Protein AF-A0A1B6LDF9-F1 (afdb_monomer_lite)

Organism: NCBI:txid36148

Radius of gyration: 28.58 Å; chains: 1; bounding box: 84×76×95 Å

Sequence (540 aa):
MHDLLTAPPSPTLSMVTKHSNGTLNLWQLTFADKTKYTQVLSIGHASRASGHRFRVNDITCHPVLPLLLTTSHHNLPEDAPVCQSPCGDDPTALTGFCSELILWRVDAVGPLSKSGGVSELARINSPKMSAFSNVAWIPTLLPSTTLGNLSNSPSACFVASDGESLRVYQAVIDARTLLAEVSTSERRSRMMGSQMSLSTDLSSEDGAKHNSLHDRIKIVSQQSTARPGCVIQLDAITDATHDWQNTQFLHVFQEQLITGESDSGGSGLAQQLGISLTEGRLSAIVDLQQNAEFEEPFYLVVLERTTQGTTIHTWRIVISSQTDNNELNGSLMYVPDSQLVQDDTLEDMDSSSRVCEDSGHGLVNTGHVQITTTKVCTQELPLPDGVDVIHAAPAGGHLSSASIYPACFAPYIIVTACSDSTIRFWKCKLGKKVNGKIEQTYEWQEWEMLRKDKESMIEISGQPLNINAAYSGRIACAYKYGKSFTRPSRKDPDSRYVNLCVAIYECESTGGSEWVLEDTLHLKNIHLPRIQVDPSVDLS

InterPro domains:
  IPR036322 WD40-repeat-containing domain superfamily [SSF50978] (16-434)
  IPR052208 DmX-like/RAVE complex component [PTHR13950] (7-530)

Secondary structure (DSSP, 8-state):
------PPPPPEEEEEEE-TTS-EEEEEEEEPTTSTT--EEEEEEEEEE---SS-EEEEEE-SSSSEEEEEEE----TTS----------TTS-----EEEEEEEEE--BTTBS--EEEEEEEEEES-TTTTSSEEE-SEEB-GGGGGGG--S-EEEEEEE-SSSEEEEEEES--HHHHHHHHHHHHHHHHHHHHHTS--S-----------HHHHSEE-PEEPSSS--EEEEEEEPTT--S-GGGEEEEEEEEHHHHH------S-TTGGGS----SSSSSSSSEE-TT-SSEEEEEEEEEEEE-SSSEEEEEEEEEEEEE-----------------S---------------------------EEEEEEEEEEEEE--PPTT--EEEEEESSSTTSGGGT-TTS--S-SEEEEETTSEEEEEEEEEEEEEESEEEEEEEEEE---SSTTS-S-EE-SSEEEEEEEEETTEEEEEEE-S--EE--BTTBTT-EEEEEEEEEEE-TTTTTSS-EEEEEEEEEEEEPP-----TT----

Foldseek 3Di:
DDDPDDDDQFDKDWDWDQDPQRKIWIWIWGADPPPVRPGTPDIHGDDIDDDDSADWQDKDAQLPAQKIKIKGFADDPPPDPPPPDPDDPDPPPPPQFGMKMWMWGWADCDPVHPDTGIGTAWMFTANARLWQNDKEWAQAWAAQCQQPPQGNFIKTWMWIDSQFFIFIKIKGQARPSNVVQLVVLVVVVVVVVVVVVPDDDDDDDDPPPPCGVCNVWPWRTDFDDPGHITMTTDDTAPPGRDRCPQWQDKYKAFPCLAAVDPPPPPDPPVVPPPDPPPPQPLALGNYCNPPQWDKGKMKIWIWGQDPQAIKIWIKIKIKTWDQPPPVDDPDPPDDPDDDPDDDDDDDDDDDDDDPPPDPDPPPRRGRHIDIDMDTQDIGHAPDPPPKYFQHKEFQDGSQACCSVPSVDRQLFTMWTQMQQQKIWTKGWDWDFDPPVDGRIHIDIDTGAFPDNVDGAMDHDQAGWHYKYHNHSFKIKTKGWDDDWDFDQDPVHGGWIFTKIKIWMWGCVVVVRRDIDGPDIHIDGGHTDDDDPDPPPDDPD

Structure (mmCIF, N/CA/C/O backbone):
data_AF-A0A1B6LDF9-F1
#
_entry.id   AF-A0A1B6LDF9-F1
#
loop_
_atom_site.group_PDB
_atom_site.id
_atom_site.type_symbol
_atom_site.label_atom_id
_atom_site.label_alt_id
_atom_site.label_comp_id
_atom_site.label_asym_id
_atom_site.label_entity_id
_atom_site.label_seq_id
_atom_site.pdbx_PDB_ins_code
_atom_site.Cartn_x
_atom_site.Cartn_y
_atom_site.Cartn_z
_atom_site.occupancy
_atom_site.B_iso_or_equiv
_atom_site.auth_seq_id
_atom_site.auth_comp_id
_atom_site.auth_asym_id
_atom_site.auth_atom_id
_atom_site.pdbx_PDB_model_num
ATOM 1 N N . MET A 1 1 ? -21.595 5.028 -66.004 1.00 39.59 1 MET A N 1
ATOM 2 C CA . MET A 1 1 ? -20.653 4.045 -65.433 1.00 39.59 1 MET A CA 1
ATOM 3 C C . MET A 1 1 ? -19.787 4.800 -64.437 1.00 39.59 1 MET A C 1
ATOM 5 O O . MET A 1 1 ? -18.825 5.399 -64.873 1.00 39.59 1 MET A O 1
ATOM 9 N N . HIS A 1 2 ? -20.232 4.902 -63.180 1.00 37.97 2 HIS A N 1
ATOM 10 C CA . HIS A 1 2 ? -19.464 5.236 -61.965 1.00 37.97 2 HIS A CA 1
ATOM 11 C C . HIS A 1 2 ? -20.484 5.442 -60.836 1.00 37.97 2 HIS A C 1
ATOM 13 O O . HIS A 1 2 ? -20.955 6.548 -60.631 1.00 37.97 2 HIS A O 1
ATOM 19 N N . ASP A 1 3 ? -20.894 4.344 -60.198 1.00 36.62 3 ASP A N 1
ATOM 20 C CA . ASP A 1 3 ? -21.658 4.353 -58.936 1.00 36.62 3 ASP A CA 1
ATOM 21 C C . ASP A 1 3 ? -21.413 3.026 -58.191 1.00 36.62 3 ASP A C 1
ATOM 23 O O . ASP A 1 3 ? -22.304 2.294 -57.769 1.00 36.62 3 ASP A O 1
ATOM 27 N N . LEU A 1 4 ? -20.135 2.657 -58.117 1.00 45.47 4 LEU A N 1
ATOM 28 C CA . LEU A 1 4 ? -19.628 1.524 -57.352 1.00 45.47 4 LEU A CA 1
ATOM 29 C C . LEU A 1 4 ? -18.615 2.119 -56.384 1.00 45.47 4 LEU A C 1
ATOM 31 O O . LEU A 1 4 ? -17.488 2.353 -56.802 1.00 45.47 4 LEU A O 1
ATOM 35 N N . LEU A 1 5 ? -19.055 2.438 -55.162 1.00 49.66 5 LEU A N 1
ATOM 36 C CA . LEU A 1 5 ? -18.290 2.472 -53.899 1.00 49.66 5 LEU A CA 1
ATOM 37 C C . LEU A 1 5 ? -18.939 3.457 -52.921 1.00 49.66 5 LEU A C 1
ATOM 39 O O . LEU A 1 5 ? -18.596 4.631 -52.882 1.00 49.66 5 LEU A O 1
ATOM 43 N N . THR A 1 6 ? -19.892 2.962 -52.135 1.00 47.97 6 THR A N 1
ATOM 44 C CA . THR A 1 6 ? -20.093 3.291 -50.707 1.00 47.97 6 THR A CA 1
ATOM 45 C C . THR A 1 6 ? -21.301 2.489 -50.230 1.00 47.97 6 THR A C 1
ATOM 47 O O . THR A 1 6 ? -22.404 2.996 -50.045 1.00 47.97 6 THR A O 1
ATOM 50 N N . ALA A 1 7 ? -21.109 1.174 -50.081 1.00 50.78 7 ALA A N 1
ATOM 51 C CA . ALA A 1 7 ? -22.035 0.399 -49.265 1.00 50.78 7 ALA A CA 1
ATOM 52 C C . ALA A 1 7 ? -22.018 0.996 -47.842 1.00 50.78 7 ALA A C 1
ATOM 54 O O . ALA A 1 7 ? -20.937 1.358 -47.364 1.00 50.78 7 ALA A O 1
ATOM 55 N N . PRO A 1 8 ? -23.175 1.153 -47.177 1.00 53.44 8 PRO A N 1
ATOM 56 C CA . PRO A 1 8 ? -23.202 1.625 -45.799 1.00 53.44 8 PRO A CA 1
ATOM 57 C C . PRO A 1 8 ? -22.363 0.684 -44.916 1.00 53.44 8 PRO A C 1
ATOM 59 O O . PRO A 1 8 ? -22.352 -0.524 -45.163 1.00 53.44 8 PRO A O 1
ATOM 62 N N . PRO A 1 9 ? -21.633 1.203 -43.913 1.00 64.19 9 PRO A N 1
ATOM 63 C CA . PRO A 1 9 ? -20.816 0.363 -43.049 1.00 64.19 9 PRO A CA 1
ATOM 64 C C . PRO A 1 9 ? -21.716 -0.628 -42.309 1.00 64.19 9 PRO A C 1
ATOM 66 O O . PRO A 1 9 ? -22.655 -0.224 -41.616 1.00 64.19 9 PRO A O 1
ATOM 69 N N . SER A 1 10 ? -21.435 -1.923 -42.463 1.00 72.94 10 SER A N 1
ATOM 70 C CA . SER A 1 10 ? -22.208 -2.966 -41.799 1.00 72.94 10 SER A CA 1
ATOM 71 C C . SER A 1 10 ? -22.161 -2.797 -40.277 1.00 72.94 10 SER A C 1
ATOM 73 O O . SER A 1 10 ? -21.104 -2.471 -39.718 1.00 72.94 10 SER A O 1
ATOM 75 N N . PRO A 1 11 ? -23.292 -3.002 -39.577 1.00 79.06 11 PRO A N 1
ATOM 76 C CA . PRO A 1 11 ? -23.380 -2.759 -38.147 1.00 79.06 11 PRO A CA 1
ATOM 77 C C . PRO A 1 11 ? -22.390 -3.650 -37.403 1.00 79.06 11 PRO A C 1
ATOM 79 O O . PRO A 1 11 ? -22.413 -4.876 -37.523 1.00 79.06 11 PRO A O 1
ATOM 82 N N . THR A 1 12 ? -21.521 -3.010 -36.627 1.00 80.31 12 THR A N 1
ATOM 83 C CA . THR A 1 12 ? -20.436 -3.675 -35.911 1.00 80.31 12 THR A CA 1
ATOM 84 C C . THR A 1 12 ? -20.634 -3.546 -34.404 1.00 80.31 12 THR A C 1
ATOM 86 O O . THR A 1 12 ? -20.990 -2.474 -33.917 1.00 80.31 12 THR A O 1
ATOM 89 N N . LEU A 1 13 ? -20.423 -4.639 -33.668 1.00 80.56 13 LEU A N 1
ATOM 90 C CA . LEU A 1 13 ? -20.565 -4.713 -32.215 1.00 80.56 13 LEU A CA 1
ATOM 91 C C . LEU A 1 13 ? -19.286 -5.256 -31.575 1.00 80.56 13 LEU A C 1
ATOM 93 O O . LEU A 1 13 ? -18.675 -6.191 -32.087 1.00 80.56 13 LEU A O 1
ATOM 97 N N . SER A 1 14 ? -18.924 -4.700 -30.423 1.00 74.75 14 SER A N 1
ATOM 98 C CA . SER A 1 14 ? -17.811 -5.176 -29.603 1.00 74.75 14 SER A CA 1
ATOM 99 C C . SER A 1 14 ? -18.310 -6.147 -28.532 1.00 74.75 14 SER A C 1
ATOM 101 O O . SER A 1 14 ? -19.164 -5.790 -27.723 1.00 74.75 14 SER A O 1
ATOM 103 N N . MET A 1 15 ? -17.781 -7.370 -28.509 1.00 75.44 15 MET A N 1
ATOM 104 C CA . MET A 1 15 ? -18.086 -8.395 -27.504 1.00 75.44 15 MET A CA 1
ATOM 105 C C . MET A 1 15 ? -16.846 -8.692 -26.672 1.00 75.44 15 MET A C 1
ATOM 107 O O . MET A 1 15 ? -15.792 -9.006 -27.215 1.00 75.44 15 MET A O 1
ATOM 111 N N . VAL A 1 16 ? -16.982 -8.655 -25.348 1.00 71.94 16 VAL A N 1
ATOM 112 C CA . VAL A 1 16 ? -15.911 -9.038 -24.423 1.00 71.94 16 VAL A CA 1
ATOM 113 C C . VAL A 1 16 ? -16.212 -10.422 -23.863 1.00 71.94 16 VAL A C 1
ATOM 115 O O . VAL A 1 16 ? -17.275 -10.647 -23.289 1.00 71.94 16 VAL A O 1
ATOM 118 N N . THR A 1 17 ? -15.275 -11.356 -24.011 1.00 64.94 17 THR A N 1
ATOM 119 C CA . THR A 1 17 ? -15.385 -12.710 -23.445 1.00 64.94 17 THR A CA 1
ATOM 120 C C . THR A 1 17 ? -14.348 -12.924 -22.353 1.00 64.94 17 THR A C 1
ATOM 122 O O . THR A 1 17 ? -13.174 -12.607 -22.563 1.00 64.94 17 THR A O 1
ATOM 125 N N . LYS A 1 18 ? -14.758 -13.536 -21.238 1.00 59.53 18 LYS A N 1
ATOM 126 C CA . LYS A 1 18 ? -13.862 -14.030 -20.184 1.00 59.53 18 LYS A CA 1
ATOM 127 C C . LYS A 1 18 ? -13.472 -15.479 -20.464 1.00 59.53 18 LYS A C 1
ATOM 129 O O . LYS A 1 18 ? -14.347 -16.319 -20.657 1.00 59.53 18 LYS A O 1
ATOM 134 N N . HIS A 1 19 ? -12.174 -15.764 -20.460 1.00 57.88 19 HIS A N 1
ATOM 135 C CA . HIS A 1 19 ? -11.632 -17.106 -20.687 1.00 57.88 19 HIS A CA 1
ATOM 136 C C . HIS A 1 19 ? -11.189 -17.749 -19.369 1.00 57.88 19 HIS A C 1
ATOM 138 O O . HIS A 1 19 ? -10.914 -17.060 -18.385 1.00 57.88 19 HIS A O 1
ATOM 144 N N . SER A 1 20 ? -11.128 -19.082 -19.338 1.00 42.00 20 SER A N 1
ATOM 145 C CA . SER A 1 20 ? -10.731 -19.862 -18.151 1.00 42.00 20 SER A CA 1
ATOM 146 C C . SER A 1 20 ? -9.305 -19.561 -17.679 1.00 42.00 20 SER A C 1
ATOM 148 O O . SER A 1 20 ? -9.012 -19.703 -16.500 1.00 42.00 20 SER A O 1
ATOM 150 N N . ASN A 1 21 ? -8.447 -19.081 -18.580 1.00 50.94 21 ASN A N 1
ATOM 151 C CA . ASN A 1 21 ? -7.075 -18.649 -18.308 1.00 50.94 21 ASN A CA 1
ATOM 152 C C . ASN A 1 21 ? -6.961 -17.197 -17.797 1.00 50.94 21 ASN A C 1
ATOM 154 O O . ASN A 1 21 ? -5.885 -16.613 -17.870 1.00 50.94 21 ASN A O 1
ATOM 158 N N . GLY A 1 22 ? -8.070 -16.576 -17.382 1.00 49.53 22 GLY A N 1
ATOM 159 C CA . GLY A 1 22 ? -8.085 -15.214 -16.837 1.00 49.53 22 GLY A CA 1
ATOM 160 C C . GLY A 1 22 ? -7.996 -14.094 -17.878 1.00 49.53 22 GLY A C 1
ATOM 161 O O . GLY A 1 22 ? -8.132 -12.927 -17.518 1.00 49.53 22 GLY A O 1
ATOM 162 N N . THR A 1 23 ? -7.825 -14.413 -19.165 1.00 59.00 23 THR A N 1
ATOM 163 C CA . THR A 1 23 ? -7.747 -13.388 -20.214 1.00 59.00 23 THR A CA 1
ATOM 164 C C . THR A 1 23 ? -9.118 -12.861 -20.624 1.00 59.00 23 THR A C 1
ATOM 166 O O . THR A 1 23 ? -10.117 -13.591 -20.667 1.00 59.00 23 THR A O 1
ATOM 169 N N . LEU A 1 24 ? -9.152 -11.568 -20.940 1.00 61.91 24 LEU A N 1
ATOM 170 C CA . LEU A 1 24 ? -10.295 -10.909 -21.553 1.00 61.91 24 LEU A CA 1
ATOM 171 C C . LEU A 1 24 ? -9.985 -10.724 -23.034 1.00 61.91 24 LEU A C 1
ATOM 173 O O . LEU A 1 24 ? -8.975 -10.130 -23.400 1.00 61.91 24 LEU A O 1
ATOM 177 N N . ASN A 1 25 ? -10.851 -11.245 -23.893 1.00 69.81 25 ASN A N 1
ATOM 178 C CA . ASN A 1 25 ? -10.727 -11.058 -25.334 1.00 69.81 25 ASN A CA 1
ATOM 179 C C . ASN A 1 25 ? -11.845 -10.140 -25.813 1.00 69.81 25 ASN A C 1
ATOM 181 O O . ASN A 1 25 ? -13.018 -10.399 -25.534 1.00 69.81 25 ASN A O 1
ATOM 185 N N . LEU A 1 26 ? -11.459 -9.079 -26.513 1.00 73.44 26 LEU A N 1
ATOM 186 C CA . LEU A 1 26 ? -12.337 -8.207 -27.268 1.00 73.44 26 LEU A CA 1
ATOM 187 C C . LEU A 1 26 ? -12.476 -8.769 -28.680 1.00 73.44 26 LEU A C 1
ATOM 189 O O . LEU A 1 26 ? -11.492 -8.973 -29.395 1.00 73.44 26 LEU A O 1
ATOM 193 N N . TRP A 1 27 ? -13.716 -8.982 -29.083 1.00 80.81 27 TRP A N 1
ATOM 194 C CA . TRP A 1 27 ? -14.094 -9.454 -30.403 1.00 80.81 27 TRP A CA 1
ATOM 195 C C . TRP A 1 27 ? -14.927 -8.391 -31.093 1.00 80.81 27 TRP A C 1
ATOM 197 O O . TRP A 1 27 ? -15.762 -7.740 -30.465 1.00 80.81 27 TRP A O 1
ATOM 207 N N . GLN A 1 28 ? -14.732 -8.257 -32.393 1.00 86.69 28 GLN A N 1
ATOM 208 C CA . GLN A 1 28 ? -15.514 -7.397 -33.258 1.00 86.69 28 GLN A CA 1
ATOM 209 C C . GLN A 1 28 ? -16.441 -8.281 -34.090 1.00 86.69 28 GLN A C 1
ATOM 211 O O . GLN A 1 28 ? -15.984 -9.129 -34.853 1.00 86.69 28 GLN A O 1
ATOM 216 N N . LEU A 1 29 ? -17.748 -8.119 -33.911 1.00 88.19 29 LEU A N 1
ATOM 217 C CA . LEU A 1 29 ? -18.765 -8.841 -34.663 1.00 88.19 29 LEU A CA 1
ATOM 218 C C . LEU A 1 29 ? -19.354 -7.914 -35.709 1.00 88.19 29 LEU A C 1
ATOM 220 O O . LEU A 1 29 ? -19.932 -6.884 -35.362 1.00 88.19 29 LEU A O 1
ATOM 224 N N . THR A 1 30 ? -19.263 -8.298 -36.974 1.00 88.00 30 THR A N 1
ATOM 225 C CA . THR A 1 30 ? -19.960 -7.606 -38.058 1.00 88.00 30 THR A CA 1
ATOM 226 C C . THR A 1 30 ? -21.248 -8.357 -38.355 1.00 88.00 30 THR A C 1
ATOM 228 O O . THR A 1 30 ? -21.232 -9.566 -38.586 1.00 88.00 30 THR A O 1
ATOM 231 N N . PHE A 1 31 ? -22.376 -7.654 -38.338 1.00 86.94 31 PHE A N 1
ATOM 232 C CA . PHE A 1 31 ? -23.691 -8.217 -38.628 1.00 86.94 31 PHE A CA 1
ATOM 233 C C . PHE A 1 31 ? -24.144 -7.862 -40.039 1.00 86.94 31 PHE A C 1
ATOM 235 O O . PHE A 1 31 ? -23.747 -6.842 -40.597 1.00 86.94 31 PHE A O 1
ATOM 242 N N . ALA A 1 32 ? -25.017 -8.694 -40.601 1.00 85.00 32 ALA A N 1
ATOM 243 C CA . ALA A 1 32 ? -25.626 -8.421 -41.893 1.00 85.00 32 ALA A CA 1
ATOM 244 C C . ALA A 1 32 ? -26.599 -7.237 -41.803 1.00 85.00 32 ALA A C 1
ATOM 246 O O . ALA A 1 32 ? -27.388 -7.127 -40.854 1.00 85.00 32 ALA A O 1
ATOM 247 N N . ASP A 1 33 ? -26.575 -6.369 -42.812 1.00 81.88 33 ASP A N 1
ATOM 248 C CA . ASP A 1 33 ? -27.423 -5.180 -42.868 1.00 81.88 33 ASP A CA 1
ATOM 249 C C . ASP A 1 33 ? -28.909 -5.530 -42.760 1.00 81.88 33 ASP A C 1
ATOM 251 O O . ASP A 1 33 ? -29.391 -6.512 -43.322 1.00 81.88 33 ASP A O 1
ATOM 255 N N . LYS A 1 34 ? -29.665 -4.691 -42.039 1.00 78.88 34 LYS A N 1
ATOM 256 C CA . LYS A 1 34 ? -31.126 -4.814 -41.856 1.00 78.88 34 LYS A CA 1
ATOM 257 C C . LYS A 1 34 ? -31.597 -6.118 -41.186 1.00 78.88 34 LYS A C 1
ATOM 259 O O . LYS A 1 34 ? -32.802 -6.338 -41.093 1.00 78.88 34 LYS A O 1
ATOM 264 N N . THR A 1 35 ? -30.697 -6.933 -40.632 1.00 82.31 35 THR A N 1
ATOM 265 C CA . THR A 1 35 ? -31.060 -8.189 -39.943 1.00 82.31 35 THR A CA 1
ATOM 266 C C . THR A 1 35 ? -31.396 -8.021 -38.461 1.00 82.31 35 THR A C 1
ATOM 268 O O . THR A 1 35 ? -31.654 -9.010 -37.781 1.00 82.31 35 THR A O 1
ATOM 271 N N . LYS A 1 36 ? -31.409 -6.792 -37.923 1.00 79.12 36 LYS A N 1
ATOM 272 C CA . LYS A 1 36 ? -31.641 -6.524 -36.487 1.00 79.12 36 LYS A CA 1
ATOM 273 C C . LYS A 1 36 ? -30.722 -7.355 -35.569 1.00 79.12 36 LYS A C 1
ATOM 275 O O . LYS A 1 36 ? -31.177 -7.877 -34.558 1.00 79.12 36 LYS A O 1
ATOM 280 N N . TYR A 1 37 ? -29.447 -7.494 -35.941 1.00 77.12 37 TYR A N 1
ATOM 281 C CA . TYR A 1 37 ? -28.437 -8.272 -35.206 1.00 77.12 37 TYR A CA 1
ATOM 282 C C . TYR A 1 37 ? -28.727 -9.783 -35.094 1.00 77.12 37 TYR A C 1
ATOM 284 O O . TYR A 1 37 ? -28.222 -10.444 -34.192 1.00 77.12 37 TYR A O 1
ATOM 292 N N . THR A 1 38 ? -29.527 -10.356 -36.001 1.00 83.19 38 THR A N 1
ATOM 293 C CA . THR A 1 38 ? -29.839 -11.802 -35.979 1.00 83.19 38 THR A CA 1
ATOM 294 C C . THR A 1 38 ? -28.847 -12.659 -36.762 1.00 83.19 38 THR A C 1
ATOM 296 O O . THR A 1 38 ? -28.732 -13.851 -36.487 1.00 83.19 38 THR A O 1
ATOM 299 N N . GLN A 1 39 ? -28.106 -12.072 -37.708 1.00 85.31 39 GLN A N 1
ATOM 300 C CA . GLN A 1 39 ? -27.135 -12.787 -38.537 1.00 85.31 39 GLN A CA 1
ATOM 301 C C . GLN A 1 39 ? -25.746 -12.148 -38.427 1.00 85.31 39 GLN A C 1
ATOM 303 O O . GLN A 1 39 ? -25.533 -11.020 -38.875 1.00 85.31 39 GLN A O 1
ATOM 308 N N . VAL A 1 40 ? -24.802 -12.891 -37.846 1.00 85.88 40 VAL A N 1
ATOM 309 C CA . VAL A 1 40 ? -23.379 -12.525 -37.774 1.00 85.88 40 VAL A CA 1
ATOM 310 C C . VAL A 1 40 ? -22.709 -12.905 -39.098 1.00 85.88 40 VAL A C 1
ATOM 312 O O . VAL A 1 40 ? -22.809 -14.051 -39.528 1.00 85.88 40 VAL A O 1
ATOM 315 N N . LEU A 1 41 ? -22.046 -11.949 -39.749 1.00 88.75 41 LEU A N 1
ATOM 316 C CA . LEU A 1 41 ? -21.262 -12.163 -40.971 1.00 88.75 41 LEU A CA 1
ATOM 317 C C . LEU A 1 41 ? -19.828 -12.579 -40.655 1.00 88.75 41 LEU A C 1
ATOM 319 O O . LEU A 1 41 ? -19.290 -13.483 -41.290 1.00 88.75 41 LEU A O 1
ATOM 323 N N . SER A 1 42 ? -19.208 -11.916 -39.682 1.00 87.62 42 SER A N 1
ATOM 324 C CA . SER A 1 42 ? -17.839 -12.202 -39.269 1.00 87.62 42 SER A CA 1
ATOM 325 C C . SER A 1 42 ? -17.652 -11.959 -37.778 1.00 87.62 42 SER A C 1
ATOM 327 O O . SER A 1 42 ? -18.319 -11.122 -37.165 1.00 87.62 42 SER A O 1
ATOM 329 N N . ILE A 1 43 ? -16.726 -12.723 -37.204 1.00 88.88 43 ILE A N 1
ATOM 330 C CA . ILE A 1 43 ? -16.218 -12.534 -35.850 1.00 88.88 43 ILE A CA 1
ATOM 331 C C . ILE A 1 43 ? -14.710 -12.361 -35.996 1.00 88.88 43 ILE A C 1
ATOM 333 O O . ILE A 1 43 ? -14.009 -13.304 -36.357 1.00 88.88 43 ILE A O 1
ATOM 337 N N . GLY A 1 44 ? -14.225 -11.147 -35.763 1.00 81.88 44 GLY A N 1
ATOM 338 C CA . GLY A 1 44 ? -12.805 -10.826 -35.722 1.00 81.88 44 GLY A CA 1
ATOM 339 C C . GLY A 1 44 ? -12.315 -10.773 -34.282 1.00 81.88 44 GLY A C 1
ATOM 340 O O . GLY A 1 44 ? -12.980 -10.204 -33.416 1.00 81.88 44 GLY A O 1
ATOM 341 N N . HIS A 1 45 ? -11.149 -11.353 -34.006 1.00 80.75 45 HIS A N 1
ATOM 342 C CA . HIS A 1 45 ? -10.428 -11.046 -32.772 1.00 80.75 45 HIS A CA 1
ATOM 343 C C . HIS A 1 45 ? -9.845 -9.638 -32.907 1.00 80.75 45 HIS A C 1
ATOM 345 O O . HIS A 1 45 ? -9.160 -9.362 -33.888 1.00 80.75 45 HIS A O 1
ATOM 351 N N . ALA A 1 46 ? -10.172 -8.745 -31.973 1.00 73.06 46 ALA A N 1
ATOM 352 C CA . ALA A 1 46 ? -9.726 -7.354 -32.023 1.00 73.06 46 ALA A CA 1
ATOM 353 C C . ALA A 1 46 ? -8.558 -7.120 -31.066 1.00 73.06 46 ALA A C 1
ATOM 355 O O . ALA A 1 46 ? -7.520 -6.597 -31.458 1.00 73.06 46 ALA A O 1
ATOM 356 N N . SER A 1 47 ? -8.711 -7.518 -29.803 1.00 59.88 47 SER A N 1
ATOM 357 C CA . SER A 1 47 ? -7.628 -7.405 -28.832 1.00 59.88 47 SER A CA 1
ATOM 358 C C . SER A 1 47 ? -7.736 -8.454 -27.737 1.00 59.88 47 SER A C 1
ATOM 360 O O . SER A 1 47 ? -8.811 -8.941 -27.384 1.00 59.88 47 SER A O 1
ATOM 362 N N . ARG A 1 48 ? -6.582 -8.821 -27.189 1.00 66.31 48 ARG A N 1
ATOM 363 C CA . ARG A 1 48 ? -6.473 -9.663 -26.004 1.00 66.31 48 ARG A CA 1
ATOM 364 C C . ARG A 1 48 ? -5.886 -8.816 -24.889 1.00 66.31 48 ARG A C 1
ATOM 366 O O . ARG A 1 48 ? -4.750 -8.370 -25.000 1.00 66.31 48 ARG A O 1
ATOM 373 N N . ALA A 1 49 ? -6.637 -8.636 -23.814 1.00 59.84 49 ALA A N 1
ATOM 374 C CA . ALA A 1 49 ? -6.093 -8.173 -22.552 1.00 59.84 49 ALA A CA 1
ATOM 375 C C . ALA A 1 49 ? -5.675 -9.412 -21.746 1.00 59.84 49 ALA A C 1
ATOM 377 O O . ALA A 1 49 ? -6.506 -10.190 -21.261 1.00 59.84 49 ALA A O 1
ATOM 378 N N . SER A 1 50 ? -4.366 -9.640 -21.682 1.00 65.88 50 SER A N 1
ATOM 379 C CA . SER A 1 50 ? -3.767 -10.700 -20.874 1.00 65.88 50 SER A CA 1
ATOM 380 C C . SER A 1 50 ? -3.657 -10.218 -19.436 1.00 65.88 50 SER A C 1
ATOM 382 O O . SER A 1 50 ? -3.038 -9.197 -19.203 1.00 65.88 50 SER A O 1
ATOM 384 N N . GLY A 1 51 ? -4.269 -10.926 -18.487 1.00 71.50 51 GLY A N 1
ATOM 385 C CA . GLY A 1 51 ? -4.159 -10.631 -17.057 1.00 71.50 51 GLY A CA 1
ATOM 386 C C . GLY A 1 51 ? -3.132 -11.520 -16.357 1.00 71.50 51 GLY A C 1
ATOM 387 O O . GLY A 1 51 ? -2.205 -12.051 -16.976 1.00 71.50 51 GLY A O 1
ATOM 388 N N . HIS A 1 52 ? -3.323 -11.703 -15.055 1.00 75.25 52 HIS A N 1
ATOM 389 C CA . HIS A 1 52 ? -2.628 -12.726 -14.275 1.00 75.25 52 HIS A CA 1
ATOM 390 C C . HIS A 1 52 ? -3.069 -14.137 -14.677 1.00 75.25 52 HIS A C 1
ATOM 392 O O . HIS A 1 52 ? -4.221 -14.351 -15.059 1.00 75.25 52 HIS A O 1
ATOM 398 N N . ARG A 1 53 ? -2.154 -15.103 -14.564 1.00 75.31 53 ARG A N 1
ATOM 399 C CA . ARG A 1 53 ? -2.441 -16.542 -14.669 1.00 75.31 53 ARG A CA 1
ATOM 400 C C . ARG A 1 53 ? -3.191 -17.048 -13.441 1.00 75.31 53 ARG A C 1
ATOM 402 O O . ARG A 1 53 ? -3.994 -17.974 -13.552 1.00 75.31 53 ARG A O 1
ATOM 409 N N . PHE A 1 54 ? -2.933 -16.436 -12.286 1.00 74.12 54 PHE A N 1
ATOM 410 C CA . PHE A 1 54 ? -3.558 -16.769 -11.009 1.00 74.12 54 PHE A CA 1
ATOM 411 C C . PHE A 1 54 ? -4.589 -15.721 -10.587 1.00 74.12 54 PHE A C 1
ATOM 413 O O . PHE A 1 54 ? -4.796 -14.697 -11.243 1.00 74.12 54 PHE A O 1
ATOM 420 N N . ARG A 1 55 ? -5.271 -15.991 -9.472 1.00 74.50 55 ARG A N 1
ATOM 421 C CA . ARG A 1 55 ? -6.192 -15.032 -8.866 1.00 74.50 55 ARG A CA 1
ATOM 422 C C . ARG A 1 55 ? -5.415 -13.784 -8.444 1.00 74.50 55 ARG A C 1
ATOM 424 O O . ARG A 1 55 ? -4.394 -13.890 -7.778 1.00 74.50 55 ARG A O 1
ATOM 431 N N . VAL A 1 56 ? -5.936 -12.614 -8.806 1.00 78.12 56 VAL A N 1
ATOM 432 C CA . VAL A 1 56 ? -5.405 -11.335 -8.322 1.00 78.12 56 VAL A CA 1
ATOM 433 C C . VAL A 1 56 ? -5.660 -11.237 -6.824 1.00 78.12 56 VAL A C 1
ATOM 435 O O . VAL A 1 56 ? -6.806 -11.394 -6.386 1.00 78.12 56 VAL A O 1
ATOM 438 N N . ASN A 1 57 ? -4.594 -11.005 -6.068 1.00 76.31 57 ASN A N 1
ATOM 439 C CA . ASN A 1 57 ? -4.637 -10.922 -4.615 1.00 76.31 57 ASN A CA 1
ATOM 440 C C . ASN A 1 57 ? -4.701 -9.471 -4.159 1.00 76.31 57 ASN A C 1
ATOM 442 O O . ASN A 1 57 ? -5.572 -9.141 -3.358 1.00 76.31 57 ASN A O 1
ATOM 446 N N . ASP A 1 58 ? -3.857 -8.615 -4.733 1.00 80.00 58 ASP A N 1
ATOM 447 C CA . ASP A 1 58 ? -3.837 -7.196 -4.406 1.00 80.00 58 ASP A CA 1
ATOM 448 C C . ASP A 1 58 ? -3.694 -6.310 -5.650 1.00 80.00 58 ASP A C 1
ATOM 450 O O . ASP A 1 58 ? -3.204 -6.727 -6.710 1.00 80.00 58 ASP A O 1
ATOM 454 N N . ILE A 1 59 ? -4.181 -5.080 -5.515 1.00 84.69 59 ILE A N 1
ATOM 455 C CA . ILE A 1 59 ? -4.180 -4.040 -6.536 1.00 84.69 59 ILE A CA 1
ATOM 456 C C . ILE A 1 59 ? -3.749 -2.735 -5.868 1.00 84.69 59 ILE A C 1
ATOM 458 O O . ILE A 1 59 ? -4.473 -2.182 -5.044 1.00 84.69 59 ILE A O 1
ATOM 462 N N . THR A 1 60 ? -2.601 -2.202 -6.278 1.00 85.62 60 THR A N 1
ATOM 463 C CA . THR A 1 60 ? -2.021 -0.996 -5.680 1.00 85.62 60 THR A CA 1
ATOM 464 C C . THR A 1 60 ? -1.828 0.085 -6.738 1.00 85.62 60 THR A C 1
ATOM 466 O O . THR A 1 60 ? -0.980 -0.025 -7.629 1.00 85.62 60 THR A O 1
ATOM 469 N N . CYS A 1 61 ? -2.609 1.159 -6.643 1.00 83.69 61 CYS A N 1
ATOM 470 C CA . CYS A 1 61 ? -2.477 2.321 -7.519 1.00 83.69 61 CYS A CA 1
ATOM 471 C C . CYS A 1 61 ? -1.269 3.165 -7.114 1.00 83.69 61 CYS A C 1
ATOM 473 O O . CYS A 1 61 ? -1.026 3.377 -5.926 1.00 83.69 61 CYS A O 1
ATOM 475 N N . HIS A 1 62 ? -0.541 3.684 -8.099 1.00 85.62 62 HIS A N 1
ATOM 476 C CA . HIS A 1 62 ? 0.435 4.726 -7.830 1.00 85.62 62 HIS A CA 1
ATOM 477 C C . HIS A 1 62 ? -0.308 6.034 -7.477 1.00 85.62 62 HIS A C 1
ATOM 479 O O . HIS A 1 62 ? -1.294 6.362 -8.136 1.00 85.62 62 HIS A O 1
ATOM 485 N N . PRO A 1 63 ? 0.143 6.804 -6.471 1.00 76.44 63 PRO A N 1
ATOM 486 C CA . PRO A 1 63 ? -0.557 8.009 -6.002 1.00 76.44 63 PRO A CA 1
ATOM 487 C C . PRO A 1 63 ? -0.727 9.142 -7.033 1.00 76.44 63 PRO A C 1
ATOM 489 O O . PRO A 1 63 ? -1.754 9.811 -7.021 1.00 76.44 63 PRO A O 1
ATOM 492 N N . VAL A 1 64 ? 0.254 9.380 -7.917 1.00 79.06 64 VAL A N 1
ATOM 493 C CA . VAL A 1 64 ? 0.191 10.456 -8.942 1.00 79.06 64 VAL A CA 1
ATOM 494 C C . VAL A 1 64 ? 0.277 9.945 -10.377 1.00 79.06 64 VAL A C 1
ATOM 496 O O . VAL A 1 64 ? -0.550 10.303 -11.212 1.00 79.06 64 VAL A O 1
ATOM 499 N N . LEU A 1 65 ? 1.278 9.121 -10.694 1.00 82.31 65 LEU A N 1
ATOM 500 C CA . LEU A 1 65 ? 1.418 8.553 -12.032 1.00 82.31 65 LEU A CA 1
ATOM 501 C C . LEU A 1 65 ? 0.231 7.647 -12.384 1.00 82.31 65 LEU A C 1
ATOM 503 O O . LEU A 1 65 ? -0.292 6.962 -11.504 1.00 82.31 65 LEU A O 1
ATOM 507 N N . PRO A 1 66 ? -0.136 7.558 -13.675 1.00 81.00 66 PRO A N 1
ATOM 508 C CA . PRO A 1 66 ? -1.166 6.652 -14.175 1.00 81.00 66 PRO A CA 1
ATOM 509 C C . PRO A 1 66 ? -0.672 5.195 -14.188 1.00 81.00 66 PRO A C 1
ATOM 511 O O . PRO A 1 66 ? -0.684 4.531 -15.223 1.00 81.00 66 PRO A O 1
ATOM 514 N N . LEU A 1 67 ? -0.172 4.705 -13.056 1.00 86.62 67 LEU A N 1
ATOM 515 C CA . LEU A 1 67 ? 0.397 3.377 -12.897 1.00 86.62 67 LEU A CA 1
ATOM 516 C C . LEU A 1 67 ? -0.414 2.563 -11.898 1.00 86.62 67 LEU A C 1
ATOM 518 O O . LEU A 1 67 ? -0.916 3.070 -10.895 1.00 86.62 67 LEU A O 1
ATOM 522 N N . LEU A 1 68 ? -0.504 1.272 -12.176 1.00 86.38 68 LEU A N 1
ATOM 523 C CA . LEU A 1 68 ? -1.197 0.307 -11.342 1.00 86.38 68 LEU A CA 1
ATOM 524 C C . LEU A 1 68 ? -0.335 -0.945 -11.227 1.00 86.38 68 LEU A C 1
ATOM 526 O O . LEU A 1 68 ? 0.113 -1.484 -12.238 1.00 86.38 68 LEU A O 1
ATOM 530 N N . LEU A 1 69 ? -0.122 -1.416 -10.004 1.00 90.00 69 LEU A N 1
ATOM 531 C CA . LEU A 1 69 ? 0.473 -2.717 -9.735 1.00 90.00 69 LEU A CA 1
ATOM 532 C C . LEU A 1 69 ? -0.624 -3.701 -9.373 1.00 90.00 69 LEU A C 1
ATOM 534 O O . LEU A 1 69 ? -1.582 -3.374 -8.678 1.00 90.00 69 LEU A O 1
ATOM 538 N N . THR A 1 70 ? -0.474 -4.923 -9.858 1.00 88.12 70 THR A N 1
ATOM 539 C CA . THR A 1 70 ? -1.355 -6.028 -9.487 1.00 88.12 70 THR A CA 1
ATOM 540 C C . THR A 1 70 ? -0.503 -7.243 -9.193 1.00 88.12 70 THR A C 1
ATOM 542 O O . THR A 1 70 ? 0.434 -7.529 -9.947 1.00 88.12 70 THR A O 1
ATOM 545 N N . THR A 1 71 ? -0.847 -7.964 -8.137 1.00 88.25 71 THR A N 1
ATOM 546 C CA . THR A 1 71 ? -0.125 -9.160 -7.710 1.00 88.25 71 THR A CA 1
ATOM 547 C C . THR A 1 71 ? -1.022 -10.381 -7.806 1.00 88.25 71 THR A C 1
ATOM 549 O O . THR A 1 71 ? -2.236 -10.314 -7.590 1.00 88.25 71 THR A O 1
ATOM 552 N N . SER A 1 72 ? -0.433 -11.520 -8.143 1.00 83.19 72 SER A N 1
ATOM 553 C CA . SER A 1 72 ? -1.107 -12.808 -8.070 1.00 83.19 72 SER A CA 1
ATOM 554 C C . SER A 1 72 ? -0.144 -13.880 -7.597 1.00 83.19 72 SER A C 1
ATOM 556 O O . SER A 1 72 ? 1.056 -13.814 -7.850 1.00 83.19 72 SER A O 1
ATOM 558 N N . HIS A 1 73 ? -0.675 -14.872 -6.900 1.00 78.06 73 HIS A N 1
ATOM 559 C CA . HIS A 1 73 ? 0.055 -16.079 -6.554 1.00 78.06 73 HIS A CA 1
ATOM 560 C C . HIS A 1 73 ? -0.886 -17.278 -6.558 1.00 78.06 73 HIS A C 1
ATOM 562 O O . HIS A 1 73 ? -2.114 -17.149 -6.504 1.00 78.06 73 HIS A O 1
ATOM 568 N N . HIS A 1 74 ? -0.306 -18.456 -6.719 1.00 72.06 74 HIS A N 1
ATOM 569 C CA . HIS A 1 74 ? -1.028 -19.708 -6.777 1.00 72.06 74 HIS A CA 1
ATOM 570 C C . HIS A 1 74 ? -1.463 -20.101 -5.361 1.00 72.06 74 HIS A C 1
ATOM 572 O O . HIS A 1 74 ? -0.628 -20.430 -4.546 1.00 72.06 74 HIS A O 1
ATOM 578 N N . ASN A 1 75 ? -2.751 -20.087 -5.023 1.00 60.59 75 ASN A N 1
ATOM 579 C CA . ASN A 1 75 ? -3.183 -20.533 -3.691 1.00 60.59 75 ASN A CA 1
ATOM 580 C C . ASN A 1 75 ? -3.345 -22.059 -3.709 1.00 60.59 75 ASN A C 1
ATOM 582 O O . ASN A 1 75 ? -4.451 -22.549 -3.950 1.00 60.59 75 ASN A O 1
ATOM 586 N N . LEU A 1 76 ? -2.263 -22.819 -3.518 1.00 54.75 76 LEU A N 1
ATOM 587 C CA . LEU A 1 76 ? -2.404 -24.243 -3.197 1.00 54.75 76 LEU A CA 1
ATOM 588 C C . LEU A 1 76 ? -2.964 -24.368 -1.773 1.00 54.75 76 LEU A C 1
ATOM 590 O O . LEU A 1 76 ? -2.539 -23.611 -0.900 1.00 54.75 76 LEU A O 1
ATOM 594 N N . PRO A 1 77 ? -3.909 -25.289 -1.518 1.00 44.97 77 PRO A N 1
ATOM 595 C CA . PRO A 1 77 ? -4.271 -25.653 -0.154 1.00 44.97 77 PRO A CA 1
ATOM 596 C C . PRO A 1 77 ? -3.008 -26.118 0.582 1.00 44.97 77 PRO A C 1
ATOM 598 O O . PRO A 1 77 ? -2.239 -26.890 0.008 1.00 44.97 77 PRO A O 1
ATOM 601 N N . GLU A 1 78 ? -2.812 -25.673 1.826 1.00 43.94 78 GLU A N 1
ATOM 602 C CA . GLU A 1 78 ? -1.663 -26.021 2.688 1.00 43.94 78 GLU A CA 1
ATOM 603 C C . GLU A 1 78 ? -1.393 -27.538 2.794 1.00 43.94 78 GLU A C 1
ATOM 605 O O . GLU A 1 78 ? -0.264 -27.931 3.071 1.00 43.94 78 GLU A O 1
ATOM 610 N N . ASP A 1 79 ? -2.381 -28.387 2.485 1.00 39.69 79 ASP A N 1
ATOM 611 C CA . ASP A 1 79 ? -2.292 -29.851 2.564 1.00 39.69 79 ASP A CA 1
ATOM 612 C C . ASP A 1 79 ? -2.080 -30.571 1.216 1.00 39.69 79 ASP A C 1
ATOM 614 O O . ASP A 1 79 ? -2.127 -31.804 1.151 1.00 39.69 79 ASP A O 1
ATOM 618 N N . ALA A 1 80 ? -1.845 -29.857 0.109 1.00 35.34 80 ALA A N 1
ATOM 619 C CA . ALA A 1 80 ? -1.445 -30.529 -1.127 1.00 35.34 80 ALA A CA 1
ATOM 620 C C . ALA A 1 80 ? -0.012 -31.069 -0.953 1.00 35.34 80 ALA A C 1
ATOM 622 O O . ALA A 1 80 ? 0.898 -30.274 -0.701 1.00 35.34 80 ALA A O 1
ATOM 623 N N . PRO A 1 81 ? 0.234 -32.391 -1.088 1.00 33.00 81 PRO A N 1
ATOM 624 C CA . PRO A 1 81 ? 1.574 -32.929 -0.931 1.00 33.00 81 PRO A CA 1
ATOM 625 C C . PRO A 1 81 ? 2.483 -32.217 -1.925 1.00 33.00 81 PRO A C 1
ATOM 627 O O . PRO A 1 81 ? 2.233 -32.235 -3.135 1.00 33.00 81 PRO A O 1
ATOM 630 N N . VAL A 1 82 ? 3.523 -31.570 -1.394 1.00 35.03 82 VAL A N 1
ATOM 631 C CA . VAL A 1 82 ? 4.637 -31.039 -2.174 1.00 35.03 82 VAL A CA 1
ATOM 632 C C . VAL A 1 82 ? 4.994 -32.125 -3.178 1.00 35.03 82 VAL A C 1
ATOM 634 O O . VAL A 1 82 ? 5.382 -33.221 -2.774 1.00 35.03 82 VAL A O 1
ATOM 637 N N . CYS A 1 83 ? 4.791 -31.867 -4.471 1.00 31.83 83 CYS A N 1
ATOM 638 C CA . CYS A 1 83 ? 5.159 -32.800 -5.527 1.00 31.83 83 CYS A CA 1
ATOM 639 C C . CYS A 1 83 ? 6.690 -32.893 -5.576 1.00 31.83 83 CYS A C 1
ATOM 641 O O . CYS A 1 83 ? 7.346 -32.328 -6.445 1.00 31.83 83 CYS A O 1
ATOM 643 N N . GLN A 1 84 ? 7.275 -33.600 -4.613 1.00 32.81 84 GLN A N 1
ATOM 644 C CA . GLN A 1 84 ? 8.634 -34.103 -4.655 1.00 32.81 84 GLN A CA 1
ATOM 645 C C . GLN A 1 84 ? 8.617 -35.381 -5.496 1.00 32.81 84 GLN A C 1
ATOM 647 O O . GLN A 1 84 ? 8.740 -36.490 -4.987 1.00 32.81 84 GLN A O 1
ATOM 652 N N . SER A 1 85 ? 8.429 -35.236 -6.806 1.00 31.22 85 SER A N 1
ATOM 653 C CA . SER A 1 85 ? 8.770 -36.295 -7.754 1.00 31.22 85 SER A CA 1
ATOM 654 C C . SER A 1 85 ? 9.077 -35.699 -9.129 1.00 31.22 85 SER A C 1
ATOM 656 O O . SER A 1 85 ? 8.159 -35.205 -9.786 1.00 31.22 85 SER A O 1
ATOM 658 N N . PRO A 1 86 ? 10.329 -35.769 -9.615 1.00 36.34 86 PRO A N 1
ATOM 659 C CA . PRO A 1 86 ? 10.626 -35.571 -11.023 1.00 36.34 86 PRO A CA 1
ATOM 660 C C . PRO A 1 86 ? 10.341 -36.892 -11.746 1.00 36.34 86 PRO A C 1
ATOM 662 O O . PRO A 1 86 ? 11.234 -37.711 -11.940 1.00 36.34 86 PRO A O 1
ATOM 665 N N . CYS A 1 87 ? 9.080 -37.159 -12.080 1.00 33.81 87 CYS A N 1
ATOM 666 C CA . CYS A 1 87 ? 8.717 -38.314 -12.902 1.00 33.81 87 CYS A CA 1
ATOM 667 C C . CYS A 1 87 ? 7.680 -37.890 -13.945 1.00 33.81 87 CYS A C 1
ATOM 669 O O . CYS A 1 87 ? 6.485 -37.872 -13.663 1.00 33.81 87 CYS A O 1
ATOM 671 N N . GLY A 1 88 ? 8.154 -37.550 -15.145 1.00 29.48 88 GLY A N 1
ATOM 672 C CA . GLY A 1 88 ? 7.317 -37.306 -16.317 1.00 29.48 88 GLY A CA 1
ATOM 673 C C . GLY A 1 88 ? 7.989 -36.367 -17.313 1.00 29.48 88 GLY A C 1
ATOM 674 O O . GLY A 1 88 ? 7.955 -35.155 -17.126 1.00 29.48 88 GLY A O 1
ATOM 675 N N . ASP A 1 89 ? 8.595 -36.937 -18.355 1.00 36.03 89 ASP A N 1
ATOM 676 C CA . ASP A 1 89 ? 9.174 -36.237 -19.507 1.00 36.03 89 ASP A CA 1
ATOM 677 C C . ASP A 1 89 ? 8.081 -35.536 -20.338 1.00 36.03 89 ASP A C 1
ATOM 679 O O . ASP A 1 89 ? 7.667 -36.032 -21.385 1.00 36.03 89 ASP A O 1
ATOM 683 N N . ASP A 1 90 ? 7.607 -34.376 -19.878 1.00 32.75 90 ASP A N 1
ATOM 684 C CA . ASP A 1 90 ? 6.854 -33.433 -20.708 1.00 32.75 90 ASP A CA 1
ATOM 685 C C . ASP A 1 90 ? 7.460 -32.017 -20.568 1.00 32.75 90 ASP A C 1
ATOM 687 O O . ASP A 1 90 ? 7.271 -31.355 -19.538 1.00 32.75 90 ASP A O 1
ATOM 691 N N . PRO A 1 91 ? 8.231 -31.518 -21.558 1.00 35.75 91 PRO A N 1
ATOM 692 C CA . PRO A 1 91 ? 9.021 -30.286 -21.425 1.00 35.75 91 PRO A CA 1
ATOM 693 C C . PRO A 1 91 ? 8.180 -29.005 -21.312 1.00 35.75 91 PRO A C 1
ATOM 695 O O . PRO A 1 91 ? 8.726 -27.926 -21.096 1.00 35.75 91 PRO A O 1
ATOM 698 N N . THR A 1 92 ? 6.857 -29.094 -21.474 1.00 36.22 92 THR A N 1
ATOM 699 C CA . THR A 1 92 ? 5.941 -27.946 -21.450 1.00 36.22 92 THR A CA 1
ATOM 700 C C . THR A 1 92 ? 5.237 -27.711 -20.110 1.00 36.22 92 THR A C 1
ATOM 702 O O . THR A 1 92 ? 4.600 -26.671 -19.951 1.00 36.22 92 THR A O 1
ATOM 705 N N . ALA A 1 93 ? 5.374 -28.609 -19.124 1.00 38.59 93 ALA A N 1
ATOM 706 C CA . ALA A 1 93 ? 4.699 -28.502 -17.820 1.00 38.59 93 ALA A CA 1
ATOM 707 C C . ALA A 1 93 ? 5.575 -27.938 -16.675 1.00 38.59 93 ALA A C 1
ATOM 709 O O . ALA A 1 93 ? 5.073 -27.687 -15.582 1.00 38.59 93 ALA A O 1
ATOM 710 N N . LEU A 1 94 ? 6.869 -27.691 -16.910 1.00 42.22 94 LEU A N 1
ATOM 711 C CA . LEU A 1 94 ? 7.862 -27.333 -15.880 1.00 42.22 94 LEU A CA 1
ATOM 712 C C . LEU A 1 94 ? 8.404 -25.899 -16.011 1.00 42.22 94 LEU A C 1
ATOM 714 O O . LEU A 1 94 ? 9.602 -25.655 -15.903 1.00 42.22 94 LEU A O 1
ATOM 718 N N . THR A 1 95 ? 7.525 -24.913 -16.186 1.00 49.09 95 THR A N 1
ATOM 719 C CA . THR A 1 95 ? 7.860 -23.522 -15.820 1.00 49.09 95 THR A CA 1
ATOM 720 C C . THR A 1 95 ? 7.000 -23.126 -14.624 1.00 49.09 95 THR A C 1
ATOM 722 O O . THR A 1 95 ? 6.034 -22.376 -14.734 1.00 49.09 95 THR A O 1
ATOM 725 N N . GLY A 1 96 ? 7.300 -23.746 -13.477 1.00 57.88 96 GLY A N 1
ATOM 726 C CA . GLY A 1 96 ? 6.548 -23.633 -12.222 1.00 57.88 96 GLY A CA 1
ATOM 727 C C . GLY A 1 96 ? 6.690 -22.260 -11.571 1.00 57.88 96 GLY A C 1
ATOM 728 O O . GLY A 1 96 ? 7.323 -22.117 -10.531 1.00 57.88 96 GLY A O 1
ATOM 729 N N . PHE A 1 97 ? 6.148 -21.230 -12.214 1.00 66.94 97 PHE A N 1
ATOM 730 C CA . PHE A 1 97 ? 5.976 -19.921 -11.604 1.00 66.94 97 PHE A CA 1
ATOM 731 C C . PHE A 1 97 ? 4.830 -20.001 -10.603 1.00 66.94 97 PHE A C 1
ATOM 733 O O . PHE A 1 97 ? 3.751 -20.478 -10.948 1.00 66.94 97 PHE A O 1
ATOM 740 N N . CYS A 1 98 ? 5.062 -19.513 -9.392 1.00 75.69 98 CYS A N 1
ATOM 741 C CA . CYS A 1 98 ? 4.078 -19.535 -8.317 1.00 75.69 98 CYS A CA 1
ATOM 742 C C . CYS A 1 98 ? 3.458 -18.159 -8.078 1.00 75.69 98 CYS A C 1
ATOM 744 O O . CYS A 1 98 ? 2.326 -18.097 -7.611 1.00 75.69 98 CYS A O 1
ATOM 746 N N . SER A 1 99 ? 4.158 -17.080 -8.448 1.00 84.94 99 SER A N 1
ATOM 747 C CA . SER A 1 99 ? 3.699 -15.705 -8.239 1.00 84.94 99 SER A CA 1
ATOM 748 C C . SER A 1 99 ? 4.043 -14.793 -9.411 1.00 84.94 99 SER A C 1
ATOM 750 O O . SER A 1 99 ? 5.040 -14.991 -10.112 1.00 84.94 99 SER A O 1
ATOM 752 N N . GLU A 1 100 ? 3.213 -13.775 -9.619 1.00 87.44 100 GLU A N 1
ATOM 753 C CA . GLU A 1 100 ? 3.345 -12.784 -10.680 1.00 87.44 100 GLU A CA 1
ATOM 754 C C . GLU A 1 100 ? 3.051 -11.371 -10.173 1.00 87.44 100 GLU A C 1
ATOM 756 O O . GLU A 1 100 ? 2.151 -11.145 -9.363 1.00 87.44 100 GLU A O 1
ATOM 761 N N . LEU A 1 101 ? 3.759 -10.402 -10.745 1.00 90.75 101 LEU A N 1
ATOM 762 C CA . LEU A 1 101 ? 3.484 -8.979 -10.606 1.00 90.75 101 LEU A CA 1
ATOM 763 C C . LEU A 1 101 ? 3.396 -8.362 -11.999 1.00 90.75 101 LEU A C 1
ATOM 765 O O . LEU A 1 101 ? 4.282 -8.555 -12.831 1.00 90.75 101 LEU A O 1
ATOM 769 N N . ILE A 1 102 ? 2.325 -7.615 -12.255 1.00 88.44 102 ILE A N 1
ATOM 770 C CA . ILE A 1 102 ? 2.142 -6.887 -13.514 1.00 88.44 102 ILE A CA 1
ATOM 771 C C . ILE A 1 102 ? 2.076 -5.394 -13.214 1.00 88.44 102 ILE A C 1
ATOM 773 O O . ILE A 1 102 ? 1.279 -4.961 -12.374 1.00 88.44 102 ILE A O 1
ATOM 777 N N . LEU A 1 103 ? 2.903 -4.634 -13.930 1.00 90.38 103 LEU A N 1
ATOM 778 C CA . LEU A 1 103 ? 2.870 -3.182 -13.995 1.00 90.38 103 LEU A CA 1
ATOM 779 C C . LEU A 1 103 ? 2.011 -2.749 -15.178 1.00 90.38 103 LEU A C 1
ATOM 781 O O . LEU A 1 103 ? 2.288 -3.089 -16.332 1.00 90.38 103 LEU A O 1
ATOM 785 N N . TRP A 1 104 ? 1.001 -1.945 -14.884 1.00 85.56 104 TRP A N 1
ATOM 786 C CA . TRP A 1 104 ? 0.072 -1.415 -15.863 1.00 85.56 104 TRP A CA 1
ATOM 787 C C . TRP A 1 104 ? 0.154 0.102 -15.960 1.00 85.56 104 TRP A C 1
ATOM 789 O O . TRP A 1 104 ? 0.405 0.784 -14.968 1.00 85.56 104 TRP A O 1
ATOM 799 N N . ARG A 1 105 ? -0.162 0.620 -17.145 1.00 84.44 105 ARG A N 1
ATOM 800 C CA . ARG A 1 105 ? -0.449 2.029 -17.405 1.00 84.44 105 ARG A CA 1
ATOM 801 C C . ARG A 1 105 ? -1.947 2.225 -17.585 1.00 84.44 105 ARG A C 1
ATOM 803 O O . ARG A 1 105 ? -2.582 1.485 -18.336 1.00 84.44 105 ARG A O 1
ATOM 810 N N . VAL A 1 106 ? -2.492 3.230 -16.915 1.00 80.38 106 VAL A N 1
ATOM 811 C CA . VAL A 1 106 ? -3.914 3.575 -16.921 1.00 80.38 106 VAL A CA 1
ATOM 812 C C . VAL A 1 106 ? -4.123 4.844 -17.740 1.00 80.38 106 VAL A C 1
ATOM 814 O O . VAL A 1 106 ? -3.836 5.947 -17.294 1.00 80.38 106 VAL A O 1
ATOM 817 N N . ASP A 1 107 ? -4.652 4.710 -18.947 1.00 76.69 107 ASP A N 1
ATOM 818 C CA . ASP A 1 107 ? -5.067 5.855 -19.750 1.00 76.69 107 ASP A CA 1
ATOM 819 C C . ASP A 1 107 ? -6.471 6.293 -19.324 1.00 76.69 107 ASP A C 1
ATOM 821 O O . ASP A 1 107 ? -7.445 5.551 -19.484 1.00 76.69 107 ASP A O 1
ATOM 825 N N . ALA A 1 108 ? -6.579 7.500 -18.764 1.00 67.62 108 ALA A N 1
ATOM 826 C CA . ALA A 1 108 ? -7.855 8.050 -18.331 1.00 67.62 108 ALA A CA 1
ATOM 827 C C . ALA A 1 108 ? -8.796 8.270 -19.526 1.00 67.62 108 ALA A C 1
ATOM 829 O O . ALA A 1 108 ? -8.414 8.830 -20.555 1.00 67.62 108 ALA A O 1
ATOM 830 N N . VAL A 1 109 ? -10.056 7.868 -19.360 1.00 63.94 109 VAL A N 1
ATOM 831 C CA . VAL A 1 109 ? -11.138 8.264 -20.266 1.00 63.94 109 VAL A CA 1
ATOM 832 C C . VAL A 1 109 ? -11.624 9.629 -19.803 1.00 63.94 109 VAL A C 1
ATOM 834 O O . VAL A 1 109 ? -12.054 9.784 -18.662 1.00 63.94 109 VAL A O 1
ATOM 837 N N . GLY A 1 110 ? -11.544 10.627 -20.674 1.00 63.75 110 GLY A N 1
ATOM 838 C CA . GLY A 1 110 ? -11.895 12.001 -20.335 1.00 63.75 110 GLY A CA 1
ATOM 839 C C . GLY A 1 110 ? -12.568 12.724 -21.495 1.00 63.75 110 GLY A C 1
ATOM 840 O O . GLY A 1 110 ? -12.664 12.180 -22.595 1.00 63.75 110 GLY A O 1
ATOM 841 N N . PRO A 1 111 ? -12.996 13.980 -21.297 1.00 59.09 111 PRO A N 1
ATOM 842 C CA . PRO A 1 111 ? -13.624 14.776 -22.354 1.00 59.09 111 PRO A CA 1
ATOM 843 C C . PRO A 1 111 ? -12.767 14.887 -23.626 1.00 59.09 111 PRO A C 1
ATOM 845 O O . PRO A 1 111 ? -13.305 14.995 -24.726 1.00 59.09 111 PRO A O 1
ATOM 848 N N . LEU A 1 112 ? -11.439 14.826 -23.464 1.00 62.69 112 LEU A N 1
ATOM 849 C CA . LEU A 1 112 ? -10.440 14.903 -24.533 1.00 62.69 112 LEU A CA 1
ATOM 850 C C . LEU A 1 112 ? -9.957 13.532 -25.037 1.00 62.69 112 LEU A C 1
ATOM 852 O O . LEU A 1 112 ? -9.335 13.471 -26.091 1.00 62.69 112 LEU A O 1
ATOM 856 N N . SER A 1 113 ? -10.245 12.435 -24.327 1.00 55.66 113 SER A N 1
ATOM 857 C CA . SER A 1 113 ? -9.829 11.081 -24.716 1.00 55.66 113 SER A CA 1
ATOM 858 C C . SER A 1 113 ? -10.996 10.106 -24.606 1.00 55.66 113 SER A C 1
ATOM 860 O O . SER A 1 113 ? -11.402 9.701 -23.515 1.00 55.66 113 SER A O 1
ATOM 862 N N . LYS A 1 114 ? -11.543 9.729 -25.768 1.00 53.28 114 LYS A N 1
ATOM 863 C CA . LYS A 1 114 ? -12.670 8.787 -25.901 1.00 53.28 114 LYS A CA 1
ATOM 864 C C . LYS A 1 114 ? -12.237 7.317 -25.841 1.00 53.28 114 LYS A C 1
ATOM 866 O O . LYS A 1 114 ? -13.093 6.440 -25.762 1.00 53.28 114 LYS A O 1
ATOM 871 N N . SER A 1 115 ? -10.933 7.054 -25.877 1.00 56.59 115 SER A N 1
ATOM 872 C CA . SER A 1 115 ? -10.328 5.727 -25.784 1.00 56.59 115 SER A CA 1
ATOM 873 C C . SER A 1 115 ? -9.272 5.745 -24.682 1.00 56.59 115 SER A C 1
ATOM 875 O O . SER A 1 115 ? -8.159 6.223 -24.877 1.00 56.59 115 SER A O 1
ATOM 877 N N . GLY A 1 116 ? -9.653 5.250 -23.511 1.00 60.91 116 GLY A N 1
ATOM 878 C CA . GLY A 1 116 ? -8.755 4.980 -22.392 1.00 60.91 116 GLY A CA 1
ATOM 879 C C . GLY A 1 116 ? -8.801 3.499 -22.033 1.00 60.91 116 GLY A C 1
ATOM 880 O O . GLY A 1 116 ? -9.482 2.706 -22.689 1.00 60.91 116 GLY A O 1
ATOM 881 N N . GLY A 1 117 ? -8.084 3.112 -20.987 1.00 68.75 117 GLY A N 1
ATOM 882 C CA . GLY A 1 117 ? -8.018 1.723 -20.556 1.00 68.75 117 GLY A CA 1
ATOM 883 C C . GLY A 1 117 ? -6.739 1.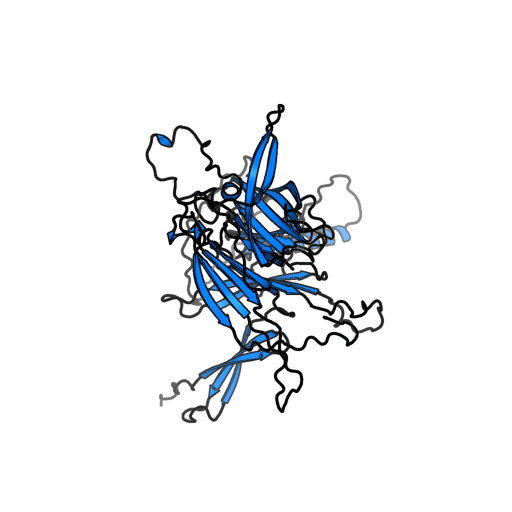403 -19.804 1.00 68.75 117 GLY A C 1
ATOM 884 O O . GLY A 1 117 ? -5.962 2.283 -19.451 1.00 68.75 117 GLY A O 1
ATOM 885 N N . VAL A 1 118 ? -6.534 0.116 -19.551 1.00 76.44 118 VAL A N 1
ATOM 886 C CA . VAL A 1 118 ? -5.363 -0.388 -18.837 1.00 76.44 118 VAL A CA 1
ATOM 887 C C . VAL A 1 118 ? -4.489 -1.154 -19.828 1.00 76.44 118 VAL A C 1
ATOM 889 O O . VAL A 1 118 ? -4.983 -2.032 -20.535 1.00 76.44 118 VAL A O 1
ATOM 892 N N . SER A 1 119 ? -3.204 -0.811 -19.897 1.00 78.38 119 SER A N 1
ATOM 893 C CA . SER A 1 119 ? -2.218 -1.434 -20.789 1.00 78.38 119 SER A CA 1
ATOM 894 C C . SER A 1 119 ? -1.059 -2.023 -19.988 1.00 78.38 119 SER A C 1
ATOM 896 O O . SER A 1 119 ? -0.563 -1.398 -19.055 1.00 78.38 119 SER A O 1
ATOM 898 N N . GLU A 1 120 ? -0.655 -3.254 -20.308 1.00 83.56 120 GLU A N 1
ATOM 899 C CA . GLU A 1 120 ? 0.463 -3.932 -19.639 1.00 83.56 120 GLU A CA 1
ATOM 900 C C . GLU A 1 120 ? 1.785 -3.319 -20.110 1.00 83.56 120 GLU A C 1
ATOM 902 O O . GLU A 1 120 ? 2.094 -3.369 -21.304 1.00 83.56 120 GLU A O 1
ATOM 907 N N . LEU A 1 121 ? 2.557 -2.761 -19.174 1.00 83.38 121 LEU A N 1
ATOM 908 C CA . LEU A 1 121 ? 3.889 -2.217 -19.437 1.00 83.38 121 LEU A CA 1
ATOM 909 C C . LEU A 1 121 ? 4.971 -3.281 -19.266 1.00 83.38 121 LEU A C 1
ATOM 911 O O . LEU A 1 121 ? 5.856 -3.405 -20.112 1.00 83.38 121 LEU A O 1
ATOM 915 N N . ALA A 1 122 ? 4.909 -4.019 -18.158 1.00 87.62 122 ALA A N 1
ATOM 916 C CA . ALA A 1 122 ? 5.948 -4.948 -17.741 1.00 87.62 122 ALA A CA 1
ATOM 917 C C . ALA A 1 122 ? 5.375 -6.043 -16.833 1.00 87.62 122 ALA A C 1
ATOM 919 O O . ALA A 1 122 ? 4.467 -5.791 -16.037 1.00 87.62 122 ALA A O 1
ATOM 920 N N . ARG A 1 123 ? 5.952 -7.245 -16.913 1.00 88.00 123 ARG A N 1
ATOM 921 C CA . ARG A 1 123 ? 5.557 -8.402 -16.099 1.00 88.00 123 ARG A CA 1
ATOM 922 C C . ARG A 1 123 ? 6.755 -9.041 -15.423 1.00 88.00 123 ARG A C 1
ATOM 924 O O . ARG A 1 123 ? 7.766 -9.282 -16.071 1.00 88.00 123 ARG A O 1
ATOM 931 N N . ILE A 1 124 ? 6.624 -9.375 -14.147 1.00 89.62 124 ILE A N 1
ATOM 932 C CA . ILE A 1 124 ? 7.629 -10.102 -13.371 1.00 89.62 124 ILE A CA 1
ATOM 933 C C . ILE A 1 124 ? 7.012 -11.415 -12.903 1.00 89.62 124 ILE A C 1
ATOM 935 O O . ILE A 1 124 ? 5.891 -11.433 -12.401 1.00 89.62 124 ILE A O 1
ATOM 939 N N . ASN A 1 125 ? 7.752 -12.510 -13.057 1.00 87.94 125 ASN A N 1
ATOM 940 C CA . ASN A 1 125 ? 7.332 -13.836 -12.620 1.00 87.94 125 ASN A CA 1
ATOM 941 C C . ASN A 1 125 ? 8.349 -14.387 -11.621 1.00 87.94 125 ASN A C 1
ATOM 943 O O . ASN A 1 125 ? 9.552 -14.260 -11.845 1.00 87.94 125 ASN A O 1
ATOM 947 N N . SER A 1 126 ? 7.875 -15.042 -10.561 1.00 86.25 126 SER A N 1
ATOM 948 C CA . SER A 1 126 ? 8.724 -15.702 -9.567 1.00 86.25 126 SER A CA 1
ATOM 949 C C . SER A 1 126 ? 8.288 -17.154 -9.340 1.00 86.25 126 SER A C 1
ATOM 951 O O . SER A 1 126 ? 7.089 -17.452 -9.353 1.00 86.25 126 SER A O 1
ATOM 953 N N . PRO A 1 127 ? 9.237 -18.084 -9.124 1.00 83.06 127 PRO A N 1
ATOM 954 C CA . PRO A 1 127 ? 8.927 -19.449 -8.710 1.00 83.06 127 PRO A CA 1
ATOM 955 C C . PRO A 1 127 ? 8.507 -19.550 -7.234 1.00 83.06 127 PRO A C 1
ATOM 957 O O . PRO A 1 127 ? 8.036 -20.602 -6.817 1.00 83.06 127 PRO A O 1
ATOM 960 N N . LYS A 1 128 ? 8.667 -18.490 -6.429 1.00 82.19 128 LYS A N 1
ATOM 961 C CA . LYS A 1 128 ? 8.332 -18.497 -4.997 1.00 82.19 128 LYS A CA 1
ATOM 962 C C . LYS A 1 128 ? 6.938 -17.940 -4.746 1.00 82.19 128 LYS A C 1
ATOM 964 O O . LYS A 1 128 ? 6.628 -16.859 -5.226 1.00 82.19 128 LYS A O 1
ATOM 969 N N . MET A 1 129 ? 6.149 -18.644 -3.936 1.00 78.81 129 MET A N 1
ATOM 970 C CA . MET A 1 129 ? 4.781 -18.260 -3.554 1.00 78.81 129 MET A CA 1
ATOM 971 C C . MET A 1 129 ? 4.732 -16.947 -2.760 1.00 78.81 129 MET A C 1
ATOM 973 O O . MET A 1 129 ? 3.869 -16.107 -2.995 1.00 78.81 129 MET A O 1
ATOM 977 N N . SER A 1 130 ? 5.699 -16.742 -1.864 1.00 80.06 130 SER A N 1
ATOM 978 C CA . SER A 1 130 ? 5.821 -15.540 -1.030 1.00 80.06 130 SER A CA 1
ATOM 979 C C . SER A 1 130 ? 6.347 -14.309 -1.779 1.00 80.06 130 SER A C 1
ATOM 981 O O . SER A 1 130 ? 6.390 -13.213 -1.219 1.00 80.06 130 SER A O 1
ATOM 983 N N . ALA A 1 131 ? 6.752 -14.457 -3.044 1.00 85.25 131 ALA A N 1
ATOM 984 C CA . ALA A 1 131 ? 7.165 -13.324 -3.858 1.00 85.25 131 ALA A CA 1
ATOM 985 C C . ALA A 1 131 ? 5.948 -12.490 -4.271 1.00 85.25 131 ALA A C 1
ATOM 987 O O . ALA A 1 131 ? 4.923 -13.030 -4.688 1.00 85.25 131 ALA A O 1
ATOM 988 N N . PHE A 1 132 ? 6.088 -11.168 -4.193 1.00 87.00 132 PHE A N 1
ATOM 989 C CA . PHE A 1 132 ? 5.060 -10.192 -4.555 1.00 87.00 132 PHE A CA 1
ATOM 990 C C . PHE A 1 132 ? 3.717 -10.382 -3.823 1.00 87.00 132 PHE A C 1
ATOM 992 O O . PHE A 1 132 ? 2.688 -9.940 -4.324 1.00 87.00 132 PHE A O 1
ATOM 999 N N . SER A 1 133 ? 3.701 -11.021 -2.646 1.00 82.62 133 SER A N 1
ATOM 1000 C CA . SER A 1 133 ? 2.496 -11.137 -1.808 1.00 82.62 133 SER A CA 1
ATOM 1001 C C . SER A 1 133 ? 1.960 -9.760 -1.411 1.00 82.62 133 SER A C 1
ATOM 1003 O O . SER A 1 133 ? 0.770 -9.491 -1.555 1.00 82.62 133 SER A O 1
ATOM 1005 N N . ASN A 1 134 ? 2.866 -8.877 -0.990 1.00 84.12 134 ASN A N 1
ATOM 1006 C CA . ASN A 1 134 ? 2.596 -7.497 -0.621 1.00 84.12 134 ASN A CA 1
ATOM 1007 C C . ASN A 1 134 ? 3.529 -6.563 -1.394 1.00 84.12 134 ASN A C 1
ATOM 1009 O O . ASN A 1 134 ? 4.709 -6.866 -1.607 1.00 84.12 134 ASN A O 1
ATOM 1013 N N . VAL A 1 135 ? 2.989 -5.418 -1.805 1.00 91.31 135 VAL A N 1
ATOM 1014 C CA . VAL A 1 135 ? 3.708 -4.394 -2.563 1.00 91.31 135 VAL A CA 1
ATOM 1015 C C . VAL A 1 135 ? 3.340 -3.020 -2.019 1.00 91.31 135 VAL A C 1
ATOM 1017 O O . VAL A 1 135 ? 2.175 -2.759 -1.734 1.00 91.31 135 VAL A O 1
ATOM 1020 N N . ALA A 1 136 ? 4.322 -2.131 -1.890 1.00 92.56 136 ALA A N 1
ATOM 1021 C CA . ALA A 1 136 ? 4.095 -0.757 -1.458 1.00 92.56 136 ALA A CA 1
ATOM 1022 C C . ALA A 1 136 ? 4.857 0.230 -2.342 1.00 92.56 136 ALA A C 1
ATOM 1024 O O . ALA A 1 136 ? 6.061 0.088 -2.546 1.00 92.56 136 ALA A O 1
ATOM 1025 N N . TRP A 1 137 ? 4.168 1.253 -2.845 1.00 93.31 137 TRP A N 1
ATOM 1026 C CA . TRP A 1 137 ? 4.814 2.354 -3.555 1.00 93.31 137 TRP A CA 1
ATOM 1027 C C . TRP A 1 137 ? 5.639 3.207 -2.593 1.00 93.31 137 TRP A C 1
ATOM 1029 O O . TRP A 1 137 ? 5.190 3.523 -1.491 1.00 93.31 137 TRP A O 1
ATOM 1039 N N . ILE A 1 138 ? 6.830 3.609 -3.032 1.00 92.31 138 ILE A N 1
ATOM 1040 C CA . ILE A 1 138 ? 7.585 4.681 -2.392 1.00 92.31 138 ILE A CA 1
ATOM 1041 C C . ILE A 1 138 ? 7.022 5.996 -2.943 1.00 92.31 138 ILE A C 1
ATOM 1043 O O . ILE A 1 138 ? 6.972 6.153 -4.164 1.00 92.31 138 ILE A O 1
ATOM 1047 N N . PRO A 1 139 ? 6.583 6.938 -2.090 1.00 85.50 139 PRO A N 1
ATOM 1048 C CA . PRO A 1 139 ? 5.961 8.186 -2.524 1.00 85.50 139 PRO A CA 1
ATOM 1049 C C . PRO A 1 139 ? 6.995 9.181 -3.063 1.00 85.50 139 PRO A C 1
ATOM 1051 O O . PRO A 1 139 ? 7.230 10.237 -2.476 1.00 85.50 139 PRO A O 1
ATOM 1054 N N . THR A 1 140 ? 7.605 8.846 -4.199 1.00 84.12 140 THR A N 1
ATOM 1055 C CA . THR A 1 140 ? 8.588 9.672 -4.901 1.00 84.12 140 THR A CA 1
ATOM 1056 C C . THR A 1 140 ? 8.438 9.565 -6.417 1.00 84.12 140 THR A C 1
ATOM 1058 O O . THR A 1 140 ? 8.078 8.507 -6.938 1.00 84.12 140 THR A O 1
ATOM 1061 N N . LEU A 1 141 ? 8.726 10.657 -7.127 1.00 84.44 141 LEU A N 1
ATOM 1062 C CA . LEU A 1 141 ? 8.931 10.661 -8.574 1.00 84.44 141 LEU A CA 1
ATOM 1063 C C . LEU A 1 141 ? 10.404 10.899 -8.852 1.00 84.44 141 LEU A C 1
ATOM 1065 O O . LEU A 1 141 ? 10.924 11.969 -8.552 1.00 84.44 141 LEU A O 1
ATOM 1069 N N . LEU A 1 142 ? 11.064 9.910 -9.442 1.00 83.25 142 LEU A N 1
ATOM 1070 C CA . LEU A 1 142 ? 12.468 10.032 -9.793 1.00 83.25 142 LEU A CA 1
ATOM 1071 C C . LEU A 1 142 ? 12.633 10.815 -11.105 1.00 83.25 142 LEU A C 1
ATOM 1073 O O . LEU A 1 142 ? 11.856 10.591 -12.047 1.00 83.25 142 LEU A O 1
ATOM 1077 N N . PRO A 1 143 ? 13.654 11.686 -11.206 1.00 76.69 143 PRO A N 1
ATOM 1078 C CA . PRO A 1 143 ? 13.959 12.391 -12.441 1.00 76.69 143 PRO A CA 1
ATOM 1079 C C . PRO A 1 143 ? 14.373 11.425 -13.541 1.00 76.69 143 PRO A C 1
ATOM 1081 O O . PRO A 1 143 ? 14.940 10.361 -13.288 1.00 76.69 143 PRO A O 1
ATOM 1084 N N . SER A 1 144 ? 14.122 11.811 -14.787 1.00 71.94 144 SER A N 1
ATOM 1085 C CA . SER A 1 144 ? 14.561 11.044 -15.955 1.00 71.94 144 SER A CA 1
ATOM 1086 C C . SER A 1 144 ? 16.083 10.857 -15.992 1.00 71.94 144 SER A C 1
ATOM 1088 O O . SER A 1 144 ? 16.574 9.810 -16.401 1.00 71.94 144 SER A O 1
ATOM 1090 N N . THR A 1 145 ? 16.836 11.809 -15.434 1.00 68.56 145 THR A N 1
ATOM 1091 C CA . THR A 1 145 ? 18.300 11.749 -15.304 1.00 68.56 145 THR A CA 1
ATOM 1092 C C . THR A 1 145 ? 18.812 10.611 -14.413 1.00 68.56 145 THR A C 1
ATOM 1094 O O . THR A 1 145 ? 19.995 10.288 -14.488 1.00 68.56 145 THR A O 1
ATOM 1097 N N . THR A 1 146 ? 17.955 9.953 -13.619 1.00 68.44 146 THR A N 1
ATOM 1098 C CA . THR A 1 146 ? 18.329 8.791 -12.779 1.00 68.44 146 THR A CA 1
ATOM 1099 C C . THR A 1 146 ? 18.782 7.558 -13.551 1.00 68.44 146 THR A C 1
ATOM 1101 O O . THR A 1 146 ? 19.284 6.610 -12.953 1.00 68.44 146 THR A O 1
ATOM 1104 N N . LEU A 1 147 ? 18.571 7.535 -14.866 1.00 68.69 147 LEU A N 1
ATOM 1105 C CA . LEU A 1 147 ? 19.108 6.515 -15.764 1.00 68.69 147 LEU A CA 1
ATOM 1106 C C . LEU A 1 147 ? 20.076 7.136 -16.786 1.00 68.69 147 LEU A C 1
ATOM 1108 O O . LEU A 1 147 ? 20.396 6.517 -17.799 1.00 68.69 147 LEU A O 1
ATOM 1112 N N . GLY A 1 148 ? 20.549 8.363 -16.540 1.00 70.25 148 GLY A N 1
ATOM 1113 C CA . GLY A 1 148 ? 21.354 9.144 -17.476 1.00 70.25 148 GLY A CA 1
ATOM 1114 C C . GLY A 1 148 ? 20.641 9.340 -18.816 1.00 70.25 148 GLY A C 1
ATOM 1115 O O . GLY A 1 148 ? 19.440 9.581 -18.870 1.00 70.25 148 GLY A O 1
ATOM 1116 N N . ASN A 1 149 ? 21.376 9.176 -19.916 1.00 64.12 149 ASN A N 1
ATOM 1117 C CA . ASN A 1 149 ? 20.830 9.292 -21.275 1.00 64.12 149 ASN A CA 1
ATOM 1118 C C . ASN A 1 149 ? 20.032 8.051 -21.728 1.00 64.12 149 ASN A C 1
ATOM 1120 O O . ASN A 1 149 ? 19.531 8.019 -22.852 1.00 64.12 149 ASN A O 1
ATOM 1124 N N . LEU A 1 150 ? 19.927 7.018 -20.881 1.00 66.81 150 LEU A N 1
ATOM 1125 C CA . LEU A 1 150 ? 19.289 5.747 -21.234 1.00 66.81 150 LEU A CA 1
ATOM 1126 C C . LEU A 1 150 ? 17.759 5.843 -21.230 1.00 66.81 150 LEU A C 1
ATOM 1128 O O . LEU A 1 150 ? 17.079 5.019 -21.843 1.00 66.81 150 LEU A O 1
ATOM 1132 N N . SER A 1 151 ? 17.195 6.825 -20.527 1.00 68.56 151 SER A N 1
ATOM 1133 C CA . SER A 1 151 ? 15.755 7.039 -20.463 1.00 68.56 151 SER A CA 1
ATOM 1134 C C . SER A 1 151 ? 15.437 8.493 -20.147 1.00 68.56 151 SER A C 1
ATOM 1136 O O . SER A 1 151 ? 15.915 9.031 -19.161 1.00 68.56 151 SER A O 1
ATOM 1138 N N . ASN A 1 152 ? 14.555 9.099 -20.943 1.00 69.12 152 ASN A N 1
ATOM 1139 C CA . ASN A 1 152 ? 13.985 10.414 -20.641 1.00 69.12 152 ASN A CA 1
ATOM 1140 C C . ASN A 1 152 ? 12.623 10.305 -19.931 1.00 69.12 152 ASN A C 1
ATOM 1142 O O . ASN A 1 152 ? 11.925 11.300 -19.757 1.00 69.12 152 ASN A O 1
ATOM 1146 N N . SER A 1 153 ? 12.220 9.091 -19.544 1.00 73.69 153 SER A N 1
ATOM 1147 C CA . SER A 1 153 ? 10.931 8.838 -18.908 1.00 73.69 153 SER A CA 1
ATOM 1148 C C . SER A 1 153 ? 11.002 9.081 -17.403 1.00 73.69 153 SER A C 1
ATOM 1150 O O . SER A 1 153 ? 11.961 8.632 -16.771 1.00 73.69 153 SER A O 1
ATOM 1152 N N . PRO A 1 154 ? 9.955 9.659 -16.786 1.00 75.75 154 PRO A N 1
ATOM 1153 C CA . PRO A 1 154 ? 9.813 9.599 -15.340 1.00 75.75 154 PRO A CA 1
ATOM 1154 C C . PRO A 1 154 ? 9.739 8.140 -14.880 1.00 75.75 154 PRO A C 1
ATOM 1156 O O . PRO A 1 154 ? 9.280 7.254 -15.619 1.00 75.75 154 PRO A O 1
ATOM 1159 N N . SER A 1 155 ? 10.187 7.901 -13.651 1.00 86.56 155 SER A N 1
ATOM 1160 C CA . SER A 1 155 ? 10.144 6.587 -13.016 1.00 86.56 155 SER A CA 1
ATOM 1161 C C . SER A 1 155 ? 9.680 6.689 -11.565 1.00 86.56 155 SER A C 1
ATOM 1163 O O . SER A 1 155 ? 9.706 7.761 -10.958 1.00 86.56 155 SER A O 1
ATOM 1165 N N . ALA A 1 156 ? 9.208 5.570 -11.028 1.00 90.69 156 ALA A N 1
ATOM 1166 C CA . ALA A 1 156 ? 8.746 5.467 -9.650 1.00 90.69 156 ALA A CA 1
ATOM 1167 C C . ALA A 1 156 ? 9.298 4.207 -8.996 1.00 90.69 156 ALA A C 1
ATOM 1169 O O . ALA A 1 156 ? 9.535 3.206 -9.673 1.00 90.69 156 ALA A O 1
ATOM 1170 N N . CYS A 1 157 ? 9.466 4.241 -7.678 1.00 93.31 157 CYS A N 1
ATOM 1171 C CA . CYS A 1 157 ? 9.983 3.109 -6.923 1.00 93.31 157 CYS A CA 1
ATOM 1172 C C . CYS A 1 157 ? 8.891 2.427 -6.107 1.00 93.31 157 CYS A C 1
ATOM 1174 O O . CYS A 1 157 ? 8.002 3.078 -5.562 1.00 93.31 157 CYS A O 1
ATOM 1176 N N . PHE A 1 158 ? 8.985 1.111 -5.971 1.00 94.88 158 PHE A N 1
ATOM 1177 C CA . PHE A 1 158 ? 8.145 0.332 -5.070 1.00 94.88 158 PHE A CA 1
ATOM 1178 C C . PHE A 1 158 ? 8.964 -0.727 -4.341 1.00 94.88 158 PHE A C 1
ATOM 1180 O O . PHE A 1 158 ? 10.015 -1.158 -4.811 1.00 94.88 158 PHE A O 1
ATOM 1187 N N . VAL A 1 159 ? 8.471 -1.150 -3.184 1.00 94.44 159 VAL A N 1
ATOM 1188 C CA . VAL A 1 159 ? 9.031 -2.233 -2.381 1.00 94.44 159 VAL A CA 1
ATOM 1189 C C . VAL A 1 159 ? 8.167 -3.471 -2.553 1.00 94.44 159 VAL A C 1
ATOM 1191 O O . VAL A 1 159 ? 6.942 -3.389 -2.460 1.00 94.44 159 VAL A O 1
ATOM 1194 N N . ALA A 1 160 ? 8.800 -4.617 -2.783 1.00 93.00 160 ALA A N 1
ATOM 1195 C CA . ALA A 1 160 ? 8.122 -5.907 -2.807 1.00 93.00 160 ALA A CA 1
ATOM 1196 C C . ALA A 1 160 ? 9.042 -7.033 -2.318 1.00 93.00 160 ALA A C 1
ATOM 1198 O O . ALA A 1 160 ? 10.268 -6.925 -2.388 1.00 93.00 160 ALA A O 1
ATOM 1199 N N . SER A 1 161 ? 8.445 -8.131 -1.856 1.00 90.19 161 SER A N 1
ATOM 1200 C CA . SER A 1 161 ? 9.167 -9.371 -1.548 1.00 90.19 161 SER A CA 1
ATOM 1201 C C . SER A 1 161 ? 9.573 -10.091 -2.838 1.00 90.19 161 SER A C 1
ATOM 1203 O O . SER A 1 161 ? 8.735 -10.291 -3.716 1.00 90.19 161 SER A O 1
ATOM 1205 N N . ASP A 1 162 ? 10.831 -10.520 -2.958 1.00 85.12 162 ASP A N 1
ATOM 1206 C CA . ASP A 1 162 ? 11.272 -11.457 -4.009 1.00 85.12 162 ASP A CA 1
ATOM 1207 C C . ASP A 1 162 ? 11.070 -12.940 -3.615 1.00 85.12 162 ASP A C 1
ATOM 1209 O O . ASP A 1 162 ? 11.360 -13.849 -4.398 1.00 85.12 162 ASP A O 1
ATOM 1213 N N . GLY A 1 163 ? 10.535 -13.180 -2.412 1.00 80.44 163 GLY A N 1
ATOM 1214 C CA . GLY A 1 163 ? 10.374 -14.488 -1.778 1.00 80.44 163 GLY A CA 1
ATOM 1215 C C . GLY A 1 163 ? 11.551 -14.912 -0.886 1.00 80.44 163 GLY A C 1
ATOM 1216 O O . GLY A 1 163 ? 11.554 -16.031 -0.377 1.00 80.44 163 GLY A O 1
ATOM 1217 N N . GLU A 1 164 ? 12.563 -14.061 -0.710 1.00 81.75 164 GLU A N 1
ATOM 1218 C CA . GLU A 1 164 ? 13.649 -14.202 0.278 1.00 81.75 164 GLU A CA 1
ATOM 1219 C C . GLU A 1 164 ? 13.798 -12.947 1.126 1.00 81.75 164 GLU A C 1
ATOM 1221 O O . GLU A 1 164 ? 14.021 -13.027 2.331 1.00 81.75 164 GLU A O 1
ATOM 1226 N N . SER A 1 165 ? 13.716 -11.782 0.490 1.00 88.44 165 SER A N 1
ATOM 1227 C CA . SER A 1 165 ? 13.838 -10.496 1.144 1.00 88.44 165 SER A CA 1
ATOM 1228 C C . SER A 1 165 ? 12.982 -9.420 0.490 1.00 88.44 165 SER A C 1
ATOM 1230 O O . SER A 1 165 ? 12.535 -9.528 -0.655 1.00 88.44 165 SER A O 1
ATOM 1232 N N . LEU A 1 166 ? 12.742 -8.347 1.243 1.00 91.81 166 LEU A N 1
ATOM 1233 C CA . LEU A 1 166 ? 12.159 -7.136 0.678 1.00 91.81 166 LEU A CA 1
ATOM 1234 C C . LEU A 1 166 ? 13.218 -6.412 -0.153 1.00 91.81 166 LEU A C 1
ATOM 1236 O O . LEU A 1 166 ? 14.350 -6.209 0.293 1.00 91.81 166 LEU A O 1
ATOM 1240 N N . ARG A 1 167 ? 12.842 -5.991 -1.359 1.00 92.00 167 ARG A N 1
ATOM 1241 C CA . ARG A 1 167 ? 13.712 -5.235 -2.264 1.00 92.00 167 ARG A CA 1
ATOM 1242 C C . ARG A 1 167 ? 13.005 -4.031 -2.839 1.00 92.00 167 ARG A C 1
ATOM 1244 O O . ARG A 1 167 ? 11.778 -4.025 -2.958 1.00 92.00 167 ARG A O 1
ATOM 1251 N N . VAL A 1 168 ? 13.802 -3.046 -3.236 1.00 93.88 168 VAL A N 1
ATOM 1252 C CA . VAL A 1 168 ? 13.313 -1.901 -3.997 1.00 93.88 168 VAL A CA 1
ATOM 1253 C C . VAL A 1 168 ? 13.400 -2.198 -5.492 1.00 93.88 168 VAL A C 1
ATOM 1255 O O . VAL A 1 168 ? 14.379 -2.754 -5.991 1.00 93.88 168 VAL A O 1
ATOM 1258 N N . TYR A 1 169 ? 12.357 -1.812 -6.210 1.00 93.69 169 TYR A N 1
ATOM 1259 C CA . TYR A 1 169 ? 12.230 -1.929 -7.653 1.00 93.69 169 TYR A CA 1
ATOM 1260 C C . TYR A 1 169 ? 11.910 -0.562 -8.245 1.00 93.69 169 TYR A C 1
ATOM 1262 O O . TYR A 1 169 ? 11.112 0.183 -7.680 1.00 93.69 169 TYR A O 1
ATOM 1270 N N . GLN A 1 170 ? 12.487 -0.255 -9.403 1.00 91.88 170 GLN A N 1
ATOM 1271 C CA . GLN A 1 170 ? 12.201 0.954 -10.170 1.00 91.88 170 GLN A CA 1
ATOM 1272 C C . GLN A 1 170 ? 11.346 0.601 -11.387 1.00 91.88 170 GLN A C 1
ATOM 1274 O O . GLN A 1 170 ? 11.748 -0.180 -12.251 1.00 91.88 170 GLN A O 1
ATOM 1279 N N . ALA A 1 171 ? 10.156 1.187 -11.452 1.00 91.38 171 ALA A N 1
ATOM 1280 C CA . ALA A 1 171 ? 9.239 1.114 -12.575 1.00 91.38 171 ALA A CA 1
ATOM 1281 C C . ALA A 1 171 ? 9.530 2.252 -13.561 1.00 91.38 171 ALA A C 1
ATOM 1283 O O . ALA A 1 171 ? 9.321 3.427 -13.250 1.00 91.38 171 ALA A O 1
ATOM 1284 N N . VAL A 1 172 ? 9.981 1.897 -14.763 1.00 88.75 172 VAL A N 1
ATOM 1285 C CA . VAL A 1 172 ? 10.225 2.831 -15.869 1.00 88.75 172 VAL A CA 1
ATOM 1286 C C . VAL A 1 172 ? 9.057 2.739 -16.846 1.00 88.75 172 VAL A C 1
ATOM 1288 O O . VAL A 1 172 ? 8.754 1.655 -17.350 1.00 88.75 172 VAL A O 1
ATOM 1291 N N . ILE A 1 173 ? 8.389 3.868 -17.101 1.00 85.25 173 ILE A N 1
ATOM 1292 C CA . ILE A 1 173 ? 7.172 3.906 -17.928 1.00 85.25 173 ILE A CA 1
ATOM 1293 C C . ILE A 1 173 ? 7.506 3.670 -19.401 1.00 85.25 173 ILE A C 1
ATOM 1295 O O . ILE A 1 173 ? 6.876 2.838 -20.051 1.00 85.25 173 ILE A O 1
ATOM 1299 N N . ASP A 1 174 ? 8.498 4.396 -19.916 1.00 85.44 174 ASP A N 1
ATOM 1300 C CA . ASP A 1 174 ? 8.987 4.251 -21.281 1.00 85.44 174 ASP A CA 1
ATOM 1301 C C . ASP A 1 174 ? 10.461 3.854 -21.274 1.00 85.44 174 ASP A C 1
ATOM 1303 O O . ASP A 1 174 ? 11.343 4.663 -20.989 1.00 85.44 174 ASP A O 1
ATOM 1307 N N . ALA A 1 175 ? 10.718 2.582 -21.568 1.00 85.19 175 ALA A N 1
ATOM 1308 C CA . ALA A 1 175 ? 12.048 1.997 -21.536 1.00 85.19 175 ALA A CA 1
ATOM 1309 C C . ALA A 1 175 ? 12.601 1.699 -22.940 1.00 85.19 175 ALA A C 1
ATOM 1311 O O . ALA A 1 175 ? 13.579 0.965 -23.054 1.00 85.19 175 ALA A O 1
ATOM 1312 N N . ARG A 1 176 ? 12.014 2.231 -24.029 1.00 83.38 176 ARG A N 1
ATOM 1313 C CA . ARG A 1 176 ? 12.434 1.889 -25.410 1.00 83.38 176 ARG A CA 1
ATOM 1314 C C . ARG A 1 176 ? 13.934 2.087 -25.646 1.00 83.38 176 ARG A C 1
ATOM 1316 O O . ARG A 1 176 ? 14.591 1.177 -26.149 1.00 83.38 176 ARG A O 1
ATOM 1323 N N . THR A 1 177 ? 14.464 3.245 -25.257 1.00 83.00 177 THR A N 1
ATOM 1324 C CA . THR A 1 177 ? 15.887 3.582 -25.417 1.00 83.00 177 THR A CA 1
ATOM 1325 C C . THR A 1 177 ? 16.768 2.684 -24.550 1.00 83.00 177 THR A C 1
ATOM 1327 O O . THR A 1 177 ? 17.672 2.034 -25.072 1.00 83.00 177 THR A O 1
ATOM 1330 N N . LEU A 1 178 ? 16.436 2.550 -23.261 1.00 82.25 178 LEU A N 1
ATOM 1331 C CA . LEU A 1 178 ? 17.158 1.704 -22.308 1.00 82.25 178 LEU A CA 1
ATOM 1332 C C . LEU A 1 178 ? 17.248 0.250 -22.792 1.00 82.25 178 LEU A C 1
ATOM 1334 O O . LEU A 1 178 ? 18.321 -0.347 -22.812 1.00 82.25 178 LEU A O 1
ATOM 1338 N N . LEU A 1 179 ? 16.122 -0.323 -23.215 1.00 82.12 179 LEU A N 1
ATOM 1339 C CA . LEU A 1 179 ? 16.043 -1.712 -23.661 1.00 82.12 179 LEU A CA 1
ATOM 1340 C C . LEU A 1 179 ? 16.799 -1.937 -24.973 1.00 82.12 179 LEU A C 1
ATOM 1342 O O . LEU A 1 179 ? 17.459 -2.968 -25.135 1.00 82.12 179 LEU A O 1
ATOM 1346 N N . ALA A 1 180 ? 16.746 -0.972 -25.897 1.00 81.38 180 ALA A N 1
ATOM 1347 C CA . ALA A 1 180 ? 17.545 -1.015 -27.114 1.00 81.38 180 ALA A CA 1
ATOM 1348 C C . ALA A 1 180 ? 19.041 -1.018 -26.774 1.00 81.38 180 ALA A C 1
ATOM 1350 O O . ALA A 1 180 ? 19.774 -1.880 -27.265 1.00 81.38 180 ALA A O 1
ATOM 1351 N N . GLU A 1 181 ? 19.485 -0.135 -25.884 1.00 80.31 181 GLU A N 1
ATOM 1352 C CA . GLU A 1 181 ? 20.890 -0.022 -25.508 1.00 80.31 181 GLU A CA 1
ATOM 1353 C C . GLU A 1 181 ? 21.406 -1.273 -24.787 1.00 80.31 181 GLU A C 1
ATOM 1355 O O . GLU A 1 181 ? 22.434 -1.825 -25.194 1.00 80.31 181 GLU A O 1
ATOM 1360 N N . VAL A 1 182 ? 20.648 -1.812 -23.825 1.00 79.50 182 VAL A N 1
ATOM 1361 C CA . VAL A 1 182 ? 20.963 -3.091 -23.164 1.00 79.50 182 VAL A CA 1
ATOM 1362 C C . VAL A 1 182 ? 21.087 -4.218 -24.196 1.00 79.50 182 VAL A C 1
ATOM 1364 O O . VAL A 1 182 ? 22.089 -4.934 -24.203 1.00 79.50 182 VAL A O 1
ATOM 1367 N N . SER A 1 183 ? 20.156 -4.315 -25.155 1.00 79.06 183 SER A N 1
ATOM 1368 C CA . SER A 1 183 ? 20.221 -5.333 -26.217 1.00 79.06 183 SER A CA 1
ATOM 1369 C C . SER A 1 183 ? 21.446 -5.185 -27.134 1.00 79.06 183 SER A C 1
ATOM 1371 O O . SER A 1 183 ? 21.982 -6.177 -27.641 1.00 79.06 183 SER A O 1
ATOM 1373 N N . THR A 1 184 ? 21.894 -3.951 -27.397 1.00 79.12 184 THR A N 1
ATOM 1374 C CA . THR A 1 184 ? 23.098 -3.702 -28.207 1.00 79.12 184 THR A CA 1
ATOM 1375 C C . THR A 1 184 ? 24.367 -4.009 -27.422 1.00 79.12 184 THR A C 1
ATOM 1377 O O . THR A 1 184 ? 25.296 -4.587 -27.984 1.00 79.12 184 THR A O 1
ATOM 1380 N N . SER A 1 185 ? 24.384 -3.698 -26.124 1.00 74.81 185 SER A N 1
ATOM 1381 C CA . SER A 1 185 ? 25.464 -4.037 -25.199 1.00 74.81 185 SER A CA 1
ATOM 1382 C C . SER A 1 185 ? 25.632 -5.554 -25.075 1.00 74.81 185 SER A C 1
ATOM 1384 O O . SER A 1 185 ? 26.740 -6.061 -25.244 1.00 74.81 185 SER A O 1
ATOM 1386 N N . GLU A 1 186 ? 24.536 -6.303 -24.915 1.00 75.50 186 GLU A N 1
ATOM 1387 C CA . GLU A 1 186 ? 24.556 -7.770 -24.910 1.00 75.50 186 GLU A CA 1
ATOM 1388 C C . GLU A 1 186 ? 25.071 -8.356 -26.228 1.00 75.50 186 GLU A C 1
ATOM 1390 O O . GLU A 1 186 ? 25.923 -9.246 -26.221 1.00 75.50 186 GLU A O 1
ATOM 1395 N N . ARG A 1 187 ? 24.581 -7.861 -27.375 1.00 72.56 187 ARG A N 1
ATOM 1396 C CA . ARG A 1 187 ? 25.057 -8.310 -28.694 1.00 72.56 187 ARG A CA 1
ATOM 1397 C C . ARG A 1 187 ? 26.545 -8.035 -28.876 1.00 72.56 187 ARG A C 1
ATOM 1399 O O . ARG A 1 187 ? 27.263 -8.914 -29.349 1.00 72.56 187 ARG A O 1
ATOM 1406 N N . ARG A 1 188 ? 27.016 -6.854 -28.468 1.00 71.62 188 ARG A N 1
ATOM 1407 C CA . ARG A 1 188 ? 28.436 -6.481 -28.515 1.00 71.62 188 ARG A CA 1
ATOM 1408 C C . ARG A 1 188 ? 29.277 -7.388 -27.615 1.00 71.62 188 ARG A C 1
ATOM 1410 O O . ARG A 1 188 ? 30.295 -7.895 -28.072 1.00 71.62 188 ARG A O 1
ATOM 1417 N N . SER A 1 189 ? 28.811 -7.662 -26.396 1.00 68.88 189 SER A N 1
ATOM 1418 C CA . SER A 1 189 ? 29.457 -8.582 -25.450 1.00 68.88 189 SER A CA 1
ATOM 1419 C C . SER A 1 189 ? 29.570 -10.005 -26.016 1.00 68.88 189 SER A C 1
ATOM 1421 O O . SER A 1 189 ? 30.658 -10.581 -26.040 1.00 68.88 189 SER A O 1
ATOM 1423 N N . ARG A 1 190 ? 28.488 -10.548 -26.597 1.00 70.12 190 ARG A N 1
ATOM 1424 C CA . ARG A 1 190 ? 28.507 -11.867 -27.262 1.00 70.12 190 ARG A CA 1
ATOM 1425 C C . ARG A 1 190 ? 29.439 -11.896 -28.475 1.00 70.12 190 ARG A C 1
ATOM 1427 O O . ARG A 1 190 ? 30.116 -12.900 -28.699 1.00 70.12 190 ARG A O 1
ATOM 1434 N N . MET A 1 191 ? 29.498 -10.812 -29.249 1.00 64.44 191 MET A N 1
ATOM 1435 C CA . MET A 1 191 ? 30.360 -10.716 -30.429 1.00 64.44 191 MET A CA 1
ATOM 1436 C C . MET A 1 191 ? 31.847 -10.609 -30.053 1.00 64.44 191 MET A C 1
ATOM 1438 O O . MET A 1 191 ? 32.665 -11.297 -30.659 1.00 64.44 191 MET A O 1
ATOM 1442 N N . MET A 1 192 ? 32.193 -9.852 -29.004 1.00 60.06 192 MET A N 1
ATOM 1443 C CA . MET A 1 192 ? 33.556 -9.807 -28.450 1.00 60.06 192 MET A CA 1
ATOM 1444 C C . MET A 1 192 ? 33.969 -11.157 -27.843 1.00 60.06 192 MET A C 1
ATOM 1446 O O . MET A 1 192 ? 35.056 -11.644 -28.140 1.00 60.06 192 MET A O 1
ATOM 1450 N N . GLY A 1 193 ? 33.086 -11.825 -27.089 1.00 57.31 193 GLY A N 1
ATOM 1451 C CA . GLY A 1 193 ? 33.348 -13.175 -26.564 1.00 57.31 193 GLY A CA 1
ATOM 1452 C C . GLY A 1 193 ? 33.544 -14.236 -27.660 1.00 57.31 193 GLY A C 1
ATOM 1453 O O . GLY A 1 193 ? 34.340 -15.164 -27.505 1.00 57.31 193 GLY A O 1
ATOM 1454 N N . SER A 1 194 ? 32.875 -14.068 -28.805 1.00 52.84 194 SER A N 1
ATOM 1455 C CA . SER A 1 194 ? 33.026 -14.952 -29.969 1.00 52.84 194 SER A CA 1
ATOM 1456 C C . SER A 1 194 ? 34.334 -14.708 -30.736 1.00 52.84 194 SER A C 1
ATOM 1458 O O . SER A 1 194 ? 34.933 -15.663 -31.222 1.00 52.84 194 SER A O 1
ATOM 1460 N N . GLN A 1 195 ? 34.822 -13.463 -30.814 1.00 49.94 195 GLN A N 1
ATOM 1461 C CA . GLN A 1 195 ? 36.111 -13.154 -31.452 1.00 49.94 195 GLN A CA 1
ATOM 1462 C C . GLN A 1 195 ? 37.315 -13.610 -30.616 1.00 49.94 195 GLN A C 1
ATOM 1464 O O . GLN A 1 195 ? 38.300 -14.067 -31.189 1.00 49.94 195 GLN A O 1
ATOM 1469 N N . MET A 1 196 ? 37.214 -13.602 -29.282 1.00 46.66 196 MET A N 1
ATOM 1470 C CA . MET A 1 196 ? 38.259 -14.162 -28.407 1.00 46.66 196 MET A CA 1
ATOM 1471 C C . MET A 1 196 ? 38.367 -15.695 -28.491 1.00 46.66 196 MET A C 1
ATOM 1473 O O . MET A 1 196 ? 39.400 -16.255 -28.142 1.00 46.66 196 MET A O 1
ATOM 1477 N N . SER A 1 197 ? 37.330 -16.382 -28.985 1.00 44.19 197 SER A N 1
ATOM 1478 C CA . SER A 1 197 ? 37.322 -17.848 -29.121 1.00 44.19 197 SER A CA 1
ATOM 1479 C C . SER A 1 197 ? 38.010 -18.358 -30.400 1.00 44.19 197 SER A C 1
ATOM 1481 O O . SER A 1 197 ? 38.157 -19.566 -30.564 1.00 44.19 197 SER A O 1
ATOM 1483 N N . LEU A 1 198 ? 38.440 -17.468 -31.306 1.00 44.41 198 LEU A N 1
ATOM 1484 C CA . LEU A 1 198 ? 39.142 -17.832 -32.549 1.00 44.41 198 LEU A CA 1
ATOM 1485 C C . LEU A 1 198 ? 40.588 -17.317 -32.624 1.00 44.41 198 LEU A C 1
ATOM 1487 O O . LEU A 1 198 ? 41.299 -17.655 -33.568 1.00 44.41 198 LEU A O 1
ATOM 1491 N N . SER A 1 199 ? 41.046 -16.544 -31.640 1.00 40.94 199 SER A N 1
ATOM 1492 C CA . SER A 1 199 ? 42.427 -16.065 -31.552 1.00 40.94 199 SER A CA 1
ATOM 1493 C C . SER A 1 199 ? 43.132 -16.711 -30.362 1.00 40.94 199 SER A C 1
ATOM 1495 O O . SER A 1 199 ? 43.187 -16.148 -29.269 1.00 40.94 199 SER A O 1
ATOM 1497 N N . THR A 1 200 ? 43.660 -17.914 -30.572 1.00 42.12 200 THR A N 1
ATOM 1498 C CA . THR A 1 200 ? 44.719 -18.445 -29.710 1.00 42.12 200 THR A CA 1
ATOM 1499 C C . THR A 1 200 ? 46.017 -17.693 -30.008 1.00 42.12 200 THR A C 1
ATOM 1501 O O . THR A 1 200 ? 46.303 -17.395 -31.165 1.00 42.12 200 THR A O 1
ATOM 1504 N N . ASP A 1 201 ? 46.788 -17.473 -28.946 1.00 40.44 201 ASP A N 1
ATOM 1505 C CA . ASP A 1 201 ? 48.194 -17.060 -28.894 1.00 40.44 201 ASP A CA 1
ATOM 1506 C C . ASP A 1 201 ? 48.524 -15.555 -28.763 1.00 40.44 201 ASP A C 1
ATOM 1508 O O . ASP A 1 201 ? 48.601 -14.795 -29.723 1.00 40.44 201 ASP A O 1
ATOM 1512 N N . LEU A 1 202 ? 48.887 -15.229 -27.507 1.00 41.12 202 LEU A N 1
ATOM 1513 C CA . LEU A 1 202 ? 49.869 -14.234 -27.042 1.00 41.12 202 LEU A CA 1
ATOM 1514 C C . LEU A 1 202 ? 49.443 -12.752 -26.949 1.00 41.12 202 LEU A C 1
ATOM 1516 O O . LEU A 1 202 ? 49.758 -11.964 -27.830 1.00 41.12 202 LEU A O 1
ATOM 1520 N N . SER A 1 203 ? 48.942 -12.331 -25.778 1.00 35.03 203 SER A N 1
ATOM 1521 C CA . SER A 1 203 ? 49.550 -11.216 -25.016 1.00 35.03 203 SER A CA 1
ATOM 1522 C C . SER A 1 203 ? 48.964 -11.074 -23.605 1.00 35.03 203 SER A C 1
ATOM 1524 O O . SER A 1 203 ? 47.767 -11.224 -23.386 1.00 35.03 203 SER A O 1
ATOM 1526 N N . SER A 1 204 ? 49.861 -10.783 -22.670 1.00 38.72 204 SER A N 1
ATOM 1527 C CA . SER A 1 204 ? 49.717 -10.607 -21.225 1.00 38.72 204 SER A CA 1
ATOM 1528 C C . SER A 1 204 ? 48.855 -9.423 -20.773 1.00 38.72 204 SER A C 1
ATOM 1530 O O . SER A 1 204 ? 48.822 -8.398 -21.442 1.00 38.72 204 SER A O 1
ATOM 1532 N N . GLU A 1 205 ? 48.289 -9.583 -19.571 1.00 42.56 205 GLU A N 1
ATOM 1533 C CA . GLU A 1 205 ? 47.965 -8.553 -18.566 1.00 42.56 205 GLU A CA 1
ATOM 1534 C C . GLU A 1 205 ? 47.419 -7.205 -19.066 1.00 42.56 205 GLU A C 1
ATOM 1536 O O . GLU A 1 205 ? 48.163 -6.241 -19.195 1.00 42.56 205 GLU A O 1
ATOM 1541 N N . ASP A 1 206 ? 46.092 -7.107 -19.193 1.00 34.06 206 ASP A N 1
ATOM 1542 C CA . ASP A 1 206 ? 45.351 -6.026 -18.530 1.00 34.06 206 ASP A CA 1
ATOM 1543 C C . ASP A 1 206 ? 43.889 -6.451 -18.306 1.00 34.06 206 ASP A C 1
ATOM 1545 O O . ASP A 1 206 ? 43.159 -6.818 -19.229 1.00 34.06 206 ASP A O 1
ATOM 1549 N N . GLY A 1 207 ? 43.472 -6.496 -17.044 1.00 34.25 207 GLY A N 1
ATOM 1550 C CA . GLY A 1 207 ? 42.221 -7.101 -16.581 1.00 34.25 207 GLY A CA 1
ATOM 1551 C C . GLY A 1 207 ? 40.996 -6.201 -16.730 1.00 34.25 207 GLY A C 1
ATOM 1552 O O . GLY A 1 207 ? 40.178 -6.144 -15.812 1.00 34.25 207 GLY A O 1
ATOM 1553 N N . ALA A 1 208 ? 40.837 -5.500 -17.852 1.00 37.56 208 ALA A N 1
ATOM 1554 C CA . ALA A 1 208 ? 39.664 -4.671 -18.108 1.00 37.56 208 ALA A CA 1
ATOM 1555 C C . ALA A 1 208 ? 38.475 -5.540 -18.555 1.00 37.56 208 ALA A C 1
ATOM 1557 O O . ALA A 1 208 ? 38.127 -5.619 -19.734 1.00 37.56 208 ALA A O 1
ATOM 1558 N N . LYS A 1 209 ? 37.817 -6.203 -17.595 1.00 40.22 209 LYS A N 1
ATOM 1559 C CA . LYS A 1 209 ? 36.440 -6.671 -17.792 1.00 40.22 209 LYS A CA 1
ATOM 1560 C C . LYS A 1 209 ? 35.601 -5.439 -18.133 1.00 40.22 209 LYS A C 1
ATOM 1562 O O . LYS A 1 209 ? 35.301 -4.636 -17.253 1.00 40.22 209 LYS A O 1
ATOM 1567 N N . HIS A 1 210 ? 35.258 -5.254 -19.405 1.00 42.03 210 HIS A N 1
ATOM 1568 C CA . HIS A 1 210 ? 34.253 -4.277 -19.804 1.00 42.03 210 HIS A CA 1
ATOM 1569 C C . HIS A 1 210 ? 32.938 -4.665 -19.116 1.00 42.03 210 HIS A C 1
ATOM 1571 O O . HIS A 1 210 ? 32.237 -5.558 -19.585 1.00 42.03 210 HIS A O 1
ATOM 1577 N N . ASN A 1 211 ? 32.647 -4.034 -17.972 1.00 46.88 211 ASN A N 1
ATOM 1578 C CA . ASN A 1 211 ? 31.390 -4.179 -17.243 1.00 46.88 211 ASN A CA 1
ATOM 1579 C C . ASN A 1 211 ? 30.262 -3.806 -18.203 1.00 46.88 211 ASN A C 1
ATOM 1581 O O . ASN A 1 211 ? 30.081 -2.631 -18.532 1.00 46.88 211 ASN A O 1
ATOM 1585 N N . SER A 1 212 ? 29.559 -4.810 -18.719 1.00 58.94 212 SER A N 1
ATOM 1586 C CA . SER A 1 212 ? 28.481 -4.578 -19.665 1.00 58.94 212 SER A CA 1
ATOM 1587 C C . SER A 1 212 ? 27.377 -3.792 -18.952 1.00 58.94 212 SER A C 1
ATOM 1589 O O . SER A 1 212 ? 27.136 -4.002 -17.766 1.00 58.94 212 SER A O 1
ATOM 1591 N N . LEU A 1 213 ? 26.694 -2.869 -19.637 1.00 59.66 213 LEU A N 1
ATOM 1592 C CA . LEU A 1 213 ? 25.566 -2.123 -19.042 1.00 59.66 213 LEU A CA 1
ATOM 1593 C C . LEU A 1 213 ? 24.506 -3.049 -18.405 1.00 59.66 213 LEU A C 1
ATOM 1595 O O . LEU A 1 213 ? 23.851 -2.669 -17.438 1.00 59.66 213 LEU A O 1
ATOM 1599 N N . HIS A 1 214 ? 24.394 -4.283 -18.903 1.00 58.19 214 HIS A N 1
ATOM 1600 C CA . HIS A 1 214 ? 23.545 -5.336 -18.351 1.00 58.19 214 HIS A CA 1
ATOM 1601 C C . HIS A 1 214 ? 23.976 -5.795 -16.941 1.00 58.19 214 HIS A C 1
ATOM 1603 O O . HIS A 1 214 ? 23.130 -6.163 -16.134 1.00 58.19 214 HIS A O 1
ATOM 1609 N N . ASP A 1 215 ? 25.267 -5.742 -16.601 1.00 58.88 215 ASP A N 1
ATOM 1610 C CA . ASP A 1 215 ? 25.752 -6.082 -15.254 1.00 58.88 215 ASP A CA 1
ATOM 1611 C C . ASP A 1 215 ? 25.444 -4.983 -14.227 1.00 58.88 215 ASP A C 1
ATOM 1613 O O . ASP A 1 215 ? 25.392 -5.255 -13.029 1.00 58.88 215 ASP A O 1
ATOM 1617 N N . ARG A 1 216 ? 25.228 -3.741 -14.685 1.00 67.06 216 ARG A N 1
ATOM 1618 C CA . ARG A 1 216 ? 24.885 -2.598 -13.822 1.00 67.06 216 ARG A CA 1
ATOM 1619 C C . ARG A 1 216 ? 23.380 -2.418 -13.633 1.00 67.06 216 ARG A C 1
ATOM 1621 O O . ARG A 1 216 ? 22.960 -1.955 -12.580 1.00 67.06 216 ARG A O 1
ATOM 1628 N N . ILE A 1 217 ? 22.571 -2.761 -14.638 1.00 76.69 217 ILE A N 1
ATOM 1629 C CA . ILE A 1 217 ? 21.114 -2.567 -14.618 1.00 76.69 217 ILE A CA 1
ATOM 1630 C C . ILE A 1 217 ? 20.423 -3.924 -14.695 1.00 76.69 217 ILE A C 1
ATOM 1632 O O . ILE A 1 217 ? 20.295 -4.524 -15.761 1.00 76.69 217 ILE A O 1
ATOM 1636 N N . LYS A 1 218 ? 19.919 -4.393 -13.552 1.00 84.44 218 LYS A N 1
ATOM 1637 C CA . LYS A 1 218 ? 19.236 -5.683 -13.452 1.00 84.44 218 LYS A CA 1
ATOM 1638 C C . LYS A 1 218 ? 17.760 -5.559 -13.834 1.00 84.44 218 LYS A C 1
ATOM 1640 O O . LYS A 1 218 ? 16.892 -5.397 -12.978 1.00 84.44 218 LYS A O 1
ATOM 1645 N N . ILE A 1 219 ? 17.460 -5.647 -15.125 1.00 85.94 219 ILE A N 1
ATOM 1646 C CA . ILE A 1 219 ? 16.075 -5.662 -15.617 1.00 85.94 219 ILE A CA 1
ATOM 1647 C C . ILE A 1 219 ? 15.454 -7.037 -15.336 1.00 85.94 219 ILE A C 1
ATOM 1649 O O . ILE A 1 219 ? 15.931 -8.052 -15.834 1.00 85.94 219 ILE A O 1
ATOM 1653 N N . VAL A 1 220 ? 14.388 -7.074 -14.532 1.00 86.25 220 VAL A N 1
ATOM 1654 C CA . VAL A 1 220 ? 13.718 -8.324 -14.104 1.00 86.25 220 VAL A CA 1
ATOM 1655 C C . VAL A 1 220 ? 12.395 -8.584 -14.816 1.00 86.25 220 VAL A C 1
ATOM 1657 O O . VAL A 1 220 ? 11.825 -9.670 -14.709 1.00 86.25 220 VAL A O 1
ATOM 1660 N N . SER A 1 221 ? 11.885 -7.591 -15.540 1.00 83.81 221 SER A N 1
ATOM 1661 C CA . SER A 1 221 ? 10.616 -7.695 -16.248 1.00 83.81 221 SER A CA 1
ATOM 1662 C C . SER A 1 221 ? 10.742 -8.342 -17.626 1.00 83.81 221 SER A C 1
ATOM 1664 O O . SER A 1 221 ? 11.631 -8.001 -18.405 1.00 83.81 221 SER A O 1
ATOM 1666 N N . GLN A 1 222 ? 9.756 -9.159 -17.977 1.00 73.06 222 GLN A N 1
ATOM 1667 C CA . GLN A 1 222 ? 9.434 -9.538 -19.347 1.00 73.06 222 GLN A CA 1
ATOM 1668 C C . GLN A 1 222 ? 8.695 -8.380 -20.039 1.00 73.06 222 GLN A C 1
ATOM 1670 O O . GLN A 1 222 ? 7.843 -7.723 -19.433 1.00 73.06 222 GLN A O 1
ATOM 1675 N N . GLN A 1 223 ? 9.056 -8.108 -21.295 1.00 65.38 223 GLN A N 1
ATOM 1676 C CA . GLN A 1 223 ? 8.578 -6.950 -22.056 1.00 65.38 223 GLN A CA 1
ATOM 1677 C C . GLN A 1 223 ? 7.224 -7.211 -22.729 1.00 65.38 223 GLN A C 1
ATOM 1679 O O . GLN A 1 223 ? 6.992 -8.286 -23.282 1.00 65.38 223 GLN A O 1
ATOM 1684 N N . SER A 1 224 ? 6.369 -6.186 -22.749 1.00 58.69 224 SER A N 1
ATOM 1685 C CA . SER A 1 224 ? 5.140 -6.133 -23.551 1.00 58.69 224 SER A CA 1
ATOM 1686 C C . SER A 1 224 ? 5.404 -5.471 -24.917 1.00 58.69 224 SER A C 1
ATOM 1688 O O . SER A 1 224 ? 6.289 -4.627 -25.050 1.00 58.69 224 SER A O 1
ATOM 1690 N N . THR A 1 225 ? 4.662 -5.857 -25.960 1.00 54.62 225 THR A N 1
ATOM 1691 C CA . THR A 1 225 ? 5.064 -5.676 -27.373 1.00 54.62 225 THR A CA 1
ATOM 1692 C C . THR A 1 225 ? 4.766 -4.305 -28.003 1.00 54.62 225 THR A C 1
ATOM 1694 O O . THR A 1 225 ? 5.220 -4.072 -29.118 1.00 54.62 225 THR A O 1
ATOM 1697 N N . ALA A 1 226 ? 4.013 -3.404 -27.352 1.00 53.59 226 ALA A N 1
ATOM 1698 C CA . ALA A 1 226 ? 3.552 -2.147 -27.981 1.00 53.59 226 ALA A CA 1
ATOM 1699 C C . ALA A 1 226 ? 4.167 -0.856 -27.399 1.00 53.59 226 ALA A C 1
ATOM 1701 O O . ALA A 1 226 ? 4.551 0.039 -28.149 1.00 53.59 226 ALA A O 1
ATOM 1702 N N . ARG A 1 227 ? 4.281 -0.744 -26.070 1.00 65.44 227 ARG A N 1
ATOM 1703 C CA . ARG A 1 227 ? 4.972 0.352 -25.365 1.00 65.44 227 ARG A CA 1
ATOM 1704 C C . ARG A 1 227 ? 5.722 -0.255 -24.182 1.00 65.44 227 ARG A C 1
ATOM 1706 O O . ARG A 1 227 ? 5.112 -0.443 -23.131 1.00 65.44 227 ARG A O 1
ATOM 1713 N N . PRO A 1 228 ? 6.991 -0.651 -24.361 1.00 71.75 228 PRO A N 1
ATOM 1714 C CA . PRO A 1 228 ? 7.676 -1.411 -23.336 1.00 71.75 228 PRO A CA 1
ATOM 1715 C C . PRO A 1 228 ? 8.053 -0.480 -22.183 1.00 71.75 228 PRO A C 1
ATOM 1717 O O . PRO A 1 228 ? 8.897 0.406 -22.334 1.00 71.75 228 PRO A O 1
ATOM 1720 N N . GLY A 1 229 ? 7.423 -0.697 -21.033 1.00 85.56 229 GLY A N 1
ATOM 1721 C CA . GLY A 1 229 ? 8.018 -0.309 -19.764 1.00 85.56 229 GLY A CA 1
ATOM 1722 C C . GLY A 1 229 ? 8.981 -1.397 -19.303 1.00 85.56 229 GLY A C 1
ATOM 1723 O O . GLY A 1 229 ? 9.059 -2.482 -19.889 1.00 85.56 229 GLY A O 1
ATOM 1724 N N . CYS A 1 230 ? 9.714 -1.130 -18.234 1.00 88.94 230 CYS A N 1
ATOM 1725 C CA . CYS A 1 230 ? 10.499 -2.167 -17.580 1.00 88.94 230 CYS A CA 1
ATOM 1726 C C . CYS A 1 230 ? 10.517 -1.978 -16.070 1.00 88.94 230 CYS A C 1
ATOM 1728 O O . CYS A 1 230 ? 10.330 -0.872 -15.561 1.00 88.94 230 CYS A O 1
ATOM 1730 N N . VAL A 1 231 ? 10.784 -3.070 -15.362 1.00 91.62 231 VAL A N 1
ATOM 1731 C CA . VAL A 1 231 ? 11.085 -3.033 -13.936 1.00 91.62 231 VAL A CA 1
ATOM 1732 C C . VAL A 1 231 ? 12.544 -3.402 -13.731 1.00 91.62 231 VAL A C 1
ATOM 1734 O O . VAL A 1 231 ? 12.989 -4.482 -14.133 1.00 91.62 231 VAL A O 1
ATOM 1737 N N . ILE A 1 232 ? 13.272 -2.488 -13.103 1.00 90.00 232 ILE A N 1
ATOM 1738 C CA . ILE A 1 232 ? 14.666 -2.653 -12.710 1.00 90.00 232 ILE A CA 1
ATOM 1739 C C . ILE A 1 232 ? 14.673 -3.068 -11.242 1.00 90.00 232 ILE A C 1
ATOM 1741 O O . ILE A 1 232 ? 14.038 -2.430 -10.403 1.00 90.00 232 ILE A O 1
ATOM 1745 N N . GLN A 1 233 ? 15.368 -4.154 -10.930 1.00 90.38 233 GLN A N 1
ATOM 1746 C CA . GLN A 1 233 ? 15.631 -4.545 -9.555 1.00 90.38 233 GLN A CA 1
ATOM 1747 C C . GLN A 1 233 ? 16.816 -3.734 -9.024 1.00 90.38 233 GLN A C 1
ATOM 1749 O O . GLN A 1 233 ? 17.898 -3.779 -9.609 1.00 90.38 233 GLN A O 1
ATOM 1754 N N . LEU A 1 234 ? 16.603 -3.038 -7.908 1.00 89.56 234 LEU A N 1
ATOM 1755 C CA . LEU A 1 234 ? 17.631 -2.298 -7.183 1.00 89.56 234 LEU A CA 1
ATOM 1756 C C . LEU A 1 234 ? 18.079 -3.109 -5.951 1.00 89.56 234 LEU A C 1
ATOM 1758 O O . LEU A 1 234 ? 18.101 -4.349 -5.970 1.00 89.56 234 LEU A O 1
ATOM 1762 N N . ASP A 1 235 ? 18.440 -2.415 -4.876 1.00 88.62 235 ASP A N 1
ATOM 1763 C CA . ASP A 1 235 ? 19.019 -3.009 -3.679 1.00 88.62 235 ASP A CA 1
ATOM 1764 C C . ASP A 1 235 ? 17.998 -3.763 -2.810 1.00 88.62 235 ASP A C 1
ATOM 1766 O O . ASP A 1 235 ? 16.799 -3.457 -2.761 1.00 88.62 235 ASP A O 1
ATOM 1770 N N . ALA A 1 236 ? 18.497 -4.783 -2.104 1.00 88.88 236 ALA A N 1
ATOM 1771 C CA . ALA A 1 236 ? 17.749 -5.422 -1.027 1.00 88.88 236 ALA A CA 1
ATOM 1772 C C . ALA A 1 236 ? 17.739 -4.546 0.222 1.00 88.88 236 ALA A C 1
ATOM 1774 O O . ALA A 1 236 ? 18.716 -3.864 0.533 1.00 88.88 236 ALA A O 1
ATOM 1775 N N . ILE A 1 237 ? 16.644 -4.621 0.969 1.00 89.06 237 ILE A N 1
ATOM 1776 C CA . ILE A 1 237 ? 16.536 -3.964 2.263 1.00 89.06 237 ILE A CA 1
ATOM 1777 C C . ILE A 1 237 ? 17.350 -4.761 3.287 1.00 89.06 237 ILE A C 1
ATOM 1779 O O . ILE A 1 237 ? 17.214 -5.982 3.407 1.00 89.06 237 ILE A O 1
ATOM 1783 N N . THR A 1 238 ? 18.211 -4.060 4.021 1.00 84.38 238 THR A N 1
ATOM 1784 C CA . THR A 1 238 ? 19.066 -4.634 5.063 1.00 84.38 238 THR A CA 1
ATOM 1785 C C . THR A 1 238 ? 18.238 -5.321 6.14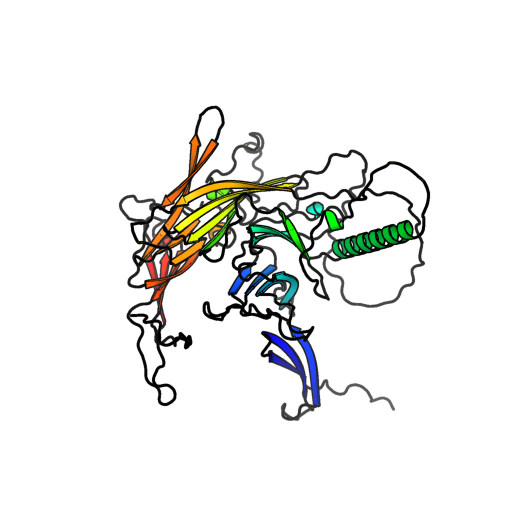6 1.00 84.38 238 THR A C 1
ATOM 1787 O O . THR A 1 238 ? 17.196 -4.824 6.575 1.00 84.38 238 THR A O 1
ATOM 1790 N N . ASP A 1 239 ? 18.685 -6.502 6.578 1.00 79.38 239 ASP A N 1
ATOM 1791 C CA . ASP A 1 239 ? 18.048 -7.310 7.629 1.00 79.38 239 ASP A CA 1
ATOM 1792 C C . ASP A 1 239 ? 16.565 -7.661 7.381 1.00 79.38 239 ASP A C 1
ATOM 1794 O O . ASP A 1 239 ? 15.828 -8.009 8.309 1.00 79.38 239 ASP A O 1
ATOM 1798 N N . ALA A 1 240 ? 16.111 -7.597 6.124 1.00 82.12 240 ALA A N 1
ATOM 1799 C CA . ALA A 1 240 ? 14.747 -7.929 5.717 1.00 82.12 240 ALA A CA 1
ATOM 1800 C C . ALA A 1 240 ? 14.638 -9.315 5.054 1.00 82.12 240 ALA A C 1
ATOM 1802 O O . ALA A 1 240 ? 13.846 -9.495 4.132 1.00 82.12 240 ALA A O 1
ATOM 1803 N N . THR A 1 241 ? 15.424 -10.298 5.506 1.00 75.75 241 THR A N 1
ATOM 1804 C CA . THR A 1 241 ? 15.525 -11.655 4.924 1.00 75.75 241 THR A CA 1
ATOM 1805 C C . THR A 1 241 ? 14.547 -12.675 5.533 1.00 75.75 241 THR A C 1
ATOM 1807 O O . THR A 1 241 ? 14.905 -13.836 5.726 1.00 75.75 241 THR A O 1
ATOM 1810 N N . HIS A 1 242 ? 13.350 -12.237 5.927 1.00 70.38 242 HIS A N 1
ATOM 1811 C CA . HIS A 1 242 ? 12.346 -13.086 6.581 1.00 70.38 242 HIS A CA 1
ATOM 1812 C C . HIS A 1 242 ? 11.353 -13.661 5.561 1.00 70.38 242 HIS A C 1
ATOM 1814 O O . HIS A 1 242 ? 11.206 -13.136 4.457 1.00 70.38 242 HIS A O 1
ATOM 1820 N N . ASP A 1 243 ? 10.658 -14.742 5.923 1.00 66.94 243 ASP A N 1
ATOM 1821 C CA . ASP A 1 243 ? 9.563 -15.266 5.105 1.00 66.94 243 ASP A CA 1
ATOM 1822 C C . ASP A 1 243 ? 8.311 -14.405 5.318 1.00 66.94 243 ASP A C 1
ATOM 1824 O O . ASP A 1 243 ? 7.540 -14.594 6.257 1.00 66.94 243 ASP A O 1
ATOM 1828 N N . TRP A 1 244 ? 8.126 -13.416 4.444 1.00 75.56 244 TRP A N 1
ATOM 1829 C CA . TRP A 1 244 ? 7.064 -12.403 4.515 1.00 75.56 244 TRP A CA 1
ATOM 1830 C C . TRP A 1 244 ? 5.663 -12.931 4.145 1.00 75.56 244 TRP A C 1
ATOM 1832 O O . TRP A 1 244 ? 4.828 -12.204 3.609 1.00 75.56 244 TRP A O 1
ATOM 1842 N N . GLN A 1 245 ? 5.385 -14.210 4.407 1.00 73.88 245 GLN A N 1
ATOM 1843 C CA . GLN A 1 245 ? 4.061 -14.814 4.204 1.00 73.88 245 GLN A CA 1
ATOM 1844 C C . GLN A 1 245 ? 3.035 -14.306 5.218 1.00 73.88 245 GLN A C 1
ATOM 1846 O O . GLN A 1 245 ? 1.871 -14.121 4.876 1.00 73.88 245 GLN A O 1
ATOM 1851 N N . ASN A 1 246 ? 3.478 -14.026 6.446 1.00 81.12 246 ASN A N 1
ATOM 1852 C CA . ASN A 1 246 ? 2.627 -13.560 7.544 1.00 81.12 246 ASN A CA 1
ATOM 1853 C C . ASN A 1 246 ? 2.612 -12.028 7.681 1.00 81.12 246 ASN A C 1
ATOM 1855 O O . ASN A 1 246 ? 2.345 -11.489 8.760 1.00 81.12 246 ASN A O 1
ATOM 1859 N N . THR A 1 247 ? 2.918 -11.308 6.600 1.00 86.50 247 THR A N 1
ATOM 1860 C CA . THR A 1 247 ? 2.845 -9.848 6.567 1.00 86.50 247 THR A CA 1
ATOM 1861 C C . THR A 1 247 ? 1.391 -9.389 6.576 1.00 86.50 247 THR A C 1
ATOM 1863 O O . THR A 1 247 ? 0.618 -9.668 5.663 1.00 86.50 247 THR A O 1
ATOM 1866 N N . GLN A 1 248 ? 1.025 -8.643 7.613 1.00 87.31 248 GLN A N 1
ATOM 1867 C CA . GLN A 1 248 ? -0.315 -8.078 7.787 1.00 87.31 248 GLN A CA 1
ATOM 1868 C C . GLN A 1 248 ? -0.408 -6.643 7.267 1.00 87.31 248 GLN A C 1
ATOM 1870 O O . GLN A 1 248 ? -1.497 -6.149 6.984 1.00 87.31 248 GLN A O 1
ATOM 1875 N N . PHE A 1 249 ? 0.735 -5.964 7.163 1.00 92.25 249 PHE A N 1
ATOM 1876 C CA . PHE A 1 249 ? 0.836 -4.579 6.724 1.00 92.25 249 PHE A CA 1
ATOM 1877 C C . PHE A 1 249 ? 2.194 -4.327 6.082 1.00 92.25 249 PHE A C 1
ATOM 1879 O O . PHE A 1 249 ? 3.215 -4.720 6.643 1.00 92.25 249 PHE A O 1
ATOM 1886 N N . LEU A 1 250 ? 2.209 -3.626 4.952 1.00 92.81 250 LEU A N 1
ATOM 1887 C CA . LEU A 1 250 ? 3.415 -3.152 4.279 1.00 92.81 250 LEU A CA 1
ATOM 1888 C C . LEU A 1 250 ? 3.114 -1.764 3.709 1.00 92.81 250 LEU A C 1
ATOM 1890 O O . LEU A 1 250 ? 2.271 -1.635 2.823 1.00 92.81 250 LEU A O 1
ATOM 1894 N N . HIS A 1 251 ? 3.785 -0.725 4.201 1.00 93.12 251 HIS A N 1
ATOM 1895 C CA . HIS A 1 251 ? 3.609 0.627 3.669 1.00 93.12 251 HIS A CA 1
ATOM 1896 C C . HIS A 1 251 ? 4.881 1.465 3.789 1.00 93.12 251 HIS A C 1
ATOM 1898 O O . HIS A 1 251 ? 5.676 1.274 4.711 1.00 93.12 251 HIS A O 1
ATOM 1904 N N . VAL A 1 252 ? 5.057 2.412 2.864 1.00 92.88 252 VAL A N 1
ATOM 1905 C CA . VAL A 1 252 ? 6.174 3.363 2.871 1.00 92.88 252 VAL A CA 1
ATOM 1906 C C . VAL A 1 252 ? 5.651 4.768 3.150 1.00 92.88 252 VAL A C 1
ATOM 1908 O O . VAL A 1 252 ? 4.864 5.324 2.381 1.00 92.88 252 VAL A O 1
ATOM 1911 N N . PHE A 1 253 ? 6.115 5.349 4.251 1.00 89.88 253 PHE A N 1
ATOM 1912 C CA . PHE A 1 253 ? 5.808 6.709 4.677 1.00 89.88 253 PHE A CA 1
ATOM 1913 C C . PHE A 1 253 ? 6.937 7.670 4.293 1.00 89.88 253 PHE A C 1
ATOM 1915 O O . PHE A 1 253 ? 8.110 7.297 4.259 1.00 89.88 253 PHE A O 1
ATOM 1922 N N . GLN A 1 254 ? 6.586 8.929 4.040 1.00 86.06 254 GLN A N 1
ATOM 1923 C CA . GLN A 1 254 ? 7.569 10.012 3.966 1.00 86.06 254 GLN A CA 1
ATOM 1924 C C . GLN A 1 254 ? 8.132 10.316 5.363 1.00 86.06 254 GLN A C 1
ATOM 1926 O O . GLN A 1 254 ? 7.430 10.130 6.360 1.00 86.06 254 GLN A O 1
ATOM 1931 N N . GLU A 1 255 ? 9.362 10.831 5.443 1.00 84.38 255 GLU A N 1
ATOM 1932 C CA . GLU A 1 255 ? 10.006 11.186 6.720 1.00 84.38 255 GLU A CA 1
ATOM 1933 C C . GLU A 1 255 ? 9.143 12.118 7.580 1.00 84.38 255 GLU A C 1
ATOM 1935 O O . GLU A 1 255 ? 8.950 11.842 8.762 1.00 84.38 255 GLU A O 1
ATOM 1940 N N . GLN A 1 256 ? 8.528 13.140 6.979 1.00 79.31 256 GLN A N 1
ATOM 1941 C CA . GLN A 1 256 ? 7.713 14.140 7.684 1.00 79.31 256 GLN A CA 1
ATOM 1942 C C . GLN A 1 256 ? 6.541 13.535 8.479 1.00 79.31 256 GLN A C 1
ATOM 1944 O O . GLN A 1 256 ? 6.157 14.065 9.521 1.00 79.31 256 GLN A O 1
ATOM 1949 N N . LEU A 1 257 ? 5.974 12.415 8.011 1.00 80.44 257 LEU A N 1
ATOM 1950 C CA . LEU A 1 257 ? 4.863 11.728 8.682 1.00 80.44 257 LEU A CA 1
ATOM 1951 C C . LEU A 1 257 ? 5.313 10.939 9.916 1.00 80.44 257 LEU A C 1
ATOM 1953 O O . LEU A 1 257 ? 4.498 10.644 10.786 1.00 80.44 257 LEU A O 1
ATOM 1957 N N . ILE A 1 258 ? 6.594 10.580 9.978 1.00 83.12 258 ILE A N 1
ATOM 1958 C CA . ILE A 1 258 ? 7.188 9.816 11.075 1.00 83.12 258 ILE A CA 1
ATOM 1959 C C . ILE A 1 258 ? 7.844 10.762 12.083 1.00 83.12 258 ILE A C 1
ATOM 1961 O O . ILE A 1 258 ? 7.670 10.588 13.286 1.00 83.12 258 ILE A O 1
ATOM 1965 N N . THR A 1 259 ? 8.579 11.772 11.609 1.00 77.06 259 THR A N 1
ATOM 1966 C CA . THR A 1 259 ? 9.328 12.707 12.461 1.00 77.06 259 THR A CA 1
ATOM 1967 C C . THR A 1 259 ? 8.449 13.804 13.054 1.00 77.06 259 THR A C 1
ATOM 1969 O O . THR A 1 259 ? 8.740 14.278 14.151 1.00 77.06 259 THR A O 1
ATOM 1972 N N . GLY A 1 260 ? 7.386 14.217 12.353 1.00 66.56 260 GLY A N 1
ATOM 1973 C CA . GLY A 1 260 ? 6.541 15.348 12.747 1.00 66.56 260 GLY A CA 1
ATOM 1974 C C . GLY A 1 260 ? 7.250 16.710 12.702 1.00 66.56 260 GLY A C 1
ATOM 1975 O O . GLY A 1 260 ? 6.676 17.708 13.134 1.00 66.56 260 GLY A O 1
ATOM 1976 N N . GLU A 1 261 ? 8.487 16.770 12.196 1.00 59.31 261 GLU A N 1
ATOM 1977 C CA . GLU A 1 261 ? 9.248 18.004 11.997 1.00 59.31 261 GLU A CA 1
ATOM 1978 C C . GLU A 1 261 ? 9.140 18.399 10.512 1.00 59.31 261 GLU A C 1
ATOM 1980 O O . GLU A 1 261 ? 9.608 17.682 9.628 1.00 59.31 261 GLU A O 1
ATOM 1985 N N . SER A 1 262 ? 8.526 19.550 10.215 1.00 51.59 262 SER A N 1
ATOM 1986 C CA . SER A 1 262 ? 8.741 20.227 8.932 1.00 51.59 262 SER A CA 1
ATOM 1987 C C . SER A 1 262 ? 10.163 20.780 8.949 1.00 51.59 262 SER A C 1
ATOM 1989 O O . SER A 1 262 ? 10.471 21.619 9.804 1.00 51.59 262 SER A O 1
ATOM 1991 N N . ASP A 1 263 ? 11.019 20.296 8.052 1.00 44.53 263 ASP A N 1
ATOM 1992 C CA . ASP A 1 263 ? 12.436 20.647 7.990 1.00 44.53 263 ASP A CA 1
ATOM 1993 C C . ASP A 1 263 ? 12.632 22.176 7.946 1.00 44.53 263 ASP A C 1
ATOM 1995 O O . ASP A 1 263 ? 12.449 22.840 6.926 1.00 44.53 263 ASP A O 1
ATOM 1999 N N . SER A 1 264 ? 12.943 22.756 9.104 1.00 35.09 264 SER A N 1
ATOM 2000 C CA . SER A 1 264 ? 13.139 24.196 9.316 1.00 35.09 264 SER A CA 1
ATOM 2001 C C . SER A 1 264 ? 14.631 24.555 9.335 1.00 35.09 264 SER A C 1
ATOM 2003 O O . SER A 1 264 ? 15.012 25.633 9.787 1.00 35.09 264 SER A O 1
ATOM 2005 N N . GLY A 1 265 ? 15.487 23.659 8.824 1.00 35.16 265 GLY A N 1
ATOM 2006 C CA . GLY A 1 265 ? 16.940 23.832 8.753 1.00 35.16 265 GLY A CA 1
ATOM 2007 C C . GLY A 1 265 ? 17.478 24.433 7.447 1.00 35.16 265 GLY A C 1
ATOM 2008 O O . GLY A 1 265 ? 18.673 24.709 7.354 1.00 35.16 265 GLY A O 1
ATOM 2009 N N . GLY A 1 266 ? 16.637 24.673 6.437 1.00 35.56 266 GLY A N 1
ATOM 2010 C CA . GLY A 1 266 ? 17.059 25.184 5.127 1.00 35.56 266 GLY A CA 1
ATOM 2011 C C . GLY A 1 266 ? 17.195 26.710 5.048 1.00 35.56 266 GLY A C 1
ATOM 2012 O O . GLY A 1 266 ? 16.312 27.381 4.530 1.00 35.56 266 GLY A O 1
ATOM 2013 N N . SER A 1 267 ? 18.332 27.258 5.490 1.00 36.75 267 SER A N 1
ATOM 2014 C CA . SER A 1 267 ? 18.790 28.651 5.284 1.00 36.75 267 SER A CA 1
ATOM 2015 C C . SER A 1 267 ? 17.860 29.779 5.793 1.00 36.75 267 SER A C 1
ATOM 2017 O O . SER A 1 267 ? 16.834 30.123 5.206 1.00 36.75 267 SER A O 1
ATOM 2019 N N . GLY A 1 268 ? 18.297 30.484 6.842 1.00 31.84 268 GLY A N 1
ATOM 2020 C CA . GLY A 1 268 ? 17.650 31.694 7.383 1.00 31.84 268 GLY A CA 1
ATOM 2021 C C . GLY A 1 268 ? 17.633 32.923 6.454 1.00 31.84 268 GLY A C 1
ATOM 2022 O O . GLY A 1 268 ? 17.516 34.042 6.938 1.00 31.84 268 GLY A O 1
ATOM 2023 N N . LEU A 1 269 ? 17.764 32.737 5.138 1.00 36.16 269 LEU A N 1
ATOM 2024 C CA . LEU A 1 269 ? 17.722 33.793 4.120 1.00 36.16 269 LEU A CA 1
ATOM 2025 C C . LEU A 1 269 ? 16.389 33.803 3.345 1.00 36.16 269 LEU A C 1
ATOM 2027 O O . LEU A 1 269 ? 15.984 34.847 2.839 1.00 36.16 269 LEU A O 1
ATOM 2031 N N . ALA A 1 270 ? 15.671 32.674 3.283 1.00 36.34 270 ALA A N 1
ATOM 2032 C CA . ALA A 1 270 ? 14.415 32.562 2.530 1.00 36.34 270 ALA A CA 1
ATOM 2033 C C . ALA A 1 270 ? 13.197 33.140 3.278 1.00 36.34 270 ALA A C 1
ATOM 2035 O O . ALA A 1 270 ? 12.241 33.602 2.654 1.00 36.34 270 ALA A O 1
ATOM 2036 N N . GLN A 1 271 ? 13.247 33.205 4.613 1.00 35.62 271 GLN A N 1
ATOM 2037 C CA . GLN A 1 271 ? 12.157 33.754 5.431 1.00 35.62 271 GLN A CA 1
ATOM 2038 C C . GLN A 1 271 ? 11.985 35.276 5.259 1.00 35.62 271 GLN A C 1
ATOM 2040 O O . GLN A 1 271 ? 10.959 35.833 5.641 1.00 35.62 271 GLN A O 1
ATOM 2045 N N . GLN A 1 272 ? 12.965 35.953 4.650 1.00 33.25 272 GLN A N 1
ATOM 2046 C CA . GLN A 1 272 ? 12.990 37.410 4.517 1.00 33.25 272 GLN A CA 1
ATOM 2047 C C . GLN A 1 272 ? 12.441 37.930 3.176 1.00 33.25 272 GLN A C 1
ATOM 2049 O O . GLN A 1 272 ? 12.236 39.135 3.043 1.00 33.25 272 GLN A O 1
ATOM 2054 N N . LEU A 1 273 ? 12.174 37.052 2.196 1.00 37.69 273 LEU A N 1
ATOM 2055 C CA . LEU A 1 273 ? 11.762 37.450 0.839 1.00 37.69 273 LEU A CA 1
ATOM 2056 C C . LEU A 1 273 ? 10.325 37.076 0.448 1.00 37.69 273 LEU A C 1
ATOM 2058 O O . LEU A 1 273 ? 9.893 37.465 -0.631 1.00 37.69 273 LEU A O 1
ATOM 2062 N N . GLY A 1 274 ? 9.559 36.386 1.300 1.00 33.62 274 GLY A N 1
ATOM 2063 C CA . GLY A 1 274 ? 8.118 36.184 1.074 1.00 33.62 274 GLY A CA 1
ATOM 2064 C C . GLY A 1 274 ? 7.763 35.524 -0.267 1.00 33.62 274 GLY A C 1
ATOM 2065 O O . GLY A 1 274 ? 6.716 35.826 -0.834 1.00 33.62 274 GLY A O 1
ATOM 2066 N N . ILE A 1 275 ? 8.630 34.652 -0.791 1.00 33.91 275 ILE A N 1
ATOM 2067 C CA . ILE A 1 275 ? 8.353 33.861 -1.995 1.00 33.91 275 ILE A CA 1
ATOM 2068 C C . ILE A 1 275 ? 7.788 32.508 -1.550 1.00 33.91 275 ILE A C 1
ATOM 2070 O O . ILE A 1 275 ? 8.399 31.799 -0.752 1.00 33.91 275 ILE A O 1
ATOM 2074 N N . SER A 1 276 ? 6.594 32.193 -2.054 1.00 34.50 276 SER A N 1
ATOM 2075 C CA . SER A 1 276 ? 5.811 30.976 -1.816 1.00 34.50 276 SER A CA 1
ATOM 2076 C C . SER A 1 276 ? 6.601 29.696 -2.140 1.00 34.50 276 SER A C 1
ATOM 2078 O O . SER A 1 276 ? 6.609 29.238 -3.277 1.00 34.50 276 SER A O 1
ATOM 2080 N N . LEU A 1 277 ? 7.287 29.122 -1.147 1.00 38.56 277 LEU A N 1
ATOM 2081 C CA . LEU A 1 277 ? 7.964 27.812 -1.225 1.00 38.56 277 LEU A CA 1
ATOM 2082 C C . LEU A 1 277 ? 7.257 26.731 -0.388 1.00 38.56 277 LEU A C 1
ATOM 2084 O O . LEU A 1 277 ? 7.734 25.604 -0.285 1.00 38.56 277 LEU A O 1
ATOM 2088 N N . THR A 1 278 ? 6.111 27.054 0.212 1.00 34.44 278 THR A N 1
ATOM 2089 C CA . THR A 1 278 ? 5.348 26.133 1.064 1.00 34.44 278 THR A CA 1
ATOM 2090 C C . THR A 1 278 ? 4.559 25.082 0.277 1.00 34.44 278 THR A C 1
ATOM 2092 O O . THR A 1 278 ? 4.152 24.089 0.863 1.00 34.44 278 THR A O 1
ATOM 2095 N N . GLU A 1 279 ? 4.356 25.242 -1.035 1.00 38.84 279 GLU A N 1
ATOM 2096 C CA . GLU A 1 279 ? 3.531 24.312 -1.831 1.00 38.84 279 GLU A CA 1
ATOM 2097 C C . GLU A 1 279 ? 4.280 23.061 -2.327 1.00 38.84 279 GLU A C 1
ATOM 2099 O O . GLU A 1 279 ? 3.659 22.016 -2.492 1.00 38.84 279 GLU A O 1
ATOM 2104 N N . GLY A 1 280 ? 5.604 23.113 -2.521 1.00 38.97 280 GLY A N 1
ATOM 2105 C CA . GLY A 1 280 ? 6.353 22.016 -3.160 1.00 38.97 280 GLY A CA 1
ATOM 2106 C C . GLY A 1 280 ? 6.785 20.861 -2.246 1.00 38.97 280 GLY A C 1
ATOM 2107 O O . GLY A 1 280 ? 7.102 19.787 -2.740 1.00 38.97 280 GLY A O 1
ATOM 2108 N N . ARG A 1 281 ? 6.827 21.059 -0.921 1.00 46.09 281 ARG A N 1
ATOM 2109 C CA . ARG A 1 281 ? 7.349 20.062 0.049 1.00 46.09 281 ARG A CA 1
ATOM 2110 C C . ARG A 1 281 ? 6.295 19.449 0.969 1.00 46.09 281 ARG A C 1
ATOM 2112 O O . ARG A 1 281 ? 6.626 18.626 1.814 1.00 46.09 281 ARG A O 1
ATOM 2119 N N . LEU A 1 282 ? 5.049 19.879 0.812 1.00 50.84 282 LEU A N 1
ATOM 2120 C CA . LEU A 1 282 ? 3.879 19.432 1.566 1.00 50.84 282 LEU A CA 1
ATOM 2121 C C . LEU A 1 282 ? 2.961 18.540 0.705 1.00 50.84 282 LEU A C 1
ATOM 2123 O O . LEU A 1 282 ? 1.825 18.253 1.076 1.00 50.84 282 LEU A O 1
ATOM 2127 N N . SER A 1 283 ? 3.435 18.111 -0.466 1.00 56.25 283 SER A N 1
ATOM 2128 C CA . SER A 1 283 ? 2.704 17.242 -1.381 1.00 56.25 283 SER A CA 1
ATOM 2129 C C . SER A 1 283 ? 2.664 15.790 -0.897 1.00 56.25 283 SER A C 1
ATOM 2131 O O . SER A 1 283 ? 3.559 15.291 -0.215 1.00 56.25 283 SER A O 1
ATOM 2133 N N . ALA A 1 284 ? 1.635 15.063 -1.343 1.00 55.78 284 ALA A N 1
ATOM 2134 C CA . ALA A 1 284 ? 1.475 13.616 -1.150 1.00 55.78 284 ALA A CA 1
ATOM 2135 C C . ALA A 1 284 ? 2.705 12.779 -1.529 1.00 55.78 284 ALA A C 1
ATOM 2137 O O . ALA A 1 284 ? 2.849 11.637 -1.093 1.00 55.78 284 ALA A O 1
ATOM 2138 N N . ILE A 1 285 ? 3.569 13.336 -2.374 1.00 66.44 285 ILE A N 1
ATOM 2139 C CA . ILE A 1 285 ? 4.727 12.700 -2.987 1.00 66.44 285 ILE A CA 1
ATOM 2140 C C . ILE A 1 285 ? 5.879 13.694 -3.025 1.00 66.44 285 ILE A C 1
ATOM 2142 O O . ILE A 1 285 ? 5.653 14.880 -3.254 1.00 66.44 285 ILE A O 1
ATOM 2146 N N . VAL A 1 286 ? 7.102 13.190 -2.891 1.00 70.75 286 VAL A N 1
ATOM 2147 C CA . VAL A 1 286 ? 8.325 13.951 -3.149 1.00 70.75 286 VAL A CA 1
ATOM 2148 C C . VAL A 1 286 ? 8.619 13.943 -4.653 1.00 70.75 286 VAL A C 1
ATOM 2150 O O . VAL A 1 286 ? 8.995 12.908 -5.210 1.00 70.75 286 VAL A O 1
ATOM 2153 N N . ASP A 1 287 ? 8.410 15.076 -5.325 1.00 74.19 287 ASP A N 1
ATOM 2154 C CA . ASP A 1 287 ? 8.746 15.236 -6.743 1.00 74.19 287 ASP A CA 1
ATOM 2155 C C . ASP A 1 287 ? 10.219 15.631 -6.905 1.00 74.19 287 ASP A C 1
ATOM 2157 O O . ASP A 1 287 ? 10.621 16.744 -6.561 1.00 74.19 287 ASP A O 1
ATOM 2161 N N . LEU A 1 288 ? 11.029 14.705 -7.418 1.00 73.94 288 LEU A N 1
ATOM 2162 C CA . LEU A 1 288 ? 12.459 14.904 -7.647 1.00 73.94 288 LEU A CA 1
ATOM 2163 C C . LEU A 1 288 ? 12.778 15.132 -9.122 1.00 73.94 288 LEU A C 1
ATOM 2165 O O . LEU A 1 288 ? 13.951 15.211 -9.476 1.00 73.94 288 LEU A O 1
ATOM 2169 N N . GLN A 1 289 ? 11.768 15.281 -9.988 1.00 68.94 289 GLN A N 1
ATOM 2170 C CA . GLN A 1 289 ? 11.966 15.375 -11.436 1.00 68.94 289 GLN A CA 1
ATOM 2171 C C . GLN A 1 289 ? 12.878 16.526 -11.875 1.00 68.94 289 GLN A C 1
ATOM 2173 O O . GLN A 1 289 ? 13.498 16.442 -12.933 1.00 68.94 289 GLN A O 1
ATOM 2178 N N . GLN A 1 290 ? 12.983 17.579 -11.062 1.00 66.12 290 GLN A N 1
ATOM 2179 C CA . GLN A 1 290 ? 13.793 18.763 -11.355 1.00 66.12 290 GLN A CA 1
ATOM 2180 C C . GLN A 1 290 ? 15.186 18.742 -10.699 1.00 66.12 290 GLN A C 1
ATOM 2182 O O . GLN A 1 290 ? 16.010 19.602 -11.007 1.00 66.12 290 GLN A O 1
ATOM 2187 N N . ASN A 1 291 ? 15.478 17.766 -9.832 1.00 67.12 291 ASN A N 1
ATOM 2188 C CA . ASN A 1 291 ? 16.707 17.731 -9.039 1.00 67.12 291 ASN A CA 1
ATOM 2189 C C . ASN A 1 291 ? 17.658 16.653 -9.572 1.00 67.12 291 ASN A C 1
ATOM 2191 O O . ASN A 1 291 ? 17.380 15.466 -9.453 1.00 67.12 291 ASN A O 1
ATOM 2195 N N . ALA A 1 292 ? 18.800 17.043 -10.143 1.00 65.62 292 ALA A N 1
ATOM 2196 C CA . ALA A 1 292 ? 19.806 16.079 -10.611 1.00 65.62 292 ALA A CA 1
ATOM 2197 C C . ALA A 1 292 ? 20.549 15.384 -9.450 1.00 65.62 292 ALA A C 1
ATOM 2199 O O . ALA A 1 292 ? 20.880 14.200 -9.543 1.00 65.62 292 ALA A O 1
ATOM 2200 N N . GLU A 1 293 ? 20.751 16.114 -8.351 1.00 76.75 293 GLU A N 1
ATOM 2201 C CA . GLU A 1 293 ? 21.323 15.616 -7.103 1.00 76.75 293 GLU A CA 1
ATOM 2202 C C . GLU A 1 293 ? 20.288 15.731 -5.988 1.00 76.75 293 GLU A C 1
ATOM 2204 O O . GLU A 1 293 ? 19.681 16.788 -5.795 1.00 76.75 293 GLU A O 1
ATOM 2209 N N . PHE A 1 294 ? 20.069 14.637 -5.267 1.00 82.88 294 PHE A N 1
ATOM 2210 C CA . PHE A 1 294 ? 19.129 14.597 -4.154 1.00 82.88 294 PHE A CA 1
ATOM 2211 C C . PHE A 1 294 ? 19.494 13.486 -3.174 1.00 82.88 294 PHE A C 1
ATOM 2213 O O . PHE A 1 294 ? 20.149 12.507 -3.532 1.00 82.88 294 PHE A O 1
ATOM 2220 N N . GLU A 1 295 ? 19.028 13.630 -1.941 1.00 85.88 295 GLU A N 1
ATOM 2221 C CA . GLU A 1 295 ? 19.068 12.600 -0.911 1.00 85.88 295 GLU A CA 1
ATOM 2222 C C . GLU A 1 295 ? 17.765 12.698 -0.123 1.00 85.88 295 GLU A C 1
ATOM 2224 O O . GLU A 1 295 ? 17.558 13.653 0.619 1.00 85.88 295 GLU A O 1
ATOM 2229 N N . GLU A 1 296 ? 16.873 11.729 -0.316 1.00 86.94 296 GLU A N 1
ATOM 2230 C CA . GLU A 1 296 ? 15.531 11.766 0.261 1.00 86.94 296 GLU A CA 1
ATOM 2231 C C . GLU A 1 296 ? 15.253 10.520 1.111 1.00 86.94 296 GLU A C 1
ATOM 2233 O O . GLU A 1 296 ? 15.325 9.389 0.608 1.00 86.94 296 GLU A O 1
ATOM 2238 N N . PRO A 1 297 ? 14.942 10.699 2.407 1.00 90.62 297 PRO A N 1
ATOM 2239 C CA . PRO A 1 297 ? 14.609 9.612 3.314 1.00 90.62 297 PRO A CA 1
ATOM 2240 C C . PRO A 1 297 ? 13.110 9.269 3.339 1.00 90.62 297 PRO A C 1
ATOM 2242 O O . PRO A 1 297 ? 12.219 10.116 3.398 1.00 90.62 297 PRO A O 1
ATOM 2245 N N . PHE A 1 298 ? 12.836 7.974 3.415 1.00 92.44 298 PHE A N 1
ATOM 2246 C CA . PHE A 1 298 ? 11.524 7.357 3.560 1.00 92.44 298 PHE A CA 1
ATOM 2247 C C . PHE A 1 298 ? 11.569 6.304 4.668 1.00 92.44 298 PHE A C 1
ATOM 2249 O O . PHE A 1 298 ? 12.636 5.803 5.028 1.00 92.44 298 PHE A O 1
ATOM 2256 N N . TYR A 1 299 ? 10.408 5.924 5.192 1.00 93.00 299 TYR A N 1
ATOM 2257 C CA . TYR A 1 299 ? 10.289 4.883 6.208 1.00 93.00 299 TYR A CA 1
ATOM 2258 C C . TYR A 1 299 ? 9.403 3.752 5.717 1.00 93.00 299 TYR A C 1
ATOM 2260 O O . TYR A 1 299 ? 8.213 3.941 5.478 1.00 93.00 299 TYR A O 1
ATOM 2268 N N . LEU A 1 300 ? 9.978 2.561 5.607 1.00 94.56 300 LEU A N 1
ATOM 2269 C CA . LEU A 1 300 ? 9.231 1.337 5.367 1.00 94.56 300 LEU A CA 1
ATOM 2270 C C . LEU A 1 300 ? 8.778 0.763 6.703 1.00 94.56 300 LEU A C 1
ATOM 2272 O O . LEU A 1 300 ? 9.606 0.527 7.583 1.00 94.56 300 LEU A O 1
ATOM 2276 N N . VAL A 1 301 ? 7.481 0.505 6.833 1.00 94.62 301 VAL A N 1
ATOM 2277 C CA . VAL A 1 301 ? 6.886 -0.097 8.024 1.00 94.62 301 VAL A CA 1
ATOM 2278 C C . VAL A 1 301 ? 6.197 -1.397 7.644 1.00 94.62 301 VAL A C 1
ATOM 2280 O O . VAL A 1 301 ? 5.389 -1.433 6.712 1.00 94.62 301 VAL A O 1
ATOM 2283 N N . VAL A 1 302 ? 6.515 -2.454 8.387 1.00 94.31 302 VAL A N 1
ATOM 2284 C CA . VAL A 1 302 ? 5.946 -3.791 8.211 1.00 94.31 302 VAL A CA 1
ATOM 2285 C C . VAL A 1 302 ? 5.348 -4.259 9.527 1.00 94.31 302 VAL A C 1
ATOM 2287 O O . VAL A 1 302 ? 6.028 -4.205 10.550 1.00 94.31 302 VAL A O 1
ATOM 2290 N N . LEU A 1 303 ? 4.105 -4.742 9.492 1.00 93.44 303 LEU A N 1
ATOM 2291 C CA . LEU A 1 303 ? 3.543 -5.547 10.579 1.00 93.44 303 LEU A CA 1
ATOM 2292 C C . LEU A 1 303 ? 3.593 -7.013 10.180 1.00 93.44 303 LEU A C 1
ATOM 2294 O O . LEU A 1 303 ? 3.072 -7.401 9.131 1.00 93.44 303 LEU A O 1
ATOM 2298 N N . GLU A 1 304 ? 4.213 -7.813 11.030 1.00 91.06 304 GLU A N 1
ATOM 2299 C CA . GLU A 1 304 ? 4.347 -9.251 10.870 1.00 91.06 304 GLU A CA 1
ATOM 2300 C C . GLU A 1 304 ? 3.639 -9.955 12.023 1.00 91.06 304 GLU A C 1
ATOM 2302 O O . GLU A 1 304 ? 3.826 -9.602 13.193 1.00 91.06 304 GLU A O 1
ATOM 2307 N N . ARG A 1 305 ? 2.847 -10.980 11.697 1.00 88.25 305 ARG A N 1
ATOM 2308 C CA . ARG A 1 305 ? 2.288 -11.870 12.709 1.00 88.25 305 ARG A CA 1
ATOM 2309 C C . ARG A 1 305 ? 3.318 -12.930 13.085 1.00 88.25 305 ARG A C 1
ATOM 2311 O O . ARG A 1 305 ? 3.668 -13.776 12.265 1.00 88.25 305 ARG A O 1
ATOM 2318 N N . THR A 1 306 ? 3.763 -12.903 14.334 1.00 85.56 306 THR A N 1
ATOM 2319 C CA . THR A 1 306 ? 4.691 -13.885 14.908 1.00 85.56 306 THR A CA 1
ATOM 2320 C C . THR A 1 306 ? 3.962 -14.809 15.889 1.00 85.56 306 THR A C 1
ATOM 2322 O O . THR A 1 306 ? 2.777 -14.632 16.166 1.00 85.56 306 THR A O 1
ATOM 2325 N N . THR A 1 307 ? 4.657 -15.809 16.435 1.00 81.38 307 THR A N 1
ATOM 2326 C CA . THR A 1 307 ? 4.098 -16.706 17.463 1.00 81.38 307 THR A CA 1
ATOM 2327 C C . THR A 1 307 ? 3.901 -16.041 18.825 1.00 81.38 307 THR A C 1
ATOM 2329 O O . THR A 1 307 ? 3.146 -16.567 19.637 1.00 81.38 307 THR A O 1
ATOM 2332 N N . GLN A 1 308 ? 4.592 -14.928 19.089 1.00 77.12 308 GLN A N 1
ATOM 2333 C CA . GLN A 1 308 ? 4.511 -14.187 20.355 1.00 77.12 308 GLN A CA 1
ATOM 2334 C C . GLN A 1 308 ? 3.483 -13.051 20.297 1.00 77.12 308 GLN A C 1
ATOM 2336 O O . GLN A 1 308 ? 2.950 -12.670 21.330 1.00 77.12 308 GLN A O 1
ATOM 2341 N N . GLY A 1 309 ? 3.147 -12.588 19.090 1.00 84.75 309 GLY A N 1
ATOM 2342 C CA . GLY A 1 309 ? 2.203 -11.503 18.857 1.00 84.75 309 GLY A CA 1
ATOM 2343 C C . GLY A 1 309 ? 2.478 -10.799 17.530 1.00 84.75 309 GLY A C 1
ATOM 2344 O O . GLY A 1 309 ? 3.134 -11.338 16.631 1.00 84.75 309 GLY A O 1
ATOM 2345 N N . THR A 1 310 ? 2.000 -9.564 17.393 1.00 90.44 310 THR A N 1
ATOM 2346 C CA . THR A 1 310 ? 2.261 -8.736 16.204 1.00 90.44 310 THR A CA 1
ATOM 2347 C C . THR A 1 310 ? 3.515 -7.883 16.408 1.00 90.44 310 THR A C 1
ATOM 2349 O O . THR A 1 310 ? 3.567 -7.039 17.303 1.00 90.44 310 THR A O 1
ATOM 2352 N N . THR A 1 311 ? 4.528 -8.071 15.562 1.00 92.50 311 THR A N 1
ATOM 2353 C CA . THR A 1 311 ? 5.776 -7.295 15.601 1.00 92.50 311 THR A CA 1
ATOM 2354 C C . THR A 1 311 ? 5.773 -6.229 14.512 1.00 92.50 311 THR A C 1
ATOM 2356 O O . THR A 1 311 ? 5.463 -6.506 13.353 1.00 92.50 311 THR A O 1
ATOM 2359 N N . ILE A 1 312 ? 6.147 -5.003 14.882 1.00 94.00 312 ILE A N 1
ATOM 2360 C CA . ILE A 1 312 ? 6.393 -3.907 13.953 1.00 94.00 312 ILE A CA 1
ATOM 2361 C C . ILE A 1 312 ? 7.886 -3.797 13.650 1.00 94.00 312 ILE A C 1
ATOM 2363 O O . ILE A 1 312 ? 8.732 -3.671 14.539 1.00 94.00 312 ILE A O 1
ATOM 2367 N N . HIS A 1 313 ? 8.213 -3.816 12.364 1.00 93.88 313 HIS A N 1
ATOM 2368 C CA . HIS A 1 313 ? 9.556 -3.559 11.867 1.00 93.88 313 HIS A CA 1
ATOM 2369 C C . HIS A 1 313 ? 9.564 -2.241 11.100 1.00 93.88 313 HIS A C 1
ATOM 2371 O O . HIS A 1 313 ? 8.647 -1.947 10.330 1.00 93.88 313 HIS A O 1
ATOM 2377 N N . THR A 1 314 ? 10.593 -1.427 11.311 1.00 94.62 314 THR A N 1
ATOM 2378 C CA . THR A 1 314 ? 10.742 -0.139 10.629 1.00 94.62 314 THR A CA 1
ATOM 2379 C C . THR A 1 314 ? 12.151 0.010 10.082 1.00 94.62 314 THR A C 1
ATOM 2381 O O . THR A 1 314 ? 13.131 -0.159 10.813 1.00 94.62 314 THR A O 1
ATOM 2384 N N . TRP A 1 315 ? 12.244 0.382 8.809 1.00 94.62 315 TRP A N 1
ATOM 2385 C CA . TRP A 1 315 ? 13.494 0.703 8.128 1.00 94.62 315 TRP A CA 1
ATOM 2386 C C . TRP A 1 315 ? 13.459 2.132 7.622 1.00 94.62 315 TRP A C 1
ATOM 2388 O O . TRP A 1 315 ? 12.432 2.589 7.126 1.00 94.62 315 TRP A O 1
ATOM 2398 N N . ARG A 1 316 ? 14.600 2.808 7.696 1.00 93.56 316 ARG A N 1
ATOM 2399 C CA . ARG A 1 316 ? 14.849 4.061 6.995 1.00 93.56 316 ARG A CA 1
ATOM 2400 C C . ARG A 1 316 ? 15.476 3.728 5.644 1.00 93.56 316 ARG A C 1
ATOM 2402 O O . ARG A 1 316 ? 16.503 3.056 5.584 1.00 93.56 316 ARG A O 1
ATOM 2409 N N . ILE A 1 317 ? 14.835 4.169 4.572 1.00 93.62 317 ILE A N 1
ATOM 2410 C CA . ILE A 1 317 ? 15.278 4.018 3.187 1.00 93.62 317 ILE A CA 1
ATOM 2411 C C . ILE A 1 317 ? 15.684 5.400 2.702 1.00 93.62 317 ILE A C 1
ATOM 2413 O O . ILE A 1 317 ? 14.854 6.295 2.667 1.00 93.62 317 ILE A O 1
ATOM 2417 N N . VAL A 1 318 ? 16.939 5.581 2.325 1.00 92.00 318 VAL A N 1
ATOM 2418 C CA . VAL A 1 318 ? 17.432 6.816 1.720 1.00 92.00 318 VAL A CA 1
ATOM 2419 C C . VAL A 1 318 ? 17.659 6.551 0.246 1.00 92.00 318 VAL A C 1
ATOM 2421 O O . VAL A 1 318 ? 18.442 5.666 -0.105 1.00 92.00 318 VAL A O 1
ATOM 2424 N N . ILE A 1 319 ? 16.955 7.295 -0.600 1.00 89.94 319 ILE A N 1
ATOM 2425 C CA . ILE A 1 319 ? 17.158 7.276 -2.044 1.00 89.94 319 ILE A CA 1
ATOM 2426 C C . ILE A 1 319 ? 17.982 8.505 -2.388 1.00 89.94 319 ILE A C 1
ATOM 2428 O O . ILE A 1 319 ? 17.536 9.630 -2.167 1.00 89.94 319 ILE A O 1
ATOM 2432 N N . SER A 1 320 ? 19.178 8.290 -2.921 1.00 87.75 320 SER A N 1
ATOM 2433 C CA . SER A 1 320 ? 20.054 9.368 -3.349 1.00 87.75 320 SER A CA 1
ATOM 2434 C C . SER A 1 320 ? 20.467 9.225 -4.805 1.00 87.75 320 SER A C 1
ATOM 2436 O O . SER A 1 320 ? 20.511 8.133 -5.371 1.00 87.75 320 SER A O 1
ATOM 2438 N N . SER A 1 321 ? 20.762 10.362 -5.417 1.00 83.25 321 SER A N 1
ATOM 2439 C CA . SER A 1 321 ? 21.397 10.466 -6.724 1.00 83.25 321 SER A CA 1
ATOM 2440 C C . SER A 1 321 ? 22.507 11.495 -6.589 1.00 83.25 321 SER A C 1
ATOM 2442 O O . SER A 1 321 ? 22.253 12.615 -6.146 1.00 83.25 321 SER A O 1
ATOM 2444 N N . GLN A 1 322 ? 23.733 11.112 -6.936 1.00 70.75 322 GLN A N 1
ATOM 2445 C CA . GLN A 1 322 ? 24.864 12.028 -7.055 1.00 70.75 322 GLN A CA 1
ATOM 2446 C C . GLN A 1 322 ? 25.362 11.965 -8.494 1.00 70.75 322 GLN A C 1
ATOM 2448 O O . GLN A 1 322 ? 25.500 10.880 -9.063 1.00 70.75 322 GLN A O 1
ATOM 2453 N N . THR A 1 323 ? 25.608 13.122 -9.101 1.00 58.84 323 THR A N 1
ATOM 2454 C CA . THR A 1 323 ? 26.304 13.171 -10.382 1.00 58.84 323 THR A CA 1
ATOM 2455 C C . THR A 1 323 ? 27.787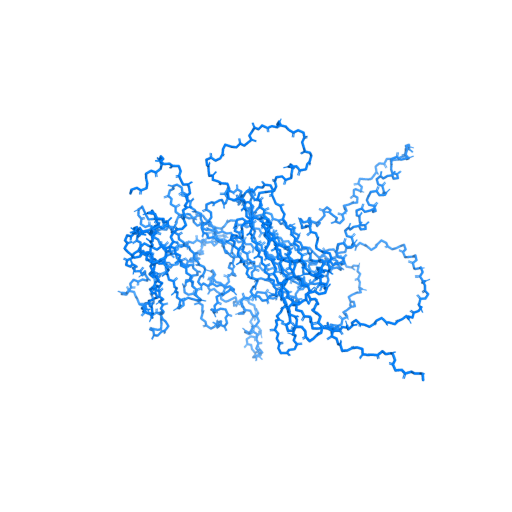 12.948 -10.128 1.00 58.84 323 THR A C 1
ATOM 2457 O O . THR A 1 323 ? 28.419 13.716 -9.407 1.00 58.84 323 THR A O 1
ATOM 2460 N N . ASP A 1 324 ? 28.363 11.896 -10.715 1.00 50.19 324 ASP A N 1
ATOM 2461 C CA . ASP A 1 324 ? 29.814 11.722 -10.710 1.00 50.19 324 ASP A CA 1
ATOM 2462 C C . ASP A 1 324 ? 30.449 12.962 -11.362 1.00 50.19 324 ASP A C 1
ATOM 2464 O O . ASP A 1 324 ? 30.301 13.192 -12.566 1.00 50.19 324 ASP A O 1
ATOM 2468 N N . ASN A 1 325 ? 31.150 13.766 -10.556 1.00 40.12 325 ASN A N 1
ATOM 2469 C CA . ASN A 1 325 ? 31.934 14.931 -10.974 1.00 40.12 325 ASN A CA 1
ATOM 2470 C C . ASN A 1 325 ? 33.180 14.500 -11.772 1.00 40.12 325 ASN A C 1
ATOM 2472 O O . ASN A 1 325 ? 34.313 14.789 -11.396 1.00 40.12 325 ASN A O 1
ATOM 2476 N N . ASN A 1 326 ? 32.995 13.800 -12.891 1.00 38.81 326 ASN A N 1
ATOM 2477 C CA . ASN A 1 326 ? 34.019 13.733 -13.925 1.00 38.81 326 ASN A CA 1
ATOM 2478 C C . ASN A 1 326 ? 33.840 14.961 -14.826 1.00 38.81 326 ASN A C 1
ATOM 2480 O O . ASN A 1 326 ? 32.956 15.001 -15.678 1.00 38.81 326 ASN A O 1
ATOM 2484 N N . GLU A 1 327 ? 34.687 15.970 -14.610 1.00 34.62 327 GLU A N 1
ATOM 2485 C CA . GLU A 1 327 ? 34.705 17.302 -15.242 1.00 34.62 327 GLU A CA 1
ATOM 2486 C C . GLU A 1 327 ? 34.952 17.320 -16.772 1.00 34.62 327 GLU A C 1
ATOM 2488 O O . GLU A 1 327 ? 35.491 18.283 -17.313 1.00 34.62 327 GLU A O 1
ATOM 2493 N N . LEU A 1 328 ? 34.568 16.289 -17.524 1.00 40.31 328 LEU A N 1
ATOM 2494 C CA . LEU A 1 328 ? 34.793 16.221 -18.968 1.00 40.31 328 LEU A CA 1
ATOM 2495 C C . LEU A 1 328 ? 33.571 15.636 -19.681 1.00 40.31 328 LEU A C 1
ATOM 2497 O O . LEU A 1 328 ? 33.563 14.465 -20.042 1.00 40.31 328 LEU A O 1
ATOM 2501 N N . ASN A 1 329 ? 32.531 16.459 -19.857 1.00 35.56 329 ASN A N 1
ATOM 2502 C CA . ASN A 1 329 ? 31.765 16.575 -21.108 1.00 35.56 329 ASN A CA 1
ATOM 2503 C C . ASN A 1 329 ? 30.674 17.648 -20.971 1.00 35.56 329 ASN A C 1
ATOM 2505 O O . ASN A 1 329 ? 29.522 17.383 -20.629 1.00 35.56 329 ASN A O 1
ATOM 2509 N N . GLY A 1 330 ? 31.041 18.889 -21.290 1.00 35.47 330 GLY A N 1
ATOM 2510 C CA . GLY A 1 330 ? 30.083 19.962 -21.527 1.00 35.47 330 GLY A CA 1
ATOM 2511 C C . GLY A 1 330 ? 29.295 19.709 -22.812 1.00 35.47 330 GLY A C 1
ATOM 2512 O O . GLY A 1 330 ? 29.749 20.066 -23.892 1.00 35.47 330 GLY A O 1
ATOM 2513 N N . SER A 1 331 ? 28.117 19.096 -22.703 1.00 37.03 331 SER A N 1
ATOM 2514 C CA . SER A 1 331 ? 27.016 19.268 -23.666 1.00 37.03 331 SER A CA 1
ATOM 2515 C C . SER A 1 331 ? 25.671 18.828 -23.069 1.00 37.03 331 SER A C 1
ATOM 2517 O O . SER A 1 331 ? 24.976 17.969 -23.600 1.00 37.03 331 SER A O 1
ATOM 2519 N N . LEU A 1 332 ? 25.261 19.457 -21.962 1.00 34.75 332 LEU A N 1
ATOM 2520 C CA . LEU A 1 332 ? 23.847 19.491 -21.571 1.00 34.75 332 LEU A CA 1
ATOM 2521 C C . LEU A 1 332 ? 23.080 20.383 -22.566 1.00 34.75 332 LEU A C 1
ATOM 2523 O O . LEU A 1 332 ? 22.850 21.562 -22.312 1.00 34.75 332 LEU A O 1
ATOM 2527 N N . MET A 1 333 ? 22.706 19.843 -23.728 1.00 29.69 333 MET A N 1
ATOM 2528 C CA . MET A 1 333 ? 21.693 20.466 -24.586 1.00 29.69 333 MET A CA 1
ATOM 2529 C C . MET A 1 333 ? 20.317 20.092 -24.034 1.00 29.69 333 MET A C 1
ATOM 2531 O O . MET A 1 333 ? 19.762 19.043 -24.349 1.00 29.69 333 MET A O 1
ATOM 2535 N N . TYR A 1 334 ? 19.788 20.964 -23.178 1.00 37.00 334 TYR A N 1
ATOM 2536 C CA . TYR A 1 334 ? 18.385 20.977 -22.778 1.00 37.00 334 TYR A CA 1
ATOM 2537 C C . TYR A 1 334 ? 17.516 21.152 -24.033 1.00 37.00 334 TYR A C 1
ATOM 2539 O O . TYR A 1 334 ? 17.525 22.216 -24.653 1.00 37.00 334 TYR A O 1
ATOM 2547 N N . VAL A 1 335 ? 16.791 20.105 -24.432 1.00 32.16 335 VAL A N 1
ATOM 2548 C CA . VAL A 1 335 ? 15.719 20.208 -25.430 1.00 32.16 335 VAL A CA 1
ATOM 2549 C C . VAL A 1 335 ? 14.414 20.366 -24.647 1.00 32.16 335 VAL A C 1
ATOM 2551 O O . VAL A 1 335 ? 14.047 19.436 -23.931 1.00 32.16 335 VAL A O 1
ATOM 2554 N N . PRO A 1 336 ? 13.726 21.520 -24.721 1.00 28.22 336 PRO A N 1
ATOM 2555 C CA . PRO A 1 336 ? 12.450 21.704 -24.042 1.00 28.22 336 PRO A CA 1
ATOM 2556 C C . PRO A 1 336 ? 11.411 20.706 -24.558 1.00 28.22 336 PRO A C 1
ATOM 2558 O O . PRO A 1 336 ? 11.372 20.425 -25.760 1.00 28.22 336 PRO A O 1
ATOM 2561 N N . ASP A 1 337 ? 10.554 20.231 -23.651 1.00 36.09 337 ASP A N 1
ATOM 2562 C CA . ASP A 1 337 ? 9.414 19.351 -23.919 1.00 36.09 337 ASP A CA 1
ATOM 2563 C C . ASP A 1 337 ? 8.613 19.811 -25.143 1.00 36.09 337 ASP A C 1
ATOM 2565 O O . ASP A 1 337 ? 7.753 20.695 -25.084 1.00 36.09 337 ASP A O 1
ATOM 2569 N N . SER A 1 338 ? 8.872 19.172 -26.280 1.00 30.48 338 SER A N 1
ATOM 2570 C CA . SER A 1 338 ? 8.003 19.267 -27.442 1.00 30.48 338 SER A CA 1
ATOM 2571 C C . SER A 1 338 ? 6.912 18.220 -27.273 1.00 30.48 338 SER A C 1
ATOM 2573 O O . SER A 1 338 ? 7.099 17.056 -27.601 1.00 30.48 338 SER A O 1
ATOM 2575 N N . GLN A 1 339 ? 5.810 18.662 -26.667 1.00 30.78 339 GLN A N 1
ATOM 2576 C CA . GLN A 1 339 ? 4.434 18.210 -26.887 1.00 30.78 339 GLN A CA 1
ATOM 2577 C C . GLN A 1 339 ? 4.269 16.740 -27.320 1.00 30.78 339 GLN A C 1
ATOM 2579 O O . GLN A 1 339 ? 4.445 16.386 -28.483 1.00 30.78 339 GLN A O 1
ATOM 2584 N N . LEU A 1 340 ? 3.803 15.914 -26.377 1.00 36.31 340 LEU A N 1
ATOM 2585 C CA . LEU A 1 340 ? 3.305 14.545 -26.564 1.00 36.31 340 LEU A CA 1
ATOM 2586 C C . LEU A 1 340 ? 2.026 14.481 -27.430 1.00 36.31 340 LEU A C 1
ATOM 2588 O O . LEU A 1 340 ? 0.992 13.980 -26.989 1.00 36.31 340 LEU A O 1
ATOM 2592 N N . VAL A 1 341 ? 2.078 14.984 -28.661 1.00 37.59 341 VAL A N 1
ATOM 2593 C CA . VAL A 1 341 ? 1.040 14.777 -29.675 1.00 37.59 341 VAL A CA 1
ATOM 2594 C C . VAL A 1 341 ? 1.696 14.789 -31.053 1.00 37.59 341 VAL A C 1
ATOM 2596 O O . VAL A 1 341 ? 1.960 15.855 -31.599 1.00 37.59 341 VAL A O 1
ATOM 2599 N N . GLN A 1 342 ? 1.946 13.615 -31.631 1.00 31.64 342 GLN A N 1
ATOM 2600 C CA . GLN A 1 342 ? 2.041 13.484 -33.083 1.00 31.64 342 GLN A CA 1
ATOM 2601 C C . GLN A 1 342 ? 1.235 12.265 -33.528 1.00 31.64 342 GLN A C 1
ATOM 2603 O O . GLN A 1 342 ? 1.461 11.143 -33.077 1.00 31.64 342 GLN A O 1
ATOM 2608 N N . ASP A 1 343 ? 0.233 12.600 -34.339 1.00 30.44 343 ASP A N 1
ATOM 2609 C CA . ASP A 1 343 ? -0.735 11.763 -35.033 1.00 30.44 343 ASP A CA 1
ATOM 2610 C C . ASP A 1 343 ? -0.064 10.738 -35.951 1.00 30.44 343 ASP A C 1
ATOM 2612 O O . ASP A 1 343 ? 0.964 11.004 -36.579 1.00 30.44 343 ASP A O 1
ATOM 2616 N N . ASP A 1 344 ? -0.726 9.592 -36.091 1.00 33.84 344 ASP A N 1
ATOM 2617 C CA . ASP A 1 344 ? -0.482 8.618 -37.147 1.00 33.84 344 ASP A CA 1
ATOM 2618 C C . ASP A 1 344 ? -0.848 9.224 -38.514 1.00 33.84 344 ASP A C 1
ATOM 2620 O O . ASP A 1 344 ? -1.991 9.126 -38.962 1.00 33.84 344 ASP A O 1
ATOM 2624 N N . THR A 1 345 ? 0.120 9.804 -39.227 1.00 30.39 345 THR A N 1
ATOM 2625 C CA . THR A 1 345 ? 0.016 9.986 -40.684 1.00 30.39 345 THR A CA 1
ATOM 2626 C C . THR A 1 345 ? 1.340 9.667 -41.369 1.00 30.39 345 THR A C 1
ATOM 2628 O O . THR A 1 345 ? 2.311 10.414 -41.277 1.00 30.39 345 THR A O 1
ATOM 2631 N N . LEU A 1 346 ? 1.342 8.528 -42.060 1.00 39.91 346 LEU A N 1
ATOM 2632 C CA . LEU A 1 346 ? 2.345 8.091 -43.025 1.00 39.91 346 LEU A CA 1
ATOM 2633 C C . LEU A 1 346 ? 2.380 9.056 -44.217 1.00 39.91 346 LEU A C 1
ATOM 2635 O O . LEU A 1 346 ? 1.391 9.096 -44.939 1.00 39.91 346 LEU A O 1
ATOM 2639 N N . GLU A 1 347 ? 3.506 9.725 -44.479 1.00 30.23 347 GLU A N 1
ATOM 2640 C CA . GLU A 1 347 ? 3.913 10.105 -45.841 1.00 30.23 347 GLU A CA 1
ATOM 2641 C C . GLU A 1 347 ? 5.443 10.044 -45.985 1.00 30.23 347 GLU A C 1
ATOM 2643 O O . GLU A 1 347 ? 6.200 10.538 -45.148 1.00 30.23 347 GLU A O 1
ATOM 2648 N N . ASP A 1 348 ? 5.870 9.377 -47.056 1.00 33.41 348 ASP A N 1
ATOM 2649 C CA . ASP A 1 348 ? 7.247 9.156 -47.483 1.00 33.41 348 ASP A CA 1
ATOM 2650 C C . ASP A 1 348 ? 8.027 10.466 -47.687 1.00 33.41 348 ASP A C 1
ATOM 2652 O O . ASP A 1 348 ? 7.636 11.312 -48.491 1.00 33.41 348 ASP A O 1
ATOM 2656 N N . MET A 1 349 ? 9.211 10.586 -47.077 1.00 30.92 349 MET A N 1
ATOM 2657 C CA . MET A 1 349 ? 10.296 11.386 -47.654 1.00 30.92 349 MET A CA 1
ATOM 2658 C C . MET A 1 349 ? 11.671 10.790 -47.344 1.00 30.92 349 MET A C 1
ATOM 2660 O O . MET A 1 349 ? 12.154 10.778 -46.211 1.00 30.92 349 MET A O 1
ATOM 2664 N N . ASP A 1 350 ? 12.296 10.334 -48.425 1.00 31.03 350 ASP A N 1
ATOM 2665 C CA . ASP A 1 350 ? 13.693 9.943 -48.568 1.00 31.03 350 ASP A CA 1
ATOM 2666 C C . ASP A 1 350 ? 14.640 10.964 -47.910 1.00 31.03 350 ASP A C 1
ATOM 2668 O O . ASP A 1 350 ? 14.713 12.127 -48.319 1.00 31.03 350 ASP A O 1
ATOM 2672 N N . SER A 1 351 ? 15.427 10.528 -46.924 1.00 29.38 351 SER A N 1
ATOM 2673 C CA . SER A 1 351 ? 16.608 11.271 -46.477 1.00 29.38 351 SER A CA 1
ATOM 2674 C C . SER A 1 351 ? 17.808 10.338 -46.318 1.00 29.38 351 SER A C 1
ATOM 2676 O O . SER A 1 351 ? 17.911 9.501 -45.428 1.00 29.38 351 SER A O 1
ATOM 2678 N N . SER A 1 352 ? 18.704 10.505 -47.288 1.00 28.25 352 SER A N 1
ATOM 2679 C CA . SER A 1 352 ? 20.017 9.896 -47.472 1.00 28.25 352 SER A CA 1
ATOM 2680 C C . SER A 1 352 ? 20.758 9.538 -46.174 1.00 28.25 352 SER A C 1
ATOM 2682 O O . SER A 1 352 ? 21.056 10.394 -45.339 1.00 28.25 352 SER A O 1
ATOM 2684 N N . SER A 1 353 ? 21.135 8.263 -46.074 1.00 29.73 353 SER A N 1
ATOM 2685 C CA . SER A 1 353 ? 22.022 7.689 -45.068 1.00 29.73 353 SER A CA 1
ATOM 2686 C C . SER A 1 353 ? 23.382 8.397 -45.045 1.00 29.73 353 SER A C 1
ATOM 2688 O O . SER A 1 353 ? 24.244 8.141 -45.890 1.00 29.73 353 SER A O 1
ATOM 2690 N N . ARG A 1 354 ? 23.611 9.259 -44.051 1.00 26.50 354 ARG A N 1
ATOM 2691 C CA . ARG A 1 354 ? 24.966 9.636 -43.639 1.00 26.50 354 ARG A CA 1
ATOM 2692 C C . ARG A 1 354 ? 25.410 8.666 -42.555 1.00 26.50 354 ARG A C 1
ATOM 2694 O O . ARG A 1 354 ? 24.977 8.755 -41.412 1.00 26.50 354 ARG A O 1
ATOM 2701 N N . VAL A 1 355 ? 26.252 7.719 -42.953 1.00 27.62 355 VAL A N 1
ATOM 2702 C CA . VAL A 1 355 ? 27.031 6.890 -42.036 1.00 27.62 355 VAL A CA 1
ATOM 2703 C C . VAL A 1 355 ? 28.039 7.821 -41.363 1.00 27.62 355 VAL A C 1
ATOM 2705 O O . VAL A 1 355 ? 29.032 8.209 -41.971 1.00 27.62 355 VAL A O 1
ATOM 2708 N N . CYS A 1 356 ? 27.745 8.245 -40.138 1.00 25.33 356 CYS A N 1
ATOM 2709 C CA . CYS A 1 356 ? 28.739 8.855 -39.267 1.00 25.33 356 CYS A CA 1
ATOM 2710 C C . CYS A 1 356 ? 29.455 7.714 -38.539 1.00 25.33 356 CYS A C 1
ATOM 2712 O O . CYS A 1 356 ? 28.942 7.177 -37.559 1.00 25.33 356 CYS A O 1
ATOM 2714 N N . GLU A 1 357 ? 30.615 7.309 -39.055 1.00 27.83 357 GLU A N 1
ATOM 2715 C CA . GLU A 1 357 ? 31.601 6.554 -38.283 1.00 27.83 357 GLU A CA 1
ATOM 2716 C C . GLU A 1 357 ? 32.192 7.499 -37.232 1.00 27.83 357 GLU A C 1
ATOM 2718 O O . GLU A 1 357 ? 33.180 8.181 -37.489 1.00 27.83 357 GLU A O 1
ATOM 2723 N N . ASP A 1 358 ? 31.563 7.581 -36.059 1.00 25.81 358 ASP A N 1
ATOM 2724 C CA . ASP A 1 358 ? 32.180 8.222 -34.901 1.00 25.81 358 ASP A CA 1
ATOM 2725 C C . ASP A 1 358 ? 32.792 7.146 -34.003 1.00 25.81 358 ASP A C 1
ATOM 2727 O O . ASP A 1 358 ? 32.120 6.446 -33.245 1.00 25.81 358 ASP A O 1
ATOM 2731 N N . SER A 1 359 ? 34.104 6.983 -34.155 1.00 30.64 359 SER A N 1
ATOM 2732 C CA . SER A 1 359 ? 34.958 6.210 -33.256 1.00 30.64 359 SER A CA 1
ATOM 2733 C C . SER A 1 359 ? 35.270 7.066 -32.027 1.00 30.64 359 SER A C 1
ATOM 2735 O O . SER A 1 359 ? 36.406 7.485 -31.819 1.00 30.64 359 SER A O 1
ATOM 2737 N N . GLY A 1 360 ? 34.244 7.358 -31.232 1.00 28.05 360 GLY A N 1
ATOM 2738 C CA . GLY A 1 360 ? 34.351 8.063 -29.962 1.00 28.05 360 GLY A CA 1
ATOM 2739 C C . GLY A 1 360 ? 33.884 7.153 -28.835 1.00 28.05 360 GLY A C 1
ATOM 2740 O O . GLY A 1 360 ? 32.704 6.822 -28.746 1.00 28.05 360 GLY A O 1
ATOM 2741 N N . HIS A 1 361 ? 34.800 6.732 -27.961 1.00 36.22 361 HIS A N 1
ATOM 2742 C CA . HIS A 1 361 ? 34.463 6.087 -26.692 1.00 36.22 361 HIS A CA 1
ATOM 2743 C C . HIS A 1 361 ? 33.704 7.083 -25.796 1.00 36.22 361 HIS A C 1
ATOM 2745 O O . HIS A 1 361 ? 34.286 7.726 -24.927 1.00 36.22 361 HIS A O 1
ATOM 2751 N N . GLY A 1 362 ? 32.397 7.226 -26.010 1.00 31.91 362 GLY A N 1
ATOM 2752 C CA . GLY A 1 362 ? 31.502 7.868 -25.060 1.00 31.91 362 GLY A CA 1
ATOM 2753 C C . GLY A 1 362 ? 31.345 6.953 -23.853 1.00 31.91 362 GLY A C 1
ATOM 2754 O O . GLY A 1 362 ? 30.614 5.966 -23.909 1.00 31.91 362 GLY A O 1
ATOM 2755 N N . LEU A 1 363 ? 32.064 7.243 -22.768 1.00 36.62 363 LEU A N 1
ATOM 2756 C CA . LEU A 1 363 ? 31.777 6.654 -21.466 1.00 36.62 363 LEU A CA 1
ATOM 2757 C C . LEU A 1 363 ? 30.347 7.077 -21.100 1.00 36.62 363 LEU A C 1
ATOM 2759 O O . LEU A 1 363 ? 30.098 8.252 -20.839 1.00 36.62 363 LEU A O 1
ATOM 2763 N N . VAL A 1 364 ? 29.394 6.144 -21.164 1.00 42.75 364 VAL A N 1
ATOM 2764 C CA . VAL A 1 364 ? 28.005 6.386 -20.759 1.00 42.75 364 VAL A CA 1
ATOM 2765 C C . VAL A 1 364 ? 28.030 6.738 -19.273 1.00 42.75 364 VAL A C 1
ATOM 2767 O O . VAL A 1 364 ? 28.252 5.863 -18.436 1.00 42.75 364 VAL A O 1
ATOM 2770 N N . ASN A 1 365 ? 27.874 8.026 -18.950 1.00 41.62 365 ASN A N 1
ATOM 2771 C CA . ASN A 1 365 ? 27.774 8.478 -17.569 1.00 41.62 365 ASN A CA 1
ATOM 2772 C C . ASN A 1 365 ? 26.376 8.110 -17.069 1.00 41.62 365 ASN A C 1
ATOM 2774 O O . ASN A 1 365 ? 25.373 8.729 -17.428 1.00 41.62 365 ASN A O 1
ATOM 2778 N N . THR A 1 366 ? 26.301 7.025 -16.319 1.00 51.50 366 THR A N 1
ATOM 2779 C CA . THR A 1 366 ? 25.074 6.544 -15.703 1.00 51.50 366 THR A CA 1
ATOM 2780 C C . THR A 1 366 ? 24.910 7.274 -14.377 1.00 51.50 366 THR A C 1
ATOM 2782 O O . THR A 1 366 ? 25.531 6.881 -13.393 1.00 51.50 366 THR A O 1
ATOM 2785 N N . GLY A 1 367 ? 24.090 8.331 -14.341 1.00 54.16 367 GLY A N 1
ATOM 2786 C CA . GLY A 1 367 ? 23.537 8.796 -13.068 1.00 54.16 367 GLY A CA 1
ATOM 2787 C C . GLY A 1 367 ? 22.854 7.592 -12.431 1.00 54.16 367 GLY A C 1
ATOM 2788 O O . GLY A 1 367 ? 21.994 6.989 -13.066 1.00 54.16 367 GLY A O 1
ATOM 2789 N N . HIS A 1 368 ? 23.331 7.144 -11.276 1.00 67.19 368 HIS A N 1
ATOM 2790 C CA . HIS A 1 368 ? 22.840 5.930 -10.639 1.00 67.19 368 HIS A CA 1
ATOM 2791 C C . HIS A 1 368 ? 22.118 6.302 -9.353 1.00 67.19 368 HIS A C 1
ATOM 2793 O O . HIS A 1 368 ? 22.666 6.984 -8.490 1.00 67.19 368 HIS A O 1
ATOM 2799 N N . VAL A 1 369 ? 20.882 5.822 -9.229 1.00 79.44 369 VAL A N 1
ATOM 2800 C CA . VAL A 1 369 ? 20.147 5.868 -7.967 1.00 79.44 369 VAL A CA 1
ATOM 2801 C C . VAL A 1 369 ? 20.827 4.919 -6.997 1.00 79.44 369 VAL A C 1
ATOM 2803 O O . VAL A 1 369 ? 20.926 3.723 -7.267 1.00 79.44 369 VAL A O 1
ATOM 2806 N N . GLN A 1 370 ? 21.268 5.450 -5.866 1.00 84.38 370 GLN A N 1
ATOM 2807 C CA . GLN A 1 370 ? 21.792 4.668 -4.763 1.00 84.38 370 GLN A CA 1
ATOM 2808 C C . GLN A 1 370 ? 20.720 4.547 -3.684 1.00 84.38 370 GLN A C 1
ATOM 2810 O O . GLN A 1 370 ? 20.105 5.536 -3.280 1.00 84.38 370 GLN A O 1
ATOM 2815 N N . ILE A 1 371 ? 20.497 3.325 -3.201 1.00 88.94 371 ILE A N 1
ATOM 2816 C CA . ILE A 1 371 ? 19.547 3.068 -2.124 1.00 88.94 371 ILE A CA 1
ATOM 2817 C C . ILE A 1 371 ? 20.312 2.604 -0.896 1.00 88.94 371 ILE A C 1
ATOM 2819 O O . ILE A 1 371 ? 20.926 1.542 -0.871 1.00 88.94 371 ILE A O 1
ATOM 2823 N N . THR A 1 372 ? 20.234 3.397 0.168 1.00 90.62 372 THR A N 1
ATOM 2824 C CA . THR A 1 372 ? 20.777 3.017 1.472 1.00 90.62 372 THR A CA 1
ATOM 2825 C C . THR A 1 372 ? 19.631 2.657 2.399 1.00 90.62 372 THR A C 1
ATOM 2827 O O . THR A 1 372 ? 18.705 3.442 2.581 1.00 90.62 372 THR A O 1
ATOM 2830 N N . THR A 1 373 ? 19.677 1.472 3.004 1.00 93.19 373 THR A N 1
ATOM 2831 C CA . THR A 1 373 ? 18.635 1.013 3.928 1.00 93.19 373 THR A CA 1
ATOM 2832 C C . THR A 1 373 ? 19.225 0.706 5.295 1.00 93.19 373 THR A C 1
ATOM 2834 O O . THR A 1 373 ? 20.273 0.068 5.400 1.00 93.19 373 THR A O 1
ATOM 2837 N N . THR A 1 374 ? 18.555 1.149 6.355 1.00 91.69 374 THR A N 1
ATOM 2838 C CA . THR A 1 374 ? 18.933 0.859 7.743 1.00 91.69 374 THR A CA 1
ATOM 2839 C C . THR A 1 374 ? 17.712 0.452 8.554 1.00 91.69 374 THR A C 1
ATOM 2841 O O . THR A 1 374 ? 16.690 1.139 8.552 1.00 91.69 374 THR A O 1
ATOM 2844 N N . LYS A 1 375 ? 17.800 -0.670 9.275 1.00 91.62 375 LYS A N 1
ATOM 2845 C CA . LYS A 1 375 ? 16.753 -1.074 10.217 1.00 91.62 375 LYS A CA 1
ATOM 2846 C C . LYS A 1 375 ? 16.825 -0.186 11.459 1.00 91.62 375 LYS A C 1
ATOM 2848 O O . LYS A 1 375 ? 17.847 -0.154 12.136 1.00 91.62 375 LYS A O 1
ATOM 2853 N N . VAL A 1 376 ? 15.755 0.555 11.740 1.00 91.50 376 VAL A N 1
ATOM 2854 C CA . VAL A 1 376 ? 15.725 1.560 12.820 1.00 91.50 376 VAL A CA 1
ATOM 2855 C C . VAL A 1 376 ? 14.904 1.125 14.028 1.00 91.50 376 VAL A C 1
ATOM 2857 O O . VAL A 1 376 ? 15.166 1.577 15.140 1.00 91.50 376 VAL A O 1
ATOM 2860 N N . CYS A 1 377 ? 13.916 0.250 13.830 1.00 90.62 377 CYS A N 1
ATOM 2861 C CA . CYS A 1 377 ? 13.068 -0.249 14.906 1.00 90.62 377 CYS A CA 1
ATOM 2862 C C . CYS A 1 377 ? 12.657 -1.702 14.647 1.00 90.62 377 CYS A C 1
ATOM 2864 O O . CYS A 1 377 ? 12.352 -2.099 13.520 1.00 90.62 377 CYS A O 1
ATOM 2866 N N . THR A 1 378 ? 12.641 -2.504 15.705 1.00 93.12 378 THR A N 1
ATOM 2867 C CA . THR A 1 378 ? 11.940 -3.789 15.774 1.00 93.12 378 THR A CA 1
ATOM 2868 C C . THR A 1 378 ? 11.330 -3.849 17.155 1.00 93.12 378 THR A C 1
ATOM 2870 O O . THR A 1 378 ? 12.060 -3.849 18.145 1.00 93.12 378 THR A O 1
ATOM 2873 N N . GLN A 1 379 ? 10.009 -3.816 17.218 1.00 92.62 379 GLN A N 1
ATOM 2874 C CA . GLN A 1 379 ? 9.282 -3.712 18.471 1.00 92.62 379 GLN A CA 1
ATOM 2875 C C . GLN A 1 379 ? 8.046 -4.598 18.396 1.00 92.62 379 GLN A C 1
ATOM 2877 O O . GLN A 1 379 ? 7.363 -4.638 17.377 1.00 92.62 379 GLN A O 1
ATOM 2882 N N . GLU A 1 380 ? 7.739 -5.302 19.474 1.00 92.00 380 GLU A N 1
ATOM 2883 C CA . GLU A 1 380 ? 6.424 -5.911 19.626 1.00 92.00 380 GLU A CA 1
ATOM 2884 C C . GLU A 1 380 ? 5.395 -4.807 19.890 1.00 92.00 380 GLU A C 1
ATOM 2886 O O . GLU A 1 380 ? 5.639 -3.902 20.698 1.00 92.00 380 GLU A O 1
ATOM 2891 N N . LEU A 1 381 ? 4.274 -4.819 19.163 1.00 91.44 381 LEU A N 1
ATOM 2892 C CA . LEU A 1 381 ? 3.230 -3.830 19.411 1.00 91.44 381 LEU A CA 1
ATOM 2893 C C . LEU A 1 381 ? 2.717 -4.009 20.847 1.00 91.44 381 LEU A C 1
ATOM 2895 O O . LEU A 1 381 ? 2.434 -5.143 21.231 1.00 91.44 381 LEU A O 1
ATOM 2899 N N . PRO A 1 382 ? 2.579 -2.926 21.638 1.00 90.31 382 PRO A N 1
ATOM 2900 C CA . PRO A 1 382 ? 2.118 -3.001 23.021 1.00 90.31 382 PRO A CA 1
ATOM 2901 C C . PRO A 1 382 ? 0.606 -3.269 23.064 1.00 90.31 382 PRO A C 1
ATOM 2903 O O . PRO A 1 382 ? -0.198 -2.394 23.377 1.00 90.31 382 PRO A O 1
ATOM 2906 N N . LEU A 1 383 ? 0.223 -4.483 22.679 1.00 89.94 383 LEU A N 1
ATOM 2907 C CA . LEU A 1 383 ? -1.136 -5.002 22.709 1.00 89.94 383 LEU A CA 1
ATOM 2908 C C . LEU A 1 383 ? -1.390 -5.715 24.047 1.00 89.94 383 LEU A C 1
ATOM 2910 O O . LEU A 1 383 ? -0.445 -6.205 24.666 1.00 89.94 383 LEU A O 1
ATOM 2914 N N . PRO A 1 384 ? -2.650 -5.795 24.508 1.00 89.38 384 PRO A N 1
ATOM 2915 C CA . PRO A 1 384 ? -2.991 -6.610 25.670 1.00 89.38 384 PRO A CA 1
ATOM 2916 C C . PRO A 1 384 ? -2.688 -8.100 25.443 1.00 89.38 384 PRO A C 1
ATOM 2918 O O . PRO A 1 384 ? -2.752 -8.592 24.315 1.00 89.38 384 PRO A O 1
ATOM 2921 N N . ASP A 1 385 ? -2.425 -8.834 26.527 1.00 85.88 385 ASP A N 1
ATOM 2922 C CA . ASP A 1 385 ? -2.099 -10.263 26.468 1.00 85.88 385 ASP A CA 1
ATOM 2923 C C . ASP A 1 385 ? -3.180 -11.071 25.724 1.00 85.88 385 ASP A C 1
ATOM 2925 O O . ASP A 1 385 ? -4.360 -11.056 26.085 1.00 85.88 385 ASP A O 1
ATOM 2929 N N . GLY A 1 386 ? -2.768 -11.813 24.691 1.00 84.69 386 GLY A N 1
ATOM 2930 C CA . GLY A 1 386 ? -3.660 -12.644 23.873 1.00 84.69 386 GLY A CA 1
ATOM 2931 C C . GLY A 1 386 ? -4.437 -11.894 22.782 1.00 84.69 386 GLY A C 1
ATOM 2932 O O . GLY A 1 386 ? -5.301 -12.495 22.138 1.00 84.69 386 GLY A O 1
ATOM 2933 N N . VAL A 1 387 ? -4.147 -10.607 22.558 1.00 90.31 387 VAL A N 1
ATOM 2934 C CA . VAL A 1 387 ? -4.741 -9.808 21.480 1.00 90.31 387 VAL A CA 1
ATOM 2935 C C . VAL A 1 387 ? -3.819 -9.775 20.261 1.00 90.31 387 VAL A C 1
ATOM 2937 O O . VAL A 1 387 ? -2.665 -9.372 20.347 1.00 90.31 387 VAL A O 1
ATOM 2940 N N . ASP A 1 388 ? -4.369 -10.139 19.104 1.00 90.62 388 ASP A N 1
ATOM 2941 C CA . ASP A 1 388 ? -3.684 -10.133 17.811 1.00 90.62 388 ASP A CA 1
ATOM 2942 C C . ASP A 1 388 ? -4.293 -9.074 16.889 1.00 90.62 388 ASP A C 1
ATOM 2944 O O . ASP A 1 388 ? -5.501 -8.812 16.923 1.00 90.62 388 ASP A O 1
ATOM 2948 N N . VAL A 1 389 ? -3.482 -8.515 15.989 1.00 93.31 389 VAL A N 1
ATOM 2949 C CA . VAL A 1 389 ? -3.998 -7.703 14.882 1.00 93.31 389 VAL A CA 1
ATOM 2950 C C . VAL A 1 389 ? -4.656 -8.625 13.856 1.00 93.31 389 VAL A C 1
ATOM 2952 O O . VAL A 1 389 ? -4.065 -9.607 13.417 1.00 93.31 389 VAL A O 1
ATOM 2955 N N . ILE A 1 390 ? -5.887 -8.312 13.450 1.00 92.00 390 ILE A N 1
ATOM 2956 C CA . ILE A 1 390 ? -6.593 -9.015 12.367 1.00 92.00 390 ILE A CA 1
ATOM 2957 C C . ILE A 1 390 ? -6.297 -8.343 11.028 1.00 92.00 390 ILE A C 1
ATOM 2959 O O . ILE A 1 390 ? -6.013 -9.017 10.041 1.00 92.00 390 ILE A O 1
ATOM 2963 N N . HIS A 1 391 ? -6.366 -7.012 10.993 1.00 92.88 391 HIS A N 1
ATOM 2964 C CA . HIS A 1 391 ? -6.099 -6.223 9.797 1.00 92.88 391 HIS A CA 1
ATOM 2965 C C . HIS A 1 391 ? -5.538 -4.854 10.170 1.00 92.88 391 HIS A C 1
ATOM 2967 O O . HIS A 1 391 ? -5.893 -4.292 11.208 1.00 92.88 391 HIS A O 1
ATOM 2973 N N . ALA A 1 392 ? -4.709 -4.293 9.297 1.00 94.44 392 ALA A N 1
ATOM 2974 C CA . ALA A 1 392 ? -4.110 -2.980 9.467 1.00 94.44 392 ALA A CA 1
ATOM 2975 C C . ALA A 1 392 ? -4.202 -2.175 8.169 1.00 94.44 392 ALA A C 1
ATOM 2977 O O . ALA A 1 392 ? -4.145 -2.736 7.077 1.00 94.44 392 ALA A O 1
ATOM 2978 N N . ALA A 1 393 ? -4.334 -0.857 8.287 1.00 92.31 393 ALA A N 1
ATOM 2979 C CA . ALA A 1 393 ? -4.396 0.047 7.146 1.00 92.31 393 ALA A CA 1
ATOM 2980 C C . ALA A 1 393 ? -3.622 1.347 7.414 1.00 92.31 393 ALA A C 1
ATOM 2982 O O . ALA A 1 393 ? -3.504 1.772 8.571 1.00 92.31 393 ALA A O 1
ATOM 2983 N N . PRO A 1 394 ? -3.089 1.993 6.361 1.00 90.31 394 PRO A N 1
ATOM 2984 C CA . PRO A 1 394 ? -2.445 3.288 6.503 1.00 90.31 394 PRO A CA 1
ATOM 2985 C C . PRO A 1 394 ? -3.531 4.361 6.645 1.00 90.31 394 PRO A C 1
ATOM 2987 O O . PRO A 1 394 ? -4.453 4.427 5.838 1.00 90.31 394 PRO A O 1
ATOM 2990 N N . ALA A 1 395 ? -3.433 5.197 7.676 1.00 85.31 395 ALA A N 1
ATOM 2991 C CA . ALA A 1 395 ? -4.347 6.322 7.897 1.00 85.31 395 ALA A CA 1
ATOM 2992 C C . ALA A 1 395 ? -3.748 7.665 7.451 1.00 85.31 395 ALA A C 1
ATOM 2994 O O . ALA A 1 395 ? -4.457 8.550 6.960 1.00 85.31 395 ALA A O 1
ATOM 2995 N N . GLY A 1 396 ? -2.427 7.797 7.583 1.00 73.75 396 GLY A N 1
ATOM 2996 C CA . GLY A 1 396 ? -1.624 8.834 6.936 1.00 73.75 396 GLY A CA 1
ATOM 2997 C C . GLY A 1 396 ? -0.874 8.257 5.734 1.00 73.75 396 GLY A C 1
ATOM 2998 O O . GLY A 1 396 ? -0.748 7.043 5.613 1.00 73.75 396 GLY A O 1
ATOM 2999 N N . GLY A 1 397 ? -0.369 9.109 4.842 1.00 67.69 397 GLY A N 1
ATOM 3000 C CA . GLY A 1 397 ? 0.422 8.674 3.684 1.00 67.69 397 GLY A CA 1
ATOM 3001 C C . GLY A 1 397 ? -0.122 9.170 2.352 1.00 67.69 397 GLY A C 1
ATOM 3002 O O . GLY A 1 397 ? -1.103 9.897 2.296 1.00 67.69 397 GLY A O 1
ATOM 3003 N N . HIS A 1 398 ? 0.519 8.740 1.271 1.00 60.59 398 HIS A N 1
ATOM 3004 C CA . HIS A 1 398 ? 0.383 9.310 -0.072 1.00 60.59 398 HIS A CA 1
ATOM 3005 C C . HIS A 1 398 ? -0.926 8.978 -0.809 1.00 60.59 398 HIS A C 1
ATOM 3007 O O . HIS A 1 398 ? -1.245 9.623 -1.803 1.00 60.59 398 HIS A O 1
ATOM 3013 N N . LEU A 1 399 ? -1.674 7.970 -0.345 1.00 58.72 399 LEU A N 1
ATOM 3014 C CA . LEU A 1 399 ? -3.009 7.621 -0.860 1.00 58.72 399 LEU A CA 1
ATOM 3015 C C . LEU A 1 399 ? -4.142 8.168 0.021 1.00 58.72 399 LEU A C 1
ATOM 3017 O O . LEU A 1 399 ? -5.311 8.080 -0.349 1.00 58.72 399 LEU A O 1
ATOM 3021 N N . SER A 1 400 ? -3.803 8.711 1.192 1.00 55.53 400 SER A N 1
ATOM 3022 C CA . SER A 1 400 ? -4.765 9.289 2.123 1.00 55.53 400 SER A CA 1
ATOM 3023 C C . SER A 1 400 ? -5.221 10.651 1.612 1.00 55.53 400 SER A C 1
ATOM 3025 O O . SER A 1 400 ? -4.416 11.449 1.127 1.00 55.53 400 SER A O 1
ATOM 3027 N N . SER A 1 401 ? -6.503 10.974 1.800 1.00 54.91 401 SER A N 1
ATOM 3028 C CA . SER A 1 401 ? -7.005 12.329 1.513 1.00 54.91 401 SER A CA 1
ATOM 3029 C C . SER A 1 401 ? -6.302 13.396 2.369 1.00 54.91 401 SER A C 1
ATOM 3031 O O . SER A 1 401 ? -6.319 14.573 2.016 1.00 54.91 401 SER A O 1
ATOM 3033 N N . ALA A 1 402 ? -5.616 12.990 3.449 1.00 50.03 402 ALA A N 1
ATOM 3034 C CA . ALA A 1 402 ? -4.756 13.861 4.249 1.00 50.03 402 ALA A CA 1
ATOM 3035 C C . ALA A 1 402 ? -3.647 14.534 3.421 1.00 50.03 402 ALA A C 1
ATOM 3037 O O . ALA A 1 402 ? -3.235 15.642 3.743 1.00 50.03 402 ALA A O 1
ATOM 3038 N N . SER A 1 403 ? -3.191 13.920 2.326 1.00 52.59 403 SER A N 1
ATOM 3039 C CA . SER A 1 403 ? -2.184 14.529 1.456 1.00 52.59 403 SER A CA 1
ATOM 3040 C C . SER A 1 403 ? -2.717 15.610 0.507 1.00 52.59 403 SER A C 1
ATOM 3042 O O . SER A 1 403 ? -1.923 16.296 -0.132 1.00 52.59 403 SER A O 1
ATOM 3044 N N . ILE A 1 404 ? -4.041 15.774 0.408 1.00 55.16 404 ILE A N 1
ATOM 3045 C CA . ILE A 1 404 ? -4.692 16.859 -0.349 1.00 55.16 404 ILE A CA 1
ATOM 3046 C C . ILE A 1 404 ? -4.830 18.117 0.528 1.00 55.16 404 ILE A C 1
ATOM 3048 O O . ILE A 1 404 ? -4.901 19.229 0.008 1.00 55.16 404 ILE A O 1
ATOM 3052 N N . TYR A 1 405 ? -4.802 17.955 1.858 1.00 53.81 405 TYR A N 1
ATOM 3053 C CA . TYR A 1 405 ? -4.881 19.038 2.841 1.00 53.81 405 TYR A CA 1
ATOM 3054 C C . TYR A 1 405 ? -3.647 19.030 3.756 1.00 53.81 405 TYR A C 1
ATOM 3056 O O . TYR A 1 405 ? -3.729 18.601 4.908 1.00 53.81 405 TYR A O 1
ATOM 3064 N N . PRO A 1 406 ? -2.501 19.561 3.297 1.00 48.19 406 PRO A N 1
ATOM 3065 C CA . PRO A 1 406 ? -1.245 19.493 4.044 1.00 48.19 406 PRO A CA 1
ATOM 3066 C C . PRO A 1 406 ? -1.212 20.333 5.329 1.00 48.19 406 PRO A C 1
ATOM 3068 O O . PRO A 1 406 ? -0.211 20.355 6.039 1.00 48.19 406 PRO A O 1
ATOM 3071 N N . ALA A 1 407 ? -2.293 21.058 5.629 1.00 42.00 407 ALA A N 1
ATOM 3072 C CA . ALA A 1 407 ? -2.401 21.931 6.791 1.00 42.00 407 ALA A CA 1
ATOM 3073 C C . ALA A 1 407 ? -2.553 21.170 8.124 1.00 42.00 407 ALA A C 1
ATOM 3075 O O . ALA A 1 407 ? -2.488 21.790 9.186 1.00 42.00 407 ALA A O 1
ATOM 3076 N N . CYS A 1 408 ? -2.754 19.847 8.098 1.00 50.38 408 CYS A N 1
ATOM 3077 C CA . CYS A 1 408 ? -2.939 19.038 9.301 1.00 50.38 408 CYS A CA 1
ATOM 3078 C C . CYS A 1 408 ? -2.015 17.814 9.277 1.00 50.38 408 CYS A C 1
ATOM 3080 O O . CYS A 1 408 ? -2.269 16.849 8.559 1.00 50.38 408 CYS A O 1
ATOM 3082 N N . PHE A 1 409 ? -0.956 17.831 10.093 1.00 62.00 409 PHE A N 1
ATOM 3083 C CA . PHE A 1 409 ? -0.163 16.629 10.355 1.00 62.00 409 PHE A CA 1
ATOM 3084 C C . PHE A 1 409 ? -1.070 15.509 10.869 1.00 62.00 409 PHE A C 1
ATOM 3086 O O . PHE A 1 409 ? -1.912 15.731 11.743 1.00 62.00 409 PHE A O 1
ATOM 3093 N N . ALA A 1 410 ? -0.893 14.304 10.326 1.00 70.50 410 ALA A N 1
ATOM 3094 C CA . ALA A 1 410 ? -1.659 13.146 10.752 1.00 70.50 410 ALA A CA 1
ATOM 3095 C C . ALA A 1 410 ? -1.280 12.797 12.208 1.00 70.50 410 ALA A C 1
ATOM 3097 O O . ALA A 1 410 ? -0.119 12.485 12.474 1.00 70.50 410 ALA A O 1
ATOM 3098 N N . PRO A 1 411 ? -2.222 12.853 13.167 1.00 78.81 411 PRO A N 1
ATOM 3099 C CA . PRO A 1 411 ? -1.922 12.625 14.583 1.00 78.81 411 PRO A CA 1
ATOM 3100 C C . PRO A 1 411 ? -1.489 11.174 14.875 1.00 78.81 411 PRO A C 1
ATOM 3102 O O . PRO A 1 411 ? -0.759 10.911 15.834 1.00 78.81 411 PRO A O 1
ATOM 3105 N N . TYR A 1 412 ? -1.907 10.253 14.010 1.00 87.88 412 TYR A N 1
ATOM 3106 C CA . TYR A 1 412 ? -1.496 8.859 13.923 1.00 87.88 412 TYR A CA 1
ATOM 3107 C C . TYR A 1 412 ? -1.416 8.473 12.440 1.00 87.88 412 TYR A C 1
ATOM 3109 O O . TYR A 1 412 ? -2.012 9.135 11.588 1.00 87.88 412 TYR A O 1
ATOM 3117 N N . ILE A 1 413 ? -0.690 7.402 12.125 1.00 88.94 413 ILE A N 1
ATOM 3118 C CA . ILE A 1 413 ? -0.402 7.022 10.730 1.00 88.94 413 ILE A CA 1
ATOM 3119 C C . ILE A 1 413 ? -0.833 5.600 10.375 1.00 88.94 413 ILE A C 1
ATOM 3121 O O . ILE A 1 413 ? -1.025 5.312 9.194 1.00 88.94 413 ILE A O 1
ATOM 3125 N N . ILE A 1 414 ? -1.043 4.734 11.369 1.00 93.00 414 ILE A N 1
ATOM 3126 C CA . ILE A 1 414 ? -1.518 3.359 11.179 1.00 93.00 414 ILE A CA 1
ATOM 3127 C C . ILE A 1 414 ? -2.759 3.146 12.038 1.00 93.00 414 ILE A C 1
ATOM 3129 O O . ILE A 1 414 ? -2.812 3.588 13.188 1.00 93.00 414 ILE A O 1
ATOM 3133 N N . VAL A 1 415 ? -3.739 2.443 11.480 1.00 94.25 415 VAL A N 1
ATOM 3134 C CA . VAL A 1 415 ? -4.912 1.955 12.203 1.00 94.25 415 VAL A CA 1
ATOM 3135 C C . VAL A 1 415 ? -4.948 0.430 12.144 1.00 94.25 415 VAL A C 1
ATOM 3137 O O . VAL A 1 415 ? -4.689 -0.158 11.093 1.00 94.25 415 VAL A O 1
ATOM 3140 N N . THR A 1 416 ? -5.261 -0.218 13.263 1.00 95.50 416 THR A N 1
ATOM 3141 C CA . THR A 1 416 ? -5.377 -1.679 13.355 1.00 95.50 416 THR A CA 1
ATOM 3142 C C . THR A 1 416 ? -6.727 -2.078 13.921 1.00 95.50 416 THR A C 1
ATOM 3144 O O . THR A 1 416 ? -7.219 -1.460 14.860 1.00 95.50 416 THR A O 1
ATOM 3147 N N . ALA A 1 417 ? -7.306 -3.145 13.384 1.00 95.38 417 ALA A N 1
ATOM 3148 C CA . ALA A 1 417 ? -8.441 -3.833 13.977 1.00 95.38 417 ALA A CA 1
ATOM 3149 C C . ALA A 1 417 ? -7.950 -5.121 14.644 1.00 95.38 417 ALA A C 1
ATOM 3151 O O . ALA A 1 417 ? -7.276 -5.930 14.001 1.00 95.38 417 ALA A O 1
ATOM 3152 N N . CYS A 1 418 ? -8.271 -5.293 15.923 1.00 94.25 418 CYS A N 1
ATOM 3153 C CA . CYS A 1 418 ? -7.690 -6.319 16.785 1.00 94.25 418 CYS A CA 1
ATOM 3154 C C . CYS A 1 418 ? -8.717 -7.399 17.173 1.00 94.25 418 CYS A C 1
ATOM 3156 O O . CYS A 1 418 ? -9.930 -7.214 17.038 1.00 94.25 418 CYS A O 1
ATOM 3158 N N . SER A 1 419 ? -8.239 -8.555 17.641 1.00 92.62 419 SER A N 1
ATOM 3159 C CA . SER A 1 419 ? -9.072 -9.718 17.989 1.00 92.62 419 SER A CA 1
ATOM 3160 C C . SER A 1 419 ? -9.996 -9.506 19.192 1.00 92.62 419 SER A C 1
ATOM 3162 O O . SER A 1 419 ? -11.017 -10.185 19.299 1.00 92.62 419 SER A O 1
ATOM 3164 N N . ASP A 1 420 ? -9.702 -8.523 20.041 1.00 92.75 420 ASP A N 1
ATOM 3165 C CA . ASP A 1 420 ? -10.546 -8.057 21.149 1.00 92.75 420 ASP A CA 1
ATOM 3166 C C . ASP A 1 420 ? -11.738 -7.194 20.688 1.00 92.75 420 ASP A C 1
ATOM 3168 O O . ASP A 1 420 ? -12.473 -6.657 21.509 1.00 92.75 420 ASP A O 1
ATOM 3172 N N . SER A 1 421 ? -11.974 -7.095 19.374 1.00 93.12 421 SER A N 1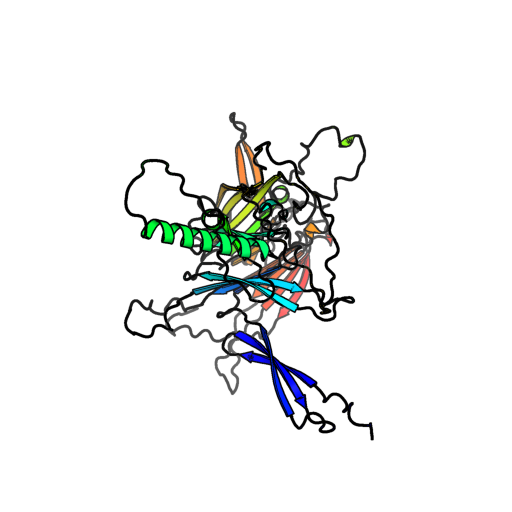
ATOM 3173 C CA . SER A 1 421 ? -13.001 -6.235 18.769 1.00 93.12 421 SER A CA 1
ATOM 3174 C C . SER A 1 421 ? -12.751 -4.741 18.980 1.00 93.12 421 SER A C 1
ATOM 3176 O O . SER A 1 421 ? -13.687 -3.946 18.928 1.00 93.12 421 SER A O 1
ATOM 3178 N N . THR A 1 422 ? -11.490 -4.342 19.162 1.00 94.12 422 THR A N 1
ATOM 3179 C CA . THR A 1 422 ? -11.099 -2.934 19.276 1.00 94.12 422 THR A CA 1
ATOM 3180 C C . THR A 1 422 ? -10.354 -2.450 18.037 1.00 94.12 422 THR A C 1
ATOM 3182 O O . THR A 1 422 ? -9.617 -3.191 17.376 1.00 94.12 422 THR A O 1
ATOM 3185 N N . ILE A 1 423 ? -10.556 -1.178 17.706 1.00 95.31 423 ILE A N 1
ATOM 3186 C CA . ILE A 1 423 ? -9.747 -0.444 16.737 1.00 95.31 423 ILE A CA 1
ATOM 3187 C C . ILE A 1 423 ? -8.748 0.406 17.508 1.00 95.31 423 ILE A C 1
ATOM 3189 O O . ILE A 1 423 ? -9.146 1.169 18.389 1.00 95.31 423 ILE A O 1
ATOM 3193 N N . ARG A 1 424 ? -7.472 0.297 17.138 1.00 94.38 424 ARG A N 1
ATOM 3194 C CA . ARG A 1 424 ? -6.355 1.006 17.768 1.00 94.38 424 ARG A CA 1
ATOM 3195 C C . ARG A 1 424 ? -5.600 1.845 16.748 1.00 94.38 424 ARG A C 1
ATOM 3197 O O . ARG A 1 424 ? -5.576 1.537 15.553 1.00 94.38 424 ARG A O 1
ATOM 3204 N N . PHE A 1 425 ? -4.980 2.910 17.236 1.00 93.75 425 PHE A N 1
ATOM 3205 C CA . PHE A 1 425 ? -4.331 3.936 16.425 1.00 93.75 425 PHE A CA 1
ATOM 3206 C C . PHE A 1 425 ? -2.873 4.060 16.836 1.00 93.75 425 PHE A C 1
ATOM 3208 O O . PHE A 1 425 ? -2.583 4.146 18.024 1.00 93.75 425 PHE A O 1
ATOM 3215 N N . TRP A 1 426 ? -1.951 4.106 15.878 1.00 93.25 426 TRP A N 1
ATOM 3216 C CA . TRP A 1 426 ? -0.518 4.034 16.169 1.00 93.25 426 TRP A CA 1
ATOM 3217 C C . TRP A 1 426 ? 0.251 5.221 15.606 1.00 93.25 426 TRP A C 1
ATOM 3219 O O . TRP A 1 426 ? 0.048 5.644 14.459 1.00 93.25 426 TRP A O 1
ATOM 3229 N N . LYS A 1 427 ? 1.191 5.716 16.413 1.00 90.75 427 LYS A N 1
ATOM 3230 C CA . LYS A 1 427 ? 2.182 6.720 16.018 1.00 90.75 427 LYS A CA 1
ATOM 3231 C C . LYS A 1 427 ? 3.588 6.272 16.395 1.00 90.75 427 LYS A C 1
ATOM 3233 O O . LYS A 1 427 ? 3.789 5.587 17.398 1.00 90.75 427 LYS A O 1
ATOM 3238 N N . CYS A 1 428 ? 4.562 6.723 15.614 1.00 90.06 428 CYS A N 1
ATOM 3239 C CA . CYS A 1 428 ? 5.968 6.587 15.958 1.00 90.06 428 CYS A CA 1
ATOM 3240 C C . CYS A 1 428 ? 6.409 7.814 16.765 1.00 90.06 428 CYS A C 1
ATOM 3242 O O . CYS A 1 428 ? 6.114 8.952 16.404 1.00 90.06 428 CYS A O 1
ATOM 3244 N N . LYS A 1 429 ? 7.091 7.591 17.884 1.00 86.94 429 LYS A N 1
ATOM 3245 C CA . LYS A 1 429 ? 7.698 8.620 18.721 1.00 86.94 429 LYS A CA 1
ATOM 3246 C C . LYS A 1 429 ? 9.204 8.585 18.513 1.00 86.94 429 LYS A C 1
ATOM 3248 O O . LYS A 1 429 ? 9.845 7.565 18.764 1.00 86.94 429 LYS A O 1
ATOM 3253 N N . LEU A 1 430 ? 9.766 9.719 18.105 1.00 84.75 430 LEU A N 1
ATOM 3254 C CA . LEU A 1 430 ? 11.211 9.891 18.033 1.00 84.75 430 LEU A CA 1
ATOM 3255 C C . LEU A 1 430 ? 11.751 10.426 19.360 1.00 84.75 430 LEU A C 1
ATOM 3257 O O . LEU A 1 430 ? 11.326 11.467 19.859 1.00 84.75 430 LEU A O 1
ATOM 3261 N N . GLY A 1 431 ? 12.729 9.720 19.916 1.00 77.50 431 GLY A N 1
ATOM 3262 C CA . GLY A 1 431 ? 13.582 10.205 20.995 1.00 77.50 431 GLY A CA 1
ATOM 3263 C C . GLY A 1 431 ? 14.952 10.612 20.457 1.00 77.50 431 GLY A C 1
ATOM 3264 O O . GLY A 1 431 ? 15.459 10.021 19.508 1.00 77.50 431 GLY A O 1
ATOM 3265 N N . LYS A 1 432 ? 15.573 11.624 21.067 1.00 74.38 432 LYS A N 1
ATOM 3266 C CA . LYS A 1 432 ? 16.965 12.012 20.793 1.00 74.38 432 LYS A CA 1
ATOM 3267 C C . LYS A 1 432 ? 17.798 11.617 22.017 1.00 74.38 432 LYS A C 1
ATOM 3269 O O . LYS A 1 432 ? 17.631 12.214 23.080 1.00 74.38 432 LYS A O 1
ATOM 3274 N N . LYS A 1 433 ? 18.670 10.605 21.908 1.00 62.47 433 LYS A N 1
ATOM 3275 C CA . LYS A 1 433 ? 19.649 10.299 22.968 1.00 62.47 433 LYS A CA 1
ATOM 3276 C C . LYS A 1 433 ? 20.886 11.170 22.772 1.00 62.47 433 LYS A C 1
ATOM 3278 O O . LYS A 1 433 ? 21.506 11.145 21.715 1.00 62.47 433 LYS A O 1
ATOM 3283 N N . VAL A 1 434 ? 21.261 11.933 23.798 1.00 56.41 434 VAL A N 1
ATOM 3284 C CA . VAL A 1 434 ? 22.448 12.803 23.777 1.00 56.41 434 VAL A CA 1
ATOM 3285 C C . VAL A 1 434 ? 23.601 12.089 24.484 1.00 56.41 434 VAL A C 1
ATOM 3287 O O . VAL A 1 434 ? 23.954 12.427 25.606 1.00 56.41 434 VAL A O 1
ATOM 3290 N N . ASN A 1 435 ? 24.185 11.083 23.829 1.00 50.34 435 ASN A N 1
ATOM 3291 C CA . ASN A 1 435 ? 25.398 10.399 24.301 1.00 50.34 435 ASN A CA 1
ATOM 3292 C C . ASN A 1 435 ? 26.549 10.598 23.297 1.00 50.34 435 ASN A C 1
ATOM 3294 O O . ASN A 1 435 ? 27.114 9.640 22.778 1.00 50.34 435 ASN A O 1
ATOM 3298 N N . GLY A 1 436 ? 26.871 11.852 22.961 1.00 54.78 436 GLY A N 1
ATOM 3299 C CA . GLY A 1 436 ? 28.005 12.213 22.088 1.00 54.78 436 GLY A CA 1
ATOM 3300 C C . GLY A 1 436 ? 27.835 11.904 20.589 1.00 54.78 436 GLY A C 1
ATOM 3301 O O . GLY A 1 436 ? 28.456 12.570 19.767 1.00 54.78 436 GLY A O 1
ATOM 3302 N N . LYS A 1 437 ? 26.947 10.974 20.219 1.00 55.22 437 LYS A N 1
ATOM 3303 C CA . LYS A 1 437 ? 26.333 10.835 18.890 1.00 55.22 437 LYS A CA 1
ATOM 3304 C C . LYS A 1 437 ? 24.830 11.071 19.033 1.00 55.22 437 LYS A C 1
ATOM 3306 O O . LYS A 1 437 ? 24.224 10.567 19.975 1.00 55.22 437 LYS A O 1
ATOM 3311 N N . ILE A 1 438 ? 24.241 11.858 18.133 1.00 58.16 438 ILE A N 1
ATOM 3312 C CA . ILE A 1 438 ? 22.786 12.046 18.066 1.00 58.16 438 ILE A CA 1
ATOM 3313 C C . ILE A 1 438 ? 22.203 10.756 17.479 1.00 58.16 438 ILE A C 1
ATOM 3315 O O . ILE A 1 438 ? 22.100 10.618 16.265 1.00 58.16 438 ILE A O 1
ATOM 3319 N N . GLU A 1 439 ? 21.881 9.784 18.330 1.00 65.62 439 GLU A N 1
ATOM 3320 C CA . GLU A 1 439 ? 21.137 8.594 17.912 1.00 65.62 439 GLU A CA 1
ATOM 3321 C C . GLU A 1 439 ? 19.642 8.846 18.116 1.00 65.62 439 GLU A C 1
ATOM 3323 O O . GLU A 1 439 ? 19.179 9.146 19.224 1.00 65.62 439 GLU A O 1
ATOM 3328 N N . GLN A 1 440 ? 18.894 8.761 17.016 1.00 78.00 440 GLN A N 1
ATOM 3329 C CA . GLN A 1 440 ? 17.438 8.797 17.030 1.00 78.00 440 GLN A CA 1
ATOM 3330 C C . GLN A 1 440 ? 16.917 7.435 17.493 1.00 78.00 440 GLN A C 1
ATOM 3332 O O . GLN A 1 440 ? 17.272 6.403 16.927 1.00 78.00 440 GLN A O 1
ATOM 3337 N N . THR A 1 441 ? 16.077 7.424 18.522 1.00 83.88 441 THR A N 1
ATOM 3338 C CA . THR A 1 441 ? 15.377 6.222 18.982 1.00 83.88 441 THR A CA 1
ATOM 3339 C C . THR A 1 441 ? 13.946 6.242 18.479 1.00 83.88 441 THR A C 1
ATOM 3341 O O . THR A 1 441 ? 13.275 7.264 18.612 1.00 83.88 441 THR A O 1
ATOM 3344 N N . TYR A 1 442 ? 13.477 5.116 17.958 1.00 90.06 442 TYR A N 1
ATOM 3345 C CA . TYR A 1 442 ? 12.142 4.963 17.390 1.00 90.06 442 TYR A CA 1
ATOM 3346 C C . TYR A 1 442 ? 11.314 4.056 18.295 1.00 90.06 442 TYR A C 1
ATOM 3348 O O . TYR A 1 442 ? 11.720 2.925 18.558 1.00 90.06 442 TYR A O 1
ATOM 3356 N N . GLU A 1 443 ? 10.177 4.556 18.768 1.00 91.38 443 GLU A N 1
ATOM 3357 C CA . GLU A 1 443 ? 9.257 3.827 19.644 1.00 91.38 443 GLU A CA 1
ATOM 3358 C C . GLU A 1 443 ? 7.833 3.938 19.095 1.00 91.38 443 GLU A C 1
ATOM 3360 O O . GLU A 1 443 ? 7.322 5.039 18.884 1.00 91.38 443 GLU A O 1
ATOM 3365 N N . TRP A 1 444 ? 7.183 2.805 18.848 1.00 92.88 444 TRP A N 1
ATOM 3366 C CA . TRP A 1 444 ? 5.784 2.759 18.434 1.00 92.88 444 TRP A CA 1
ATOM 3367 C C . TRP A 1 444 ? 4.881 2.692 19.659 1.00 92.88 444 TRP A C 1
ATOM 3369 O O . TRP A 1 444 ? 5.034 1.817 20.511 1.00 92.88 444 TRP A O 1
ATOM 3379 N N . GLN A 1 445 ? 3.930 3.618 19.737 1.00 92.31 445 GLN A N 1
ATOM 3380 C CA . GLN A 1 445 ? 2.995 3.728 20.853 1.00 92.31 445 GLN A CA 1
ATOM 3381 C C . GLN A 1 445 ? 1.580 3.991 20.340 1.00 92.31 445 GLN A C 1
ATOM 3383 O O . GLN A 1 445 ? 1.384 4.561 19.257 1.00 92.31 445 GLN A O 1
ATOM 3388 N N . GLU A 1 446 ? 0.600 3.591 21.142 1.00 91.25 446 GLU A N 1
ATOM 3389 C CA . GLU A 1 446 ? -0.798 3.909 20.884 1.00 91.25 446 GLU A CA 1
ATOM 3390 C C . GLU A 1 446 ? -0.994 5.434 20.919 1.00 91.25 446 GLU A C 1
ATOM 3392 O O . GLU A 1 446 ? -0.408 6.164 21.728 1.00 91.25 446 GLU A O 1
ATOM 3397 N N . TRP A 1 447 ? -1.748 5.946 19.954 1.00 89.88 447 TRP A N 1
ATOM 3398 C CA . TRP A 1 447 ? -2.098 7.352 19.883 1.00 89.88 447 TRP A CA 1
ATOM 3399 C C . TRP A 1 447 ? -3.262 7.644 20.821 1.00 89.88 447 TRP A C 1
ATOM 3401 O O . TRP A 1 447 ? -4.236 6.907 20.829 1.00 89.88 447 TRP A O 1
ATOM 3411 N N . GLU A 1 448 ? -3.181 8.745 21.562 1.00 85.50 448 GLU A N 1
ATOM 3412 C CA . GLU A 1 448 ? -4.233 9.229 22.459 1.00 85.50 448 GLU A CA 1
ATOM 3413 C C . GLU A 1 448 ? -4.946 10.438 21.841 1.00 85.50 448 GLU A C 1
ATOM 3415 O O . GLU A 1 448 ? -4.303 11.275 21.198 1.00 85.50 448 GLU A O 1
ATOM 3420 N N . MET A 1 449 ? -6.251 10.565 22.093 1.00 79.94 449 MET A N 1
ATOM 3421 C CA . MET A 1 449 ? -7.046 11.731 21.694 1.00 79.94 449 MET A CA 1
ATOM 3422 C C . MET A 1 449 ? -6.485 13.031 22.284 1.00 79.94 449 MET A C 1
ATOM 3424 O O . MET A 1 449 ? -5.855 13.036 23.343 1.00 79.94 449 MET A O 1
ATOM 3428 N N . LEU A 1 450 ? -6.775 14.175 21.643 1.00 73.56 450 LEU A N 1
ATOM 3429 C CA . LEU A 1 450 ? -6.398 15.491 22.190 1.00 73.56 450 LEU A CA 1
ATOM 3430 C C . LEU A 1 450 ? -6.952 15.695 23.606 1.00 73.56 450 LEU A C 1
ATOM 3432 O O . LEU A 1 450 ? -6.338 16.355 24.449 1.00 73.56 450 LEU A O 1
ATOM 3436 N N . ARG A 1 451 ? -8.129 15.124 23.856 1.00 72.88 451 ARG A N 1
ATOM 3437 C CA . ARG A 1 451 ? -8.793 15.140 25.146 1.00 72.88 451 ARG A CA 1
ATOM 3438 C C . ARG A 1 451 ? -8.428 13.869 25.913 1.00 72.88 451 ARG A C 1
ATOM 3440 O O . ARG A 1 451 ? -8.893 12.787 25.587 1.00 72.88 451 ARG A O 1
ATOM 3447 N N . LYS A 1 452 ? -7.605 14.012 26.955 1.00 70.94 452 LYS A N 1
ATOM 3448 C CA . LYS A 1 452 ? -7.105 12.888 27.774 1.00 70.94 452 LYS A CA 1
ATOM 3449 C C . LYS A 1 452 ? -8.170 12.173 28.616 1.00 70.94 452 LYS A C 1
ATOM 3451 O O . LYS A 1 452 ? -7.848 11.221 29.313 1.00 70.94 452 LYS A O 1
ATOM 3456 N N . ASP A 1 453 ? -9.400 12.677 28.637 1.00 67.75 453 ASP A N 1
ATOM 3457 C CA . ASP A 1 453 ? -10.520 12.069 29.357 1.00 67.75 453 ASP A CA 1
ATOM 3458 C C . ASP A 1 453 ? -11.264 11.014 28.525 1.00 67.75 453 ASP A C 1
ATOM 3460 O O . ASP A 1 453 ? -12.045 10.254 29.094 1.00 67.75 453 ASP A O 1
ATOM 3464 N N . LYS A 1 454 ? -11.027 10.951 27.207 1.00 72.00 454 LYS A N 1
ATOM 3465 C CA . LYS A 1 454 ? -11.595 9.944 26.309 1.00 72.00 454 LYS A CA 1
ATOM 3466 C C . LYS A 1 454 ? -10.498 9.065 25.730 1.00 72.00 454 LYS A C 1
ATOM 3468 O O . LYS A 1 454 ? -9.451 9.549 25.301 1.00 72.00 454 LYS A O 1
ATOM 3473 N N . GLU A 1 455 ? -10.764 7.766 25.705 1.00 79.62 455 GLU A N 1
ATOM 3474 C CA . GLU A 1 455 ? -9.891 6.800 25.052 1.00 79.62 455 GLU A CA 1
ATOM 3475 C C . GLU A 1 455 ? -9.944 6.998 23.533 1.00 79.62 455 GLU A C 1
ATOM 3477 O O . GLU A 1 455 ? -10.969 7.378 22.963 1.00 79.62 455 GLU A O 1
ATOM 3482 N N . SER A 1 456 ? -8.812 6.781 22.869 1.00 84.31 456 SER A N 1
ATOM 3483 C CA . SER A 1 456 ? -8.723 6.850 21.411 1.00 84.31 456 SER A CA 1
ATOM 3484 C C . SER A 1 456 ? -9.280 5.609 20.732 1.00 84.31 456 SER A C 1
ATOM 3486 O O . SER A 1 456 ? -9.692 5.711 19.579 1.00 84.31 456 SER A O 1
ATOM 3488 N N . MET A 1 457 ? -9.288 4.466 21.423 1.00 90.25 457 MET A N 1
ATOM 3489 C CA . MET A 1 457 ? -9.758 3.192 20.893 1.00 90.25 457 MET A CA 1
ATOM 3490 C C . MET A 1 457 ? -11.267 3.186 20.633 1.00 90.25 457 MET A C 1
ATOM 3492 O O . MET A 1 457 ? -12.046 3.838 21.326 1.00 90.25 457 MET A O 1
ATOM 3496 N N . ILE A 1 458 ? -11.681 2.426 19.619 1.00 91.56 458 ILE A N 1
ATOM 3497 C CA . ILE A 1 458 ? -13.097 2.246 19.274 1.00 91.56 458 ILE A CA 1
ATOM 3498 C C . ILE A 1 458 ? -13.469 0.786 19.476 1.00 91.56 458 ILE A C 1
ATOM 3500 O O . ILE A 1 458 ? -12.893 -0.097 18.841 1.00 91.56 458 ILE A O 1
ATOM 3504 N N . GLU A 1 459 ? -14.463 0.533 20.319 1.00 92.25 459 GLU A N 1
ATOM 3505 C CA . GLU A 1 459 ? -15.035 -0.798 20.492 1.00 92.25 459 GLU A CA 1
ATOM 3506 C C . GLU A 1 459 ? -16.066 -1.104 19.400 1.00 92.25 459 GLU A C 1
ATOM 3508 O O . GLU A 1 459 ? -16.964 -0.311 19.101 1.00 92.25 459 GLU A O 1
ATOM 3513 N N . ILE A 1 460 ? -15.949 -2.291 18.813 1.00 92.00 460 ILE A N 1
ATOM 3514 C CA . ILE A 1 460 ? -16.831 -2.800 17.769 1.00 92.00 460 ILE A CA 1
ATOM 3515 C C . ILE A 1 460 ? -17.713 -3.899 18.351 1.00 92.00 460 ILE A C 1
ATOM 3517 O O . ILE A 1 460 ? -17.266 -4.777 19.080 1.00 92.00 460 ILE A O 1
ATOM 3521 N N . SER A 1 461 ? -18.996 -3.895 17.992 1.00 86.75 461 SER A N 1
ATOM 3522 C CA . SER A 1 461 ? -19.986 -4.828 18.552 1.00 86.75 461 SER A CA 1
ATOM 3523 C C . SER A 1 461 ? -19.851 -6.283 18.071 1.00 86.75 461 SER A C 1
ATOM 3525 O O . SER A 1 461 ? -20.681 -7.125 18.414 1.00 86.75 461 SER A O 1
ATOM 3527 N N . GLY A 1 462 ? -18.867 -6.594 17.230 1.00 88.25 462 GLY A N 1
ATOM 3528 C CA . GLY A 1 462 ? -18.676 -7.915 16.643 1.00 88.25 462 GLY A CA 1
ATOM 3529 C C . GLY A 1 462 ? -17.244 -8.133 16.171 1.00 88.25 462 GLY A C 1
ATOM 3530 O O . GLY A 1 462 ? -16.390 -7.273 16.343 1.00 88.25 462 GLY A O 1
ATOM 3531 N N . GLN A 1 463 ? -16.991 -9.284 15.549 1.00 89.94 463 GLN A N 1
ATOM 3532 C CA . GLN A 1 463 ? -15.638 -9.687 15.167 1.00 89.94 463 GLN A CA 1
ATOM 3533 C C . GLN A 1 463 ? -15.157 -8.874 13.954 1.00 89.94 463 GLN A C 1
ATOM 3535 O O . GLN A 1 463 ? -15.752 -9.018 12.878 1.00 89.94 463 GLN A O 1
ATOM 3540 N N . PRO A 1 464 ? -14.103 -8.050 14.075 1.00 92.44 464 PRO A N 1
ATOM 3541 C CA . PRO A 1 464 ? -13.607 -7.272 12.953 1.00 92.44 464 PRO A CA 1
ATOM 3542 C C . PRO A 1 464 ? -12.989 -8.182 11.889 1.00 92.44 464 PRO A C 1
ATOM 3544 O O . PRO A 1 464 ? -12.472 -9.259 12.180 1.00 92.44 464 PRO A O 1
ATOM 3547 N N . LEU A 1 465 ? -13.087 -7.755 10.635 1.00 90.56 465 LEU A N 1
ATOM 3548 C CA . LEU A 1 465 ? -12.600 -8.488 9.466 1.00 90.56 465 LEU A CA 1
ATOM 3549 C C . LEU A 1 465 ? -11.631 -7.648 8.647 1.00 90.56 465 LEU A C 1
ATOM 3551 O O . LEU A 1 465 ? -10.612 -8.149 8.185 1.00 90.56 465 LEU A O 1
ATOM 3555 N N . ASN A 1 466 ? -11.974 -6.382 8.424 1.00 92.19 466 ASN A N 1
ATOM 3556 C CA . ASN A 1 466 ? -11.161 -5.476 7.634 1.00 92.19 466 ASN A CA 1
ATOM 3557 C C . ASN A 1 466 ? -11.362 -4.046 8.131 1.00 92.19 466 ASN A C 1
ATOM 3559 O O . ASN A 1 466 ? -12.454 -3.681 8.567 1.00 92.19 466 ASN A O 1
ATOM 3563 N N . ILE A 1 467 ? -10.310 -3.247 8.045 1.00 94.38 467 ILE A N 1
ATOM 3564 C CA . ILE A 1 467 ? -10.334 -1.833 8.384 1.00 94.38 467 ILE A CA 1
ATOM 3565 C C . ILE A 1 467 ? -9.670 -1.044 7.273 1.00 94.38 467 ILE A C 1
ATOM 3567 O O . ILE A 1 467 ? -8.647 -1.464 6.740 1.00 94.38 467 ILE A O 1
ATOM 3571 N N . ASN A 1 468 ? -10.249 0.101 6.941 1.00 91.56 468 ASN A N 1
ATOM 3572 C CA . ASN A 1 468 ? -9.673 1.029 5.989 1.00 91.56 468 ASN A CA 1
ATOM 3573 C C . ASN A 1 468 ? -9.855 2.465 6.489 1.00 91.56 468 ASN A C 1
ATOM 3575 O O . ASN A 1 468 ? -10.843 2.780 7.156 1.00 91.56 468 ASN A O 1
ATOM 3579 N N . ALA A 1 469 ? -8.903 3.329 6.169 1.00 89.25 469 ALA A N 1
ATOM 3580 C CA . ALA A 1 469 ? -8.911 4.731 6.546 1.00 89.25 469 ALA A CA 1
ATOM 3581 C C . ALA A 1 469 ? -8.859 5.588 5.281 1.00 89.25 469 ALA A C 1
ATOM 3583 O O . ALA A 1 469 ? -7.977 5.421 4.444 1.00 89.25 469 ALA A O 1
ATOM 3584 N N . ALA A 1 470 ? -9.806 6.515 5.141 1.00 83.44 470 ALA A N 1
ATOM 3585 C CA . ALA A 1 470 ? -9.759 7.496 4.057 1.00 83.44 470 ALA A CA 1
ATOM 3586 C C . ALA A 1 470 ? -8.720 8.586 4.363 1.00 83.44 470 ALA A C 1
ATOM 3588 O O . ALA A 1 470 ? -8.005 9.053 3.476 1.00 83.44 470 ALA A O 1
ATOM 3589 N N . TYR A 1 471 ? -8.673 8.991 5.633 1.00 82.06 471 TYR A N 1
ATOM 3590 C CA . TYR A 1 471 ? -7.668 9.851 6.247 1.00 82.06 471 TYR A CA 1
ATOM 3591 C C . TYR A 1 471 ? -7.741 9.715 7.771 1.00 82.06 471 TYR A C 1
ATOM 3593 O O . TYR A 1 471 ? -8.597 9.005 8.297 1.00 82.06 471 TYR A O 1
ATOM 3601 N N . SER A 1 472 ? -6.870 10.417 8.497 1.00 82.69 472 SER A N 1
ATOM 3602 C CA . SER A 1 472 ? -6.798 10.378 9.965 1.00 82.69 472 SER A CA 1
ATOM 3603 C C . SER A 1 472 ? -8.091 10.784 10.693 1.00 82.69 472 SER A C 1
ATOM 3605 O O . SER A 1 472 ? -8.226 10.519 11.886 1.00 82.69 472 SER A O 1
ATOM 3607 N N . GLY A 1 473 ? -9.044 11.411 10.001 1.00 84.19 473 GLY A N 1
ATOM 3608 C CA . GLY A 1 473 ? -10.323 11.837 10.565 1.00 84.19 473 GLY A CA 1
ATOM 3609 C C . GLY A 1 473 ? -11.515 10.955 10.208 1.00 84.19 473 GLY A C 1
ATOM 3610 O O . GLY A 1 473 ? -12.595 11.192 10.741 1.00 84.19 473 GLY A O 1
ATOM 3611 N N . ARG A 1 474 ? -11.361 9.965 9.314 1.00 89.31 474 ARG A N 1
ATOM 3612 C CA . ARG A 1 474 ? -12.479 9.133 8.848 1.00 89.31 474 ARG A CA 1
ATOM 3613 C C . ARG A 1 474 ? -12.041 7.720 8.486 1.00 89.31 474 ARG A C 1
ATOM 3615 O O . ARG A 1 474 ? -11.221 7.515 7.585 1.00 89.31 474 ARG A O 1
ATOM 3622 N N . ILE A 1 475 ? -12.646 6.742 9.150 1.00 93.06 475 ILE A N 1
ATOM 3623 C CA . ILE A 1 475 ? -12.317 5.323 9.003 1.00 93.06 475 ILE A CA 1
ATOM 3624 C C . ILE A 1 475 ? -13.575 4.474 8.829 1.00 93.06 475 ILE A C 1
ATOM 3626 O O . ILE A 1 475 ? -14.668 4.856 9.241 1.00 93.06 475 ILE A O 1
ATOM 3630 N N . ALA A 1 476 ? -13.411 3.293 8.245 1.00 94.56 476 ALA A N 1
ATOM 3631 C CA . ALA A 1 476 ? -14.463 2.299 8.118 1.00 94.56 476 ALA A CA 1
ATOM 3632 C C . ALA A 1 476 ? -13.954 0.931 8.577 1.00 94.56 476 ALA A C 1
ATOM 3634 O O . ALA A 1 476 ? -12.892 0.475 8.150 1.00 94.56 476 ALA A O 1
ATOM 3635 N N . CYS A 1 477 ? -14.733 0.259 9.420 1.00 95.69 477 CYS A N 1
ATOM 3636 C CA . CYS A 1 477 ? -14.440 -1.085 9.900 1.00 95.69 477 CYS A CA 1
ATOM 3637 C C . CYS A 1 477 ? -15.563 -2.039 9.501 1.00 95.69 477 CYS A C 1
ATOM 3639 O O . CYS A 1 477 ? -16.729 -1.842 9.853 1.00 95.69 477 CYS A O 1
ATOM 3641 N N . ALA A 1 478 ? -15.198 -3.082 8.762 1.00 94.31 478 ALA A N 1
ATOM 3642 C CA . ALA A 1 478 ? -16.070 -4.194 8.442 1.00 94.31 478 ALA A CA 1
ATOM 3643 C C . ALA A 1 478 ? -15.945 -5.262 9.531 1.00 94.31 478 ALA A C 1
ATOM 3645 O O . ALA A 1 478 ? -14.853 -5.766 9.792 1.00 94.31 478 ALA A O 1
ATOM 3646 N N . TYR A 1 479 ? -17.067 -5.649 10.126 1.00 93.25 479 TYR A N 1
ATOM 3647 C CA . TYR A 1 479 ? -17.127 -6.661 11.171 1.00 93.25 479 TYR A CA 1
ATOM 3648 C C . TYR A 1 479 ? -18.301 -7.614 10.967 1.00 93.25 479 TYR A C 1
ATOM 3650 O O . TYR A 1 479 ? -19.336 -7.288 10.382 1.00 93.25 479 TYR A O 1
ATOM 3658 N N . LYS A 1 480 ? -18.141 -8.838 11.453 1.00 90.31 480 LYS A N 1
ATOM 3659 C CA . LYS A 1 480 ? -19.192 -9.846 11.498 1.00 90.31 480 LYS A CA 1
ATOM 3660 C C . LYS A 1 480 ? -20.059 -9.608 12.727 1.00 90.31 480 LYS A C 1
ATOM 3662 O O . LYS A 1 480 ? -19.551 -9.601 13.846 1.00 90.31 480 LYS A O 1
ATOM 3667 N N . TYR A 1 481 ? -21.370 -9.488 12.527 1.00 82.56 481 TYR A N 1
ATOM 3668 C CA . TYR A 1 481 ? -22.321 -9.397 13.634 1.00 82.56 481 TYR A CA 1
ATOM 3669 C C . TYR A 1 481 ? -23.197 -10.652 13.698 1.00 82.56 481 TYR A C 1
ATOM 3671 O O . TYR A 1 481 ? -23.870 -11.036 12.737 1.00 82.56 481 TYR A O 1
ATOM 3679 N N . GLY A 1 482 ? -23.174 -11.311 14.856 1.00 76.94 482 GLY A N 1
ATOM 3680 C CA . GLY A 1 482 ? -23.863 -12.580 15.087 1.00 76.94 482 GLY A CA 1
ATOM 3681 C C . GLY A 1 482 ? -23.142 -13.808 14.515 1.00 76.94 482 GLY A C 1
ATOM 3682 O O . GLY A 1 482 ? -22.019 -13.750 14.011 1.00 76.94 482 GLY A O 1
ATOM 3683 N N . LYS A 1 483 ? -23.798 -14.968 14.627 1.00 74.25 483 LYS A N 1
ATOM 3684 C CA . LYS A 1 483 ? -23.261 -16.253 14.156 1.00 74.25 483 LYS A CA 1
ATOM 3685 C C . LYS A 1 483 ? -23.585 -16.479 12.679 1.00 74.25 483 LYS A C 1
ATOM 3687 O O . LYS A 1 483 ? -24.611 -16.020 12.178 1.00 74.25 483 LYS A O 1
ATOM 3692 N N . SER A 1 484 ? -22.713 -17.217 11.994 1.00 79.81 484 SER A N 1
ATOM 3693 C CA . SER A 1 484 ? -23.030 -17.743 10.663 1.00 79.81 484 SER A CA 1
ATOM 3694 C C . SER A 1 484 ? -24.214 -18.708 10.777 1.00 79.81 484 SER A C 1
ATOM 3696 O O . SER A 1 484 ? -24.297 -19.460 11.747 1.00 79.81 484 SER A O 1
ATOM 3698 N N . PHE A 1 485 ? -25.124 -18.694 9.809 1.00 79.38 485 PHE A N 1
ATOM 3699 C CA . PHE A 1 485 ? -26.331 -19.523 9.825 1.00 79.38 485 PHE A CA 1
ATOM 3700 C C . PHE A 1 485 ? -26.498 -20.267 8.505 1.00 79.38 485 PHE A C 1
ATOM 3702 O O . PHE A 1 485 ? -26.086 -19.792 7.448 1.00 79.38 485 PHE A O 1
ATOM 3709 N N . THR A 1 486 ? -27.100 -21.450 8.555 1.00 76.25 486 THR A N 1
ATOM 3710 C CA . THR A 1 486 ? -27.431 -22.229 7.362 1.00 76.25 486 THR A CA 1
ATOM 3711 C C . THR A 1 486 ? -28.847 -21.904 6.915 1.00 76.25 486 THR A C 1
ATOM 3713 O O . THR A 1 486 ? -29.765 -21.787 7.729 1.00 76.25 486 THR A O 1
ATOM 3716 N N . ARG A 1 487 ? -29.042 -21.742 5.605 1.00 72.12 487 ARG A N 1
ATOM 3717 C CA . ARG A 1 487 ? -30.382 -21.624 5.023 1.00 72.12 487 ARG A CA 1
ATOM 3718 C C . ARG A 1 487 ? -30.540 -22.697 3.950 1.00 72.12 487 ARG A C 1
ATOM 3720 O O . ARG A 1 487 ? -30.096 -22.476 2.825 1.00 72.12 487 ARG A O 1
ATOM 3727 N N . PRO A 1 488 ? -31.174 -23.834 4.279 1.00 65.94 488 PRO A N 1
ATOM 3728 C CA . PRO A 1 488 ? -31.360 -24.919 3.329 1.00 65.94 488 PRO A CA 1
ATOM 3729 C C . PRO A 1 488 ? -32.182 -24.446 2.125 1.00 65.94 488 PRO A C 1
ATOM 3731 O O . PRO A 1 488 ? -33.297 -23.939 2.271 1.00 65.94 488 PRO A O 1
ATOM 3734 N N . SER A 1 489 ? -31.635 -24.613 0.926 1.00 66.19 489 SER A N 1
ATOM 3735 C CA . SER A 1 489 ? -32.325 -24.422 -0.349 1.00 66.19 489 SER A CA 1
ATOM 3736 C C . SER A 1 489 ? -32.621 -25.783 -0.976 1.00 66.19 489 SER A C 1
ATOM 3738 O O . SER A 1 489 ? -31.860 -26.730 -0.806 1.00 66.19 489 SER A O 1
ATOM 3740 N N . ARG A 1 490 ? -33.683 -25.891 -1.791 1.00 62.16 490 ARG A N 1
ATOM 3741 C CA . ARG A 1 490 ? -33.993 -27.121 -2.557 1.00 62.16 490 ARG A CA 1
ATOM 3742 C C . ARG A 1 49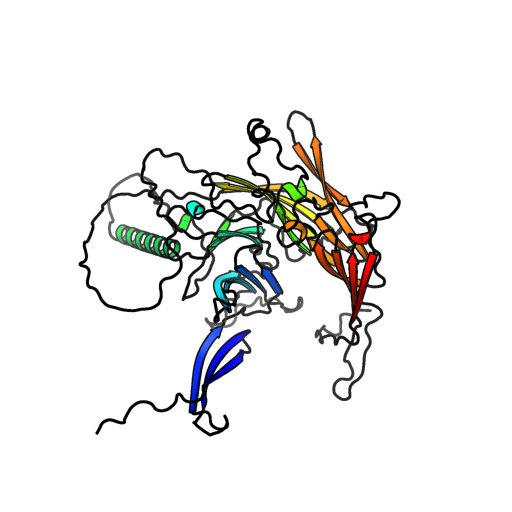0 ? -32.832 -27.609 -3.439 1.00 62.16 490 ARG A C 1
ATOM 3744 O O . ARG A 1 490 ? -32.840 -28.770 -3.827 1.00 62.16 490 ARG A O 1
ATOM 3751 N N . LYS A 1 491 ? -31.885 -26.730 -3.791 1.00 63.84 491 LYS A N 1
ATOM 3752 C CA . LYS A 1 491 ? -30.692 -27.060 -4.592 1.00 63.84 491 LYS A CA 1
ATOM 3753 C C . LYS A 1 491 ? -29.425 -27.274 -3.757 1.00 63.84 491 LYS A C 1
ATOM 3755 O O . LYS A 1 491 ? -28.490 -27.878 -4.266 1.00 63.84 491 LYS A O 1
ATOM 3760 N N . ASP A 1 492 ? -29.387 -26.775 -2.522 1.00 67.81 492 ASP A N 1
ATOM 3761 C CA . ASP A 1 492 ? -28.216 -26.836 -1.646 1.00 67.81 492 ASP A CA 1
ATOM 3762 C C . ASP A 1 492 ? -28.656 -26.821 -0.160 1.00 67.81 492 ASP A C 1
ATOM 3764 O O . ASP A 1 492 ? -29.080 -25.775 0.342 1.00 67.81 492 ASP A O 1
ATOM 3768 N N . PRO A 1 493 ? -28.599 -27.969 0.541 1.00 66.94 493 PRO A N 1
ATOM 3769 C CA . PRO A 1 493 ? -28.980 -28.081 1.952 1.00 66.94 493 PRO A CA 1
ATOM 3770 C C . PRO A 1 493 ? -28.035 -27.363 2.929 1.00 66.94 493 PRO A C 1
ATOM 3772 O O . PRO A 1 493 ? -28.481 -26.969 4.005 1.00 66.94 493 PRO A O 1
ATOM 3775 N N . ASP A 1 494 ? -26.770 -27.149 2.545 1.00 71.81 494 ASP A N 1
ATOM 3776 C CA . ASP A 1 494 ? -25.680 -26.734 3.444 1.00 71.81 494 ASP A CA 1
ATOM 3777 C C . ASP A 1 494 ? -25.164 -25.314 3.159 1.00 71.81 494 ASP A C 1
ATOM 3779 O O . ASP A 1 494 ? -24.089 -24.925 3.624 1.00 71.81 494 ASP A O 1
ATOM 3783 N N . SER A 1 495 ? -25.911 -24.506 2.398 1.00 75.69 495 SER A N 1
ATOM 3784 C CA . SER A 1 495 ? -25.529 -23.120 2.117 1.00 75.69 495 SER A CA 1
ATOM 3785 C C . SER A 1 495 ? -25.398 -22.315 3.417 1.00 75.69 495 SER A C 1
ATOM 3787 O O . SER A 1 495 ? -26.376 -22.091 4.143 1.00 75.69 495 SER A O 1
ATOM 3789 N N . ARG A 1 496 ? -24.170 -21.865 3.703 1.00 79.81 496 ARG A N 1
ATOM 3790 C CA . ARG A 1 496 ? -23.833 -21.031 4.861 1.00 79.81 496 ARG A CA 1
ATOM 3791 C C . ARG A 1 496 ? -23.929 -19.557 4.493 1.00 79.81 496 ARG A C 1
ATOM 3793 O O . ARG A 1 496 ? -23.440 -19.123 3.452 1.00 79.81 496 ARG A O 1
ATOM 3800 N N . TYR A 1 497 ? -24.518 -18.783 5.389 1.00 82.81 497 TYR A N 1
ATOM 3801 C CA . TYR A 1 497 ? -24.679 -17.346 5.267 1.00 82.81 497 TYR A CA 1
ATOM 3802 C C . TYR A 1 497 ? -24.073 -16.641 6.476 1.00 82.81 497 TYR A C 1
ATOM 3804 O O . TYR A 1 497 ? -24.040 -17.178 7.587 1.00 82.81 497 TYR A O 1
ATOM 3812 N N . VAL A 1 498 ? -23.605 -15.419 6.258 1.00 86.69 498 VAL A N 1
ATOM 3813 C CA . VAL A 1 498 ? -23.113 -14.528 7.306 1.00 86.69 498 VAL A CA 1
ATOM 3814 C C . VAL A 1 498 ? -23.742 -13.149 7.158 1.00 86.69 498 VAL A C 1
ATOM 3816 O O . VAL A 1 498 ? -24.106 -12.730 6.057 1.00 86.69 498 VAL A O 1
ATOM 3819 N N . ASN A 1 499 ? -23.883 -12.450 8.278 1.00 88.25 499 ASN A N 1
ATOM 3820 C CA . ASN A 1 499 ? -24.236 -11.042 8.284 1.00 88.25 499 ASN A CA 1
ATOM 3821 C C . ASN A 1 499 ? -22.992 -10.226 8.636 1.00 88.25 499 ASN A C 1
ATOM 3823 O O . ASN A 1 499 ? -22.324 -10.497 9.636 1.00 88.25 499 ASN A O 1
ATOM 3827 N N . LEU A 1 500 ? -22.687 -9.245 7.795 1.00 91.06 500 LEU A N 1
ATOM 3828 C CA . LEU A 1 500 ? -21.576 -8.322 7.976 1.00 91.06 500 LEU A CA 1
ATOM 3829 C C . LEU A 1 500 ? -22.113 -6.912 8.139 1.00 91.06 500 LEU A C 1
ATOM 3831 O O . LEU A 1 500 ? -23.152 -6.556 7.587 1.00 91.06 500 LEU A O 1
ATOM 3835 N N . CYS A 1 501 ? -21.392 -6.107 8.889 1.00 92.38 501 CYS A N 1
ATOM 3836 C CA . CYS A 1 501 ? -21.687 -4.710 9.079 1.00 92.38 501 CYS A CA 1
ATOM 3837 C C . CYS A 1 501 ? -20.440 -3.897 8.767 1.00 92.38 501 CYS A C 1
ATOM 3839 O O . CYS A 1 501 ? -19.335 -4.333 9.075 1.00 92.38 501 CYS A O 1
ATOM 3841 N N . VAL A 1 502 ? -20.613 -2.729 8.162 1.00 94.38 502 VAL A N 1
ATOM 3842 C CA . VAL A 1 502 ? -19.539 -1.751 7.995 1.00 94.38 502 VAL A CA 1
ATOM 3843 C C . VAL A 1 502 ? -19.917 -0.529 8.813 1.00 94.38 502 VAL A C 1
ATOM 3845 O O . VAL A 1 502 ? -20.895 0.136 8.486 1.00 94.38 502 VAL A O 1
ATOM 3848 N N . ALA A 1 503 ? -19.188 -0.272 9.895 1.00 94.94 503 ALA A N 1
ATOM 3849 C CA . ALA A 1 503 ? -19.335 0.954 10.672 1.00 94.94 503 ALA A CA 1
ATOM 3850 C C . ALA A 1 503 ? -18.346 2.000 10.161 1.00 94.94 503 ALA A C 1
ATOM 3852 O O . ALA A 1 503 ? -17.169 1.694 9.960 1.00 94.94 503 ALA A O 1
ATOM 3853 N N . ILE A 1 504 ? -18.842 3.214 9.943 1.00 95.06 504 ILE A N 1
ATOM 3854 C CA . ILE A 1 504 ? -18.068 4.366 9.486 1.00 95.06 504 ILE A CA 1
ATOM 3855 C C . ILE A 1 504 ? -17.966 5.337 10.656 1.00 95.06 504 ILE A C 1
ATOM 3857 O O . ILE A 1 504 ? -18.988 5.744 11.207 1.00 95.06 504 ILE A O 1
ATOM 3861 N N . TYR A 1 505 ? -16.741 5.689 11.031 1.00 94.06 505 TYR A N 1
ATOM 3862 C CA . TYR A 1 505 ? -16.453 6.604 12.127 1.00 94.06 505 TYR A CA 1
ATOM 3863 C C . TYR A 1 505 ? -15.758 7.854 11.604 1.00 94.06 505 TYR A C 1
ATOM 3865 O O . TYR A 1 505 ? -14.875 7.769 10.747 1.00 94.06 505 TYR A O 1
ATOM 3873 N N . GLU A 1 506 ? -16.122 9.001 12.164 1.00 91.44 506 GLU A N 1
ATOM 3874 C CA . GLU A 1 506 ? -15.501 10.292 11.891 1.00 91.44 506 GLU A CA 1
ATOM 3875 C C . GLU A 1 506 ? -15.193 11.025 13.198 1.00 91.44 506 GLU A C 1
ATOM 3877 O O . GLU A 1 506 ? -15.868 10.818 14.204 1.00 91.44 506 GLU A O 1
ATOM 3882 N N . CYS A 1 507 ? -14.148 11.845 13.219 1.00 86.69 507 CYS A N 1
ATOM 3883 C CA . CYS A 1 507 ? -13.821 12.687 14.375 1.00 86.69 507 CYS A CA 1
ATOM 3884 C C . CYS A 1 507 ? -13.629 14.163 14.002 1.00 86.69 507 CYS A C 1
ATOM 3886 O O . CYS A 1 507 ? -13.187 14.966 14.821 1.00 86.69 507 CYS A O 1
ATOM 3888 N N . GLU A 1 508 ? -13.960 14.550 12.772 1.00 83.56 508 GLU A N 1
ATOM 3889 C CA . GLU A 1 508 ? -13.764 15.910 12.272 1.00 83.56 508 GLU A CA 1
ATOM 3890 C C . GLU A 1 508 ? -14.811 16.867 12.844 1.00 83.56 508 GLU A C 1
ATOM 3892 O O . GLU A 1 508 ? -14.473 17.980 13.252 1.00 83.56 508 GLU A O 1
ATOM 3897 N N . SER A 1 509 ? -16.062 16.412 12.974 1.00 84.50 509 SER A N 1
ATOM 3898 C CA . SER A 1 509 ? -17.152 17.206 13.558 1.00 84.50 509 SER A CA 1
ATOM 3899 C C . SER A 1 509 ? -16.871 17.633 15.003 1.00 84.50 509 SER A C 1
ATOM 3901 O O . SER A 1 509 ? -17.379 18.653 15.472 1.00 84.50 509 SER A O 1
ATOM 3903 N N . THR A 1 510 ? -16.017 16.879 15.698 1.00 83.38 510 THR A N 1
ATOM 3904 C CA . THR A 1 510 ? -15.624 17.103 17.092 1.00 83.38 510 THR A CA 1
ATOM 3905 C C . THR A 1 510 ? -14.257 17.775 17.215 1.00 83.38 510 THR A C 1
ATOM 3907 O O . THR A 1 510 ? -13.743 17.935 18.326 1.00 83.38 510 THR A O 1
ATOM 3910 N N . GLY A 1 511 ? -13.646 18.165 16.090 1.00 77.69 511 GLY A N 1
ATOM 3911 C CA . GLY A 1 511 ? -12.305 18.745 16.044 1.00 77.69 511 GLY A CA 1
ATOM 3912 C C . GLY A 1 511 ? -11.207 17.784 16.515 1.00 77.69 511 GLY A C 1
ATOM 3913 O O . GLY A 1 511 ? -10.211 18.230 17.080 1.00 77.69 511 GLY A O 1
ATOM 3914 N N . GLY A 1 512 ? -11.401 16.473 16.345 1.00 78.88 512 GLY A N 1
ATOM 3915 C CA . GLY A 1 512 ? -10.464 15.429 16.769 1.00 78.88 512 GLY A CA 1
ATOM 3916 C C . GLY A 1 512 ? -10.507 15.116 18.266 1.00 78.88 512 GLY A C 1
ATOM 3917 O O . GLY A 1 512 ? -9.520 14.625 18.815 1.00 78.88 512 GLY A O 1
ATOM 3918 N N . SER A 1 513 ? -11.609 15.441 18.951 1.00 81.62 513 SER A N 1
ATOM 3919 C CA . SER A 1 513 ? -11.749 15.197 20.395 1.00 81.62 513 SER A CA 1
ATOM 3920 C C . SER A 1 513 ? -12.418 13.865 20.736 1.00 81.62 513 SER A C 1
ATOM 3922 O O . SER A 1 513 ? -12.186 13.341 21.825 1.00 81.62 513 SER A O 1
ATOM 3924 N N . GLU A 1 514 ? -13.226 13.312 19.831 1.00 87.81 514 GLU A N 1
ATOM 3925 C CA . GLU A 1 514 ? -13.827 11.984 19.967 1.00 87.81 514 GLU A CA 1
ATOM 3926 C C . GLU A 1 514 ? -14.219 11.388 18.612 1.00 87.81 514 GLU A C 1
ATOM 3928 O O . GLU A 1 514 ? -14.493 12.122 17.659 1.00 87.81 514 GLU A O 1
ATOM 3933 N N . TRP A 1 515 ? -14.298 10.059 18.557 1.00 90.56 515 TRP A N 1
ATOM 3934 C CA . TRP A 1 515 ? -14.877 9.335 17.430 1.00 90.56 515 TRP A CA 1
ATOM 3935 C C . TRP A 1 515 ? -16.400 9.298 17.526 1.00 90.56 515 TRP A C 1
ATOM 3937 O O . TRP A 1 515 ? -16.964 8.883 18.538 1.00 90.56 515 TRP A O 1
ATOM 3947 N N . VAL A 1 516 ? -17.059 9.673 16.438 1.00 92.00 516 VAL A N 1
ATOM 3948 C CA . VAL A 1 516 ? -18.507 9.618 16.263 1.00 92.00 516 VAL A CA 1
ATOM 3949 C C . VAL A 1 516 ? -18.823 8.572 15.202 1.00 92.00 516 VAL A C 1
ATOM 3951 O O . VAL A 1 516 ? -18.189 8.520 14.150 1.00 92.00 516 VAL A O 1
ATOM 3954 N N . LEU A 1 517 ? -19.804 7.713 15.479 1.00 93.88 517 LEU A N 1
ATOM 3955 C CA . LEU A 1 517 ? -20.341 6.784 14.488 1.00 93.88 517 LEU A CA 1
ATOM 3956 C C . LEU A 1 517 ? -21.198 7.572 13.485 1.00 93.88 517 LEU A C 1
ATOM 3958 O O . LEU A 1 517 ? -22.293 8.014 13.829 1.00 93.88 517 LEU A O 1
ATOM 3962 N N . GLU A 1 518 ? -20.692 7.747 12.266 1.00 92.88 518 GLU A N 1
ATOM 3963 C CA . GLU A 1 518 ? -21.355 8.486 11.185 1.00 92.88 518 GLU A CA 1
ATOM 3964 C C . GLU A 1 518 ? -22.473 7.646 10.554 1.00 92.88 518 GLU A C 1
ATOM 3966 O O . GLU A 1 518 ? -23.606 8.107 10.422 1.00 92.88 518 GLU A O 1
ATOM 3971 N N . ASP A 1 519 ? -22.167 6.398 10.184 1.00 92.88 519 ASP A N 1
ATOM 3972 C CA . ASP A 1 519 ? -23.124 5.492 9.541 1.00 92.88 519 ASP A CA 1
ATOM 3973 C C . ASP A 1 519 ? -22.782 4.015 9.794 1.00 92.88 519 ASP A C 1
ATOM 3975 O O . ASP A 1 519 ? -21.684 3.646 10.218 1.00 92.88 519 ASP A O 1
ATOM 3979 N N . THR A 1 520 ? -23.754 3.137 9.560 1.00 93.31 520 THR A N 1
ATOM 3980 C CA . THR A 1 520 ? -23.648 1.693 9.751 1.00 93.31 520 THR A CA 1
ATOM 3981 C C . THR A 1 520 ? -24.360 0.941 8.624 1.00 93.31 520 THR A C 1
ATOM 3983 O O . THR A 1 520 ? -25.585 0.777 8.603 1.00 93.31 520 THR A O 1
ATOM 3986 N N . LEU A 1 521 ? -23.572 0.407 7.692 1.00 92.56 521 LEU A N 1
ATOM 3987 C CA . LEU A 1 521 ? -24.063 -0.323 6.528 1.00 92.56 521 LEU A CA 1
ATOM 3988 C C . LEU A 1 521 ? -24.246 -1.805 6.857 1.00 92.56 521 LEU A C 1
ATOM 3990 O O . LEU A 1 521 ? -23.288 -2.538 7.100 1.00 92.56 521 LEU A O 1
ATOM 3994 N N . HIS A 1 522 ? -25.492 -2.268 6.814 1.00 90.38 522 HIS A N 1
ATOM 3995 C CA . HIS A 1 522 ? -25.838 -3.646 7.143 1.00 90.38 522 HIS A CA 1
ATOM 3996 C C . HIS A 1 522 ? -25.885 -4.524 5.889 1.00 90.38 522 HIS A C 1
ATOM 3998 O O . HIS A 1 522 ? -26.783 -4.398 5.057 1.00 90.38 522 HIS A O 1
ATOM 4004 N N . LEU A 1 523 ? -24.980 -5.495 5.802 1.00 88.12 523 LEU A N 1
ATOM 4005 C CA . LEU A 1 523 ? -24.928 -6.489 4.736 1.00 88.12 523 LEU A CA 1
ATOM 4006 C C . LEU A 1 523 ? -25.465 -7.830 5.256 1.00 88.12 523 LEU A C 1
ATOM 4008 O O . LEU A 1 523 ? -24.796 -8.566 5.982 1.00 88.12 523 LEU A O 1
ATOM 4012 N N . LYS A 1 524 ? -26.716 -8.145 4.913 1.00 86.62 524 LYS A N 1
ATOM 4013 C CA . LYS A 1 524 ? -27.410 -9.356 5.380 1.00 86.62 524 LYS A CA 1
ATOM 4014 C C . LYS A 1 524 ? -27.366 -10.470 4.342 1.00 86.62 524 LYS A C 1
ATOM 4016 O O . LYS A 1 524 ? -27.474 -10.206 3.149 1.00 86.62 524 LYS A O 1
ATOM 4021 N N . ASN A 1 525 ? -27.339 -11.717 4.810 1.00 81.06 525 ASN A N 1
ATOM 4022 C CA . ASN A 1 525 ? -27.403 -12.921 3.972 1.00 81.06 525 ASN A CA 1
ATOM 4023 C C . ASN A 1 525 ? -26.270 -13.019 2.932 1.00 81.06 525 ASN A C 1
ATOM 4025 O O . ASN A 1 525 ? -26.510 -13.405 1.786 1.00 81.06 525 ASN A O 1
ATOM 4029 N N . ILE A 1 526 ? -25.033 -12.706 3.320 1.00 82.38 526 ILE A N 1
ATOM 4030 C CA . ILE A 1 526 ? -23.876 -12.924 2.448 1.00 82.38 526 ILE A CA 1
ATOM 4031 C C . ILE A 1 526 ? -23.602 -14.423 2.382 1.00 82.38 526 ILE A C 1
ATOM 4033 O O . ILE A 1 526 ? -23.345 -15.057 3.404 1.00 82.38 526 ILE A O 1
ATOM 4037 N N . HIS A 1 527 ? -23.674 -14.989 1.179 1.00 78.69 527 HIS A N 1
ATOM 4038 C CA . HIS A 1 527 ? -23.383 -16.397 0.939 1.00 78.69 527 HIS A CA 1
ATOM 4039 C C . HIS A 1 527 ? -21.881 -16.662 1.085 1.00 78.69 527 HIS A C 1
ATOM 4041 O O . HIS A 1 527 ? -21.069 -16.052 0.388 1.00 78.69 527 HIS A O 1
ATOM 4047 N N . LEU A 1 528 ? -21.515 -17.592 1.964 1.00 74.56 528 LEU A N 1
ATOM 4048 C CA . LEU A 1 528 ? -20.134 -18.024 2.132 1.00 74.56 528 LEU A CA 1
ATOM 4049 C C . LEU A 1 528 ? -19.800 -19.079 1.064 1.00 74.56 528 LEU A C 1
ATOM 4051 O O . LEU A 1 528 ? -20.506 -20.087 0.971 1.00 74.56 528 LEU A O 1
ATOM 4055 N N . PRO A 1 529 ? -18.750 -18.881 0.245 1.00 66.88 529 PRO A N 1
ATOM 4056 C CA . PRO A 1 529 ? -18.300 -19.911 -0.680 1.00 66.88 529 PRO A CA 1
ATOM 4057 C 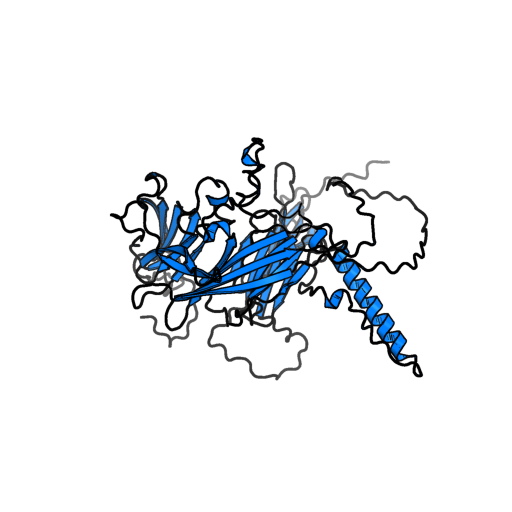C . PRO A 1 529 ? -17.908 -21.171 0.096 1.00 66.88 529 PRO A C 1
ATOM 4059 O O . PRO A 1 529 ? -17.304 -21.086 1.166 1.00 66.88 529 PRO A O 1
ATOM 4062 N N . ARG A 1 530 ? -18.231 -22.348 -0.449 1.00 59.88 530 ARG A N 1
ATOM 4063 C CA . ARG A 1 530 ? -17.753 -23.614 0.110 1.00 59.88 530 ARG A CA 1
ATOM 4064 C C . ARG A 1 530 ? -16.238 -23.668 -0.056 1.00 59.88 530 ARG A C 1
ATOM 4066 O O . ARG A 1 530 ? -15.747 -23.802 -1.173 1.00 59.88 530 ARG A O 1
ATOM 4073 N N . ILE A 1 531 ? -15.516 -23.574 1.050 1.00 53.03 531 ILE A N 1
ATOM 4074 C CA . ILE A 1 531 ? -14.132 -24.026 1.110 1.00 53.03 531 ILE A CA 1
ATOM 4075 C C . ILE A 1 531 ? -14.246 -25.538 1.315 1.00 53.03 531 ILE A C 1
ATOM 4077 O O . ILE A 1 531 ? -14.863 -25.969 2.289 1.00 53.03 531 ILE A O 1
ATOM 4081 N N . GLN A 1 532 ? -13.763 -26.343 0.365 1.00 36.41 532 GLN A N 1
ATOM 4082 C CA . GLN A 1 532 ? -13.578 -27.779 0.590 1.00 36.41 532 GLN A CA 1
ATOM 4083 C C . GLN A 1 532 ? -12.445 -27.925 1.608 1.00 36.41 532 GLN A C 1
ATOM 4085 O O . GLN A 1 532 ? -11.291 -28.091 1.238 1.00 36.41 532 GLN A O 1
ATOM 4090 N N . VAL A 1 533 ? -12.773 -27.748 2.885 1.00 39.03 533 VAL A N 1
ATOM 4091 C CA . VAL A 1 533 ? -11.909 -28.154 3.988 1.00 39.03 533 VAL A CA 1
ATOM 4092 C C . VAL A 1 533 ? -12.231 -29.617 4.249 1.00 39.03 533 VAL A C 1
ATOM 4094 O O . VAL A 1 533 ? -13.409 -29.991 4.292 1.00 39.03 533 VAL A O 1
ATOM 4097 N N . ASP A 1 534 ? -11.191 -30.437 4.349 1.00 31.31 534 ASP A N 1
ATOM 4098 C CA . ASP A 1 534 ? -11.299 -31.853 4.681 1.00 31.31 534 ASP A CA 1
ATOM 4099 C C . ASP A 1 534 ? -12.137 -32.015 5.975 1.00 31.31 534 ASP A C 1
ATOM 4101 O O . ASP A 1 534 ? -11.991 -31.200 6.894 1.00 31.31 534 ASP A O 1
ATOM 4105 N N . PRO A 1 535 ? -13.033 -33.017 6.097 1.00 31.61 535 PRO A N 1
ATOM 4106 C CA . PRO A 1 535 ? -13.952 -33.163 7.234 1.00 31.61 535 PRO A CA 1
ATOM 4107 C C . PRO A 1 535 ? -13.292 -33.369 8.610 1.00 31.61 535 PRO A C 1
ATOM 4109 O O . PRO A 1 535 ? -14.001 -33.593 9.588 1.00 31.61 535 PRO A O 1
ATOM 4112 N N . SER A 1 536 ? -11.961 -33.340 8.702 1.00 32.22 536 SER A N 1
ATOM 4113 C CA . SER A 1 536 ? -11.191 -33.498 9.937 1.00 32.22 536 SER A CA 1
ATOM 4114 C C . SER A 1 536 ? -10.867 -32.187 10.658 1.00 32.22 536 SER A C 1
ATOM 4116 O O . SER A 1 536 ? -10.350 -32.244 11.771 1.00 32.22 536 SER A O 1
ATOM 4118 N N . VAL A 1 537 ? -11.154 -31.019 10.070 1.00 35.22 537 VAL A N 1
ATOM 4119 C CA . VAL A 1 537 ? -10.897 -29.722 10.719 1.00 35.22 537 VAL A CA 1
ATOM 4120 C C . VAL A 1 537 ? -12.187 -29.189 11.340 1.00 35.22 537 VAL A C 1
ATOM 4122 O O . VAL A 1 537 ? -13.014 -28.543 10.693 1.00 35.22 537 VAL A O 1
ATOM 4125 N N . ASP A 1 538 ? -12.359 -29.502 12.619 1.00 24.47 538 ASP A N 1
ATOM 4126 C CA . ASP A 1 538 ? -13.463 -29.041 13.454 1.00 24.47 538 ASP A CA 1
ATOM 4127 C C . ASP A 1 538 ? -13.264 -27.548 13.793 1.00 24.47 538 ASP A C 1
ATOM 4129 O O . ASP A 1 538 ? -12.458 -27.183 14.646 1.00 24.47 538 ASP A O 1
ATOM 4133 N N . LEU A 1 539 ? -13.955 -26.658 13.070 1.00 33.66 539 LEU A N 1
ATOM 4134 C CA . LEU A 1 539 ? -14.091 -25.235 13.415 1.00 33.66 539 LEU A CA 1
ATOM 4135 C C . LEU A 1 539 ? -15.349 -25.061 14.276 1.00 33.66 539 LEU A C 1
ATOM 4137 O O . LEU A 1 539 ? -16.392 -24.610 13.785 1.00 33.66 539 LEU A O 1
ATOM 4141 N N . SER A 1 540 ? -15.244 -25.469 15.541 1.00 28.23 540 SER A N 1
ATOM 4142 C CA . SER A 1 540 ? -16.214 -25.180 16.604 1.00 28.23 540 SER A CA 1
ATOM 4143 C C . SER A 1 540 ? -15.923 -23.852 17.287 1.00 28.23 540 SER A C 1
ATOM 4145 O O . SER A 1 540 ? -14.744 -23.669 17.670 1.00 28.23 540 SER A O 1
#

pLDDT: mean 70.55, std 21.0, range [24.47, 95.69]